Protein AF-A0A813EVL7-F1 (afdb_monomer)

Nearest PDB structures (foldseek):
  8h68-assembly1_A  TM=7.045E-01  e=1.117E-10  Escherichia coli
  8haz-assembly1_A  TM=7.350E-01  e=3.861E-10  Caenorhabditis elegans
  3rzl-assembly2_D  TM=6.982E-01  e=2.008E-07  Homo sapiens
  5zmd-assembly1_C  TM=7.302E-01  e=3.633E-07  Homo sapiens
  5zmd-assembly2_G  TM=4.602E-01  e=1.873E-08  Homo sapiens

pLDDT: mean 82.92, std 20.77, range [25.67, 98.81]

Foldseek 3Di:
DDAQDPVLLVLLLVQLLLLQVLVALRLFDQDDDDQSRQVSQVSSLVVVCVVCVVQQVDDFDWDDDPPGDTGTDCPRRNSVSRNVSNLVSVLSLQVCLVPPVVCNQVSCVSLVKHKDPLQAPPVLQVLVCLCQPVVHLCVVVFDQDDPLRKTKAKFWFKWFADDVPDDPL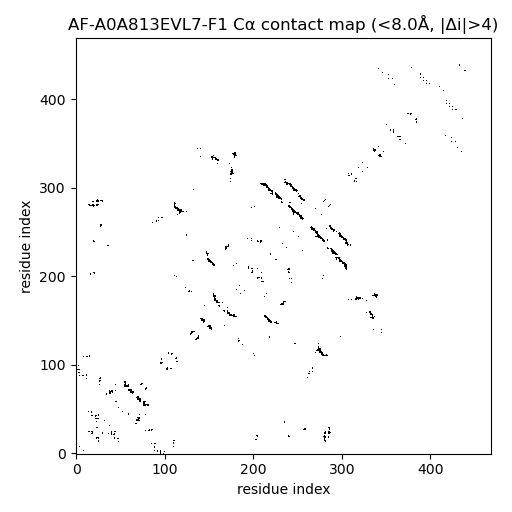QTAGQAEATFDDAPSCVVVVVLVSQLVVCPVRPPNFDSLFSNLRMKMKIKADLVSQGKWDWDARHSLWFHGKKKKAKADAKFWKWKAFPDPSNPHGTDTDIHGHRMMMMHGGNRRRGITMITGRDNHIIMMMMTTRTDCVSDPDNVSNHHAPVPDDPVRVVRIPDHQGHNLGDGVSLVVVLLVLLQVLCVLLVHDRDPCPVVVVVVVVCLVVVPSLVVVLVVLVVSLVVLVVVVVVPDDPDDPVSVVSSVVSVVSNVVSNVSSCVSSVHDDDDDDDDDDDDDDDDDDDDDDPDDDDDDDD

Secondary structure (DSSP, 8-state):
-PPPPHHHHHHHHHHHHHHHHHTS-TTS---S--HHHHHHHHHHHHHHHHH-TTGGGS---EEPPTTS--EE-TTSHHHHHHHHHHHHHHHHHHHHHHH-GGGHHHHHHHTTEEEETT-S-HHHHHHHHHHHSTTSTTGGGSEE-TTT--EEEEESSBEEPPPTT--GGG---B-SPPPPPPHHHHHTTHHHHHHHHHHHHSTT--GGGG---EEEEEEEPTTTT--EEEE---TTTEEEEEEEEEESS-EEEEEE-S-TT---PPEEEEE-TT-EEEE-HHHHHTSEEEEPPPSS-EEEEEEEEE-GGGSS-GGGGT--GGGS-HHHHHTEE--SB-TTS-BHHHHHHHHHHHHHHHHHTT-----THHHHHHHHHHHTTTHHHHHHHHHHHHHHHHHHHHHHHS-S---HHHHHHHHHHHHHHHHHHHHHHHHHT----PPPP------------------------

Structure (mmCIF, N/CA/C/O backbone):
data_AF-A0A813EVL7-F1
#
_entry.id   AF-A0A813EVL7-F1
#
loop_
_atom_site.group_PDB
_atom_site.id
_atom_site.type_symbol
_atom_site.label_atom_id
_atom_site.label_alt_id
_atom_site.label_comp_id
_atom_site.label_asym_id
_atom_site.label_entity_id
_atom_site.label_seq_id
_atom_site.pdbx_PDB_ins_code
_atom_site.Cartn_x
_atom_site.Cartn_y
_atom_site.Cartn_z
_atom_site.occupancy
_atom_site.B_iso_or_equiv
_atom_site.auth_seq_id
_atom_site.auth_comp_id
_atom_site.auth_asym_id
_atom_site.auth_atom_id
_atom_site.pdbx_PDB_model_num
ATOM 1 N N . MET A 1 1 ? -0.291 -22.759 -24.784 1.00 71.00 1 MET A N 1
ATOM 2 C CA . MET A 1 1 ? 0.166 -21.359 -24.635 1.00 71.00 1 MET A CA 1
ATOM 3 C C . MET A 1 1 ? 1.543 -21.362 -23.989 1.00 71.00 1 MET A C 1
ATOM 5 O O . MET A 1 1 ? 1.818 -22.282 -23.228 1.00 71.00 1 MET A O 1
ATOM 9 N N . SER A 1 2 ? 2.418 -20.415 -24.327 1.00 89.69 2 SER A N 1
ATOM 10 C CA . SER A 1 2 ? 3.812 -20.403 -23.861 1.00 89.69 2 SER A CA 1
ATOM 11 C C . SER A 1 2 ? 3.990 -19.546 -22.607 1.00 89.69 2 SER A C 1
ATOM 13 O O . SER A 1 2 ? 3.426 -18.458 -22.512 1.00 89.69 2 SER A O 1
ATOM 15 N N . LEU A 1 3 ? 4.819 -20.017 -21.673 1.00 97.56 3 LEU A N 1
ATOM 16 C CA . LEU A 1 3 ? 5.383 -19.177 -20.614 1.00 97.56 3 LEU A CA 1
ATOM 17 C C . LEU A 1 3 ? 6.176 -18.004 -21.229 1.00 97.56 3 LEU A C 1
ATOM 19 O O . LEU A 1 3 ? 6.658 -18.144 -22.360 1.00 97.56 3 LEU A O 1
ATOM 23 N N . PRO A 1 4 ? 6.359 -16.879 -20.506 1.00 97.81 4 PRO A N 1
ATOM 24 C CA . PRO A 1 4 ? 7.288 -15.839 -20.933 1.00 97.81 4 PRO A CA 1
ATOM 25 C C . PRO A 1 4 ? 8.677 -16.440 -21.159 1.00 97.81 4 PRO A C 1
ATOM 27 O O . PRO A 1 4 ? 9.093 -17.347 -20.428 1.00 97.81 4 PRO A O 1
ATOM 30 N N . SER A 1 5 ? 9.394 -15.945 -22.169 1.00 97.88 5 SER A N 1
ATOM 31 C CA . SER A 1 5 ? 10.742 -16.432 -22.469 1.00 97.88 5 SER A CA 1
ATOM 32 C C . SER A 1 5 ? 11.687 -16.204 -21.282 1.00 97.88 5 SER A C 1
ATOM 34 O O . SER A 1 5 ? 11.464 -15.312 -20.462 1.00 97.88 5 SER A O 1
ATOM 36 N N . ALA A 1 6 ? 12.767 -16.985 -21.179 1.00 97.94 6 ALA A N 1
ATOM 37 C CA . ALA A 1 6 ? 13.762 -16.789 -20.119 1.00 97.94 6 ALA A CA 1
ATOM 38 C C . ALA A 1 6 ? 14.341 -15.358 -20.127 1.00 97.94 6 ALA A C 1
ATOM 40 O O . ALA A 1 6 ? 14.537 -14.764 -19.065 1.00 97.94 6 ALA A O 1
ATOM 41 N N . ASP A 1 7 ? 14.530 -14.786 -21.319 1.00 97.88 7 ASP A N 1
ATOM 42 C CA . ASP A 1 7 ? 14.993 -13.411 -21.506 1.00 97.88 7 ASP A CA 1
ATOM 43 C C . ASP A 1 7 ? 13.961 -12.377 -21.040 1.00 97.88 7 ASP A C 1
ATOM 45 O O . ASP A 1 7 ? 14.332 -11.412 -20.368 1.00 97.88 7 ASP A O 1
ATOM 49 N N . ASP A 1 8 ? 12.670 -12.585 -21.329 1.00 98.06 8 ASP A N 1
ATOM 50 C CA . ASP A 1 8 ? 11.597 -11.720 -20.820 1.00 98.06 8 ASP A CA 1
ATOM 51 C C . ASP A 1 8 ? 11.516 -11.793 -19.297 1.00 98.06 8 ASP A C 1
ATOM 53 O O . ASP A 1 8 ? 11.380 -10.762 -18.637 1.00 98.06 8 ASP A O 1
ATOM 57 N N . ARG A 1 9 ? 11.651 -12.995 -18.722 1.00 98.12 9 ARG A N 1
ATOM 58 C CA . ARG A 1 9 ? 11.629 -13.170 -17.266 1.00 98.12 9 ARG A CA 1
ATOM 59 C C . ARG A 1 9 ? 12.788 -12.460 -16.587 1.00 98.12 9 ARG A C 1
ATOM 61 O O . ARG A 1 9 ? 12.585 -11.737 -15.611 1.00 98.12 9 ARG A O 1
ATOM 68 N N . LYS A 1 10 ? 13.998 -12.615 -17.127 1.00 97.75 10 LYS A N 1
ATOM 69 C CA . LYS A 1 10 ? 15.184 -11.908 -16.637 1.00 97.75 10 LYS A CA 1
ATOM 70 C C . LYS A 1 10 ? 14.998 -10.394 -16.737 1.00 97.75 10 LYS A C 1
ATOM 72 O O . LYS A 1 10 ? 15.258 -9.688 -15.766 1.00 97.75 10 LYS A O 1
ATOM 77 N N . PHE A 1 11 ? 14.512 -9.905 -17.879 1.00 98.25 11 PHE A N 1
ATOM 78 C CA . PHE A 1 11 ? 14.252 -8.483 -18.092 1.00 98.25 11 PHE A CA 1
ATOM 79 C C . PHE A 1 11 ? 13.235 -7.926 -17.085 1.00 98.25 11 PHE A C 1
ATOM 81 O O . PHE A 1 11 ? 13.522 -6.925 -16.433 1.00 98.25 11 PHE A O 1
ATOM 88 N N . VAL A 1 12 ? 12.084 -8.585 -16.902 1.00 98.12 12 VAL A N 1
ATOM 89 C CA . VAL A 1 12 ? 11.037 -8.144 -15.962 1.00 98.12 12 VAL A CA 1
ATOM 90 C C . VAL A 1 12 ? 11.524 -8.190 -14.515 1.00 98.12 12 VAL A C 1
ATOM 92 O O . VAL A 1 12 ? 11.293 -7.236 -13.779 1.00 98.12 12 VAL A O 1
ATOM 95 N N . SER A 1 13 ? 12.244 -9.239 -14.112 1.00 97.06 13 SER A N 1
ATOM 96 C CA . SER A 1 13 ? 12.791 -9.360 -12.755 1.00 97.06 13 SER A CA 1
ATOM 97 C C . SER A 1 13 ? 13.804 -8.249 -12.432 1.00 97.06 13 SER A C 1
ATOM 99 O O . SER A 1 13 ? 13.730 -7.604 -11.383 1.00 97.06 13 SER A O 1
ATOM 101 N N . GLU A 1 14 ? 14.718 -7.951 -13.359 1.00 97.31 14 GLU A N 1
ATOM 102 C CA . GLU A 1 14 ? 15.677 -6.850 -13.207 1.00 97.31 14 GLU A CA 1
ATOM 103 C C . GLU A 1 14 ? 14.989 -5.475 -13.229 1.00 97.31 14 GLU A C 1
ATOM 105 O O . GLU A 1 14 ? 15.335 -4.583 -12.447 1.00 97.31 14 GLU A O 1
ATOM 110 N N . LEU A 1 15 ? 13.976 -5.307 -14.084 1.00 97.50 15 LEU A N 1
ATOM 111 C CA . LEU A 1 15 ? 13.144 -4.107 -14.131 1.00 97.50 15 LEU A CA 1
ATOM 112 C C . LEU A 1 15 ? 12.379 -3.900 -12.821 1.00 97.50 15 LEU A C 1
ATOM 114 O O . LEU A 1 15 ? 12.318 -2.774 -12.327 1.00 97.50 15 LEU A O 1
ATOM 118 N N . ASN A 1 16 ? 11.855 -4.972 -12.228 1.00 97.19 16 ASN A N 1
ATOM 119 C CA . ASN A 1 16 ? 11.197 -4.952 -10.928 1.00 97.19 16 ASN A CA 1
ATOM 120 C C . ASN A 1 16 ? 12.141 -4.495 -9.811 1.00 97.19 16 ASN A C 1
ATOM 122 O O . ASN A 1 16 ? 11.775 -3.626 -9.020 1.00 97.19 16 ASN A O 1
ATOM 126 N N . ALA A 1 17 ? 13.381 -4.990 -9.797 1.00 96.12 17 ALA A N 1
ATOM 127 C CA . ALA A 1 17 ? 14.392 -4.554 -8.836 1.00 96.12 17 ALA A CA 1
ATOM 128 C C . ALA A 1 17 ? 14.734 -3.056 -8.977 1.00 96.12 17 ALA A C 1
ATOM 130 O O . ALA A 1 17 ? 14.833 -2.342 -7.976 1.00 96.12 17 ALA A O 1
ATOM 131 N N . LEU A 1 18 ? 14.872 -2.545 -10.209 1.00 96.62 18 LEU A N 1
ATOM 132 C CA . LEU A 1 18 ? 15.074 -1.109 -10.447 1.00 96.62 18 LEU A CA 1
ATOM 133 C C . LEU A 1 18 ? 13.844 -0.283 -10.046 1.00 96.62 18 LEU A C 1
ATOM 135 O O . LEU A 1 18 ? 13.991 0.768 -9.423 1.00 96.62 18 LEU A O 1
ATOM 139 N N . SER A 1 19 ? 12.641 -0.755 -10.378 1.00 95.88 19 SER A N 1
ATOM 140 C CA . SER A 1 19 ? 11.372 -0.123 -10.003 1.00 95.88 19 SER A CA 1
ATOM 141 C C . SER A 1 19 ? 11.247 0.019 -8.486 1.00 95.88 19 SER A C 1
ATOM 143 O O . SER A 1 19 ? 10.951 1.115 -8.009 1.00 95.88 19 SER A O 1
ATOM 145 N N . ALA A 1 20 ? 11.552 -1.041 -7.728 1.00 94.56 20 ALA A N 1
ATOM 146 C CA . ALA A 1 20 ? 11.553 -1.019 -6.268 1.00 94.56 20 ALA A CA 1
ATOM 147 C C . ALA A 1 20 ? 12.568 0.001 -5.732 1.00 94.56 20 ALA A C 1
ATOM 149 O O . ALA A 1 20 ? 12.188 0.938 -5.031 1.00 94.56 20 ALA A O 1
ATO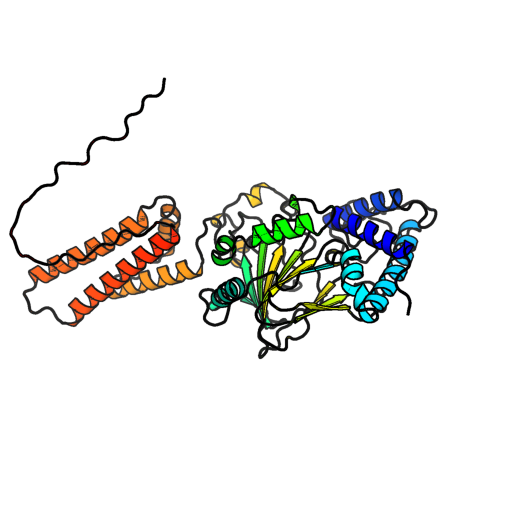M 150 N N . ARG A 1 21 ? 13.831 -0.104 -6.170 1.00 94.00 21 ARG A N 1
ATOM 151 C CA . ARG A 1 21 ? 14.934 0.768 -5.732 1.00 94.00 21 ARG A CA 1
ATOM 152 C C . ARG A 1 21 ? 14.657 2.255 -5.942 1.00 94.00 21 ARG A C 1
ATOM 154 O O . ARG A 1 21 ? 15.060 3.080 -5.125 1.00 94.00 21 ARG A O 1
ATOM 161 N N . PHE A 1 22 ? 14.045 2.611 -7.068 1.00 94.38 22 PHE A N 1
ATOM 162 C CA . PHE A 1 22 ? 13.795 4.008 -7.423 1.00 94.38 22 PHE A CA 1
ATOM 163 C C . PHE A 1 22 ? 12.366 4.459 -7.140 1.00 94.38 22 PHE A C 1
ATOM 165 O O . PHE A 1 22 ? 12.052 5.617 -7.399 1.00 94.38 22 PHE A O 1
ATOM 172 N N . SER A 1 23 ? 11.512 3.588 -6.590 1.00 94.19 23 SER A N 1
ATOM 173 C CA . SER A 1 23 ? 10.098 3.883 -6.345 1.00 94.19 23 SER A CA 1
ATOM 174 C C . SER A 1 23 ? 9.400 4.442 -7.596 1.00 94.19 23 SER A C 1
ATOM 176 O O . SER A 1 23 ? 8.832 5.536 -7.582 1.00 94.19 23 SER A O 1
ATOM 178 N N . SER A 1 24 ? 9.532 3.718 -8.711 1.00 94.56 24 SER A N 1
ATOM 179 C CA . SER A 1 24 ? 9.135 4.154 -10.059 1.00 94.56 24 SER A CA 1
ATOM 180 C C . SER A 1 24 ? 8.274 3.103 -10.757 1.00 94.56 24 SER A C 1
ATOM 182 O O . SER A 1 24 ? 8.503 1.912 -10.574 1.00 94.56 24 SER A O 1
ATOM 184 N N . ALA A 1 25 ? 7.354 3.524 -11.632 1.00 95.25 25 ALA A N 1
ATOM 185 C CA . ALA A 1 25 ? 6.546 2.639 -12.485 1.00 95.25 25 ALA A CA 1
ATOM 186 C C . ALA A 1 25 ? 7.365 1.891 -13.566 1.00 95.25 25 ALA A C 1
ATOM 188 O O . ALA A 1 25 ? 6.817 1.182 -14.409 1.00 95.25 25 ALA A O 1
ATOM 189 N N . GLY A 1 26 ? 8.691 2.045 -13.571 1.00 96.06 26 GLY A N 1
ATOM 190 C CA . GLY A 1 26 ? 9.551 1.478 -14.600 1.00 96.06 26 GLY A CA 1
ATOM 191 C C . GLY A 1 26 ? 9.320 2.176 -15.940 1.00 96.06 26 GLY A C 1
ATOM 192 O O . GLY A 1 26 ? 9.313 3.404 -15.993 1.00 96.06 26 GLY A O 1
ATOM 193 N N . PHE A 1 27 ? 9.124 1.394 -17.003 1.00 96.94 27 PHE A N 1
ATOM 194 C CA . PHE A 1 27 ? 8.739 1.898 -18.330 1.00 96.94 27 PHE A CA 1
ATOM 195 C C . PHE A 1 27 ? 7.213 2.061 -18.514 1.00 96.94 27 PHE A C 1
ATOM 197 O O . PHE A 1 27 ? 6.766 2.395 -19.611 1.00 96.94 27 PHE A O 1
ATOM 204 N N . GLY A 1 28 ? 6.409 1.787 -17.480 1.00 93.56 28 GLY A N 1
ATOM 205 C CA . GLY A 1 28 ? 4.960 2.015 -17.506 1.00 93.56 28 GLY A CA 1
ATOM 206 C C . GLY A 1 28 ? 4.574 3.467 -17.220 1.00 93.56 28 GLY A C 1
ATOM 207 O O . GLY A 1 28 ? 5.413 4.293 -16.842 1.00 93.56 28 GLY A O 1
ATOM 208 N N . ASP A 1 29 ? 3.289 3.768 -17.378 1.00 88.25 29 ASP A N 1
ATOM 209 C CA . ASP A 1 29 ? 2.726 5.067 -17.019 1.00 88.25 29 ASP A CA 1
ATOM 210 C C . ASP A 1 29 ? 2.733 5.263 -15.490 1.00 88.25 29 ASP A C 1
ATOM 212 O O . ASP A 1 29 ? 2.326 4.402 -14.707 1.00 88.25 29 ASP A O 1
ATOM 216 N N . CYS A 1 30 ? 3.207 6.428 -15.055 1.00 72.12 30 CYS A N 1
ATOM 217 C CA . CYS A 1 30 ? 3.272 6.840 -13.650 1.00 72.12 30 CYS A CA 1
ATOM 218 C C . CYS A 1 30 ? 2.210 7.898 -13.281 1.00 72.12 30 CYS A C 1
ATOM 220 O O . CYS A 1 30 ? 2.200 8.411 -12.147 1.00 72.12 30 CYS A O 1
ATOM 222 N N . GLY A 1 31 ? 1.325 8.215 -14.233 1.00 81.44 31 GLY A N 1
ATOM 223 C CA . GLY A 1 31 ? 0.304 9.248 -14.162 1.00 81.44 31 GLY A CA 1
ATOM 224 C C . GLY A 1 31 ? 0.908 10.649 -14.074 1.00 81.44 31 GLY A C 1
ATOM 225 O O . GLY A 1 31 ? 1.978 10.941 -14.607 1.00 81.44 31 GLY A O 1
ATOM 226 N N . ASN A 1 32 ? 0.234 11.535 -13.341 1.00 81.44 32 ASN A N 1
ATOM 227 C CA . ASN A 1 32 ? 0.722 12.894 -13.127 1.00 81.44 32 ASN A CA 1
ATOM 228 C C . ASN A 1 32 ? 2.042 12.898 -12.333 1.00 81.44 32 ASN A C 1
ATOM 230 O O . ASN A 1 32 ? 2.131 12.412 -11.196 1.00 81.44 32 ASN A O 1
ATOM 234 N N . LEU A 1 33 ? 3.069 13.485 -12.948 1.00 81.06 33 LEU A N 1
ATOM 235 C CA . LEU A 1 33 ? 4.425 13.585 -12.426 1.00 81.06 33 LEU A CA 1
ATOM 236 C C . LEU A 1 33 ? 4.593 14.825 -11.539 1.00 81.06 33 LEU A C 1
ATOM 238 O O . LEU A 1 33 ? 4.884 15.918 -12.015 1.00 81.06 33 LEU A O 1
ATOM 242 N N . VAL A 1 34 ? 4.468 14.646 -10.224 1.00 85.75 34 VAL A N 1
ATOM 243 C CA . VAL A 1 34 ? 4.930 15.651 -9.248 1.00 85.75 34 VAL A CA 1
ATOM 244 C C . VAL A 1 34 ? 6.470 15.685 -9.194 1.00 85.75 34 VAL A C 1
ATOM 246 O O . VAL A 1 34 ? 7.103 14.678 -9.530 1.00 85.75 34 VAL A O 1
ATOM 249 N N . PRO A 1 35 ? 7.117 16.771 -8.720 1.00 87.94 35 PRO A N 1
ATOM 250 C CA . PRO A 1 35 ? 8.580 16.914 -8.768 1.00 87.94 35 PRO A CA 1
ATOM 251 C C . PRO A 1 35 ? 9.368 15.735 -8.175 1.00 87.94 35 PRO A C 1
ATOM 253 O O . PRO A 1 35 ? 10.383 15.312 -8.730 1.00 87.94 35 PRO A O 1
ATOM 256 N N . THR A 1 36 ? 8.888 15.146 -7.076 1.00 85.50 36 THR A N 1
ATOM 257 C CA . THR A 1 36 ? 9.512 13.956 -6.475 1.00 85.50 36 THR A CA 1
ATOM 258 C C . THR A 1 36 ? 9.449 12.737 -7.401 1.00 85.50 36 THR A C 1
ATOM 260 O O . THR A 1 36 ? 10.441 12.016 -7.519 1.00 85.50 36 THR A O 1
ATOM 263 N N . LYS A 1 37 ? 8.329 12.524 -8.105 1.00 88.00 37 LYS A N 1
ATOM 264 C CA . LYS A 1 37 ? 8.189 11.441 -9.090 1.00 88.00 37 LYS A CA 1
ATOM 265 C C . LYS A 1 37 ? 9.093 11.662 -10.303 1.00 88.00 37 LYS A C 1
ATOM 267 O O . LYS A 1 37 ? 9.730 10.711 -10.738 1.00 88.00 37 LYS A O 1
ATOM 272 N N . VAL A 1 38 ? 9.215 12.902 -10.789 1.00 91.00 38 VAL A N 1
ATOM 273 C CA . VAL A 1 38 ? 10.129 13.248 -11.896 1.00 91.00 38 VAL A CA 1
ATOM 274 C C . VAL A 1 38 ? 11.562 12.831 -11.569 1.00 91.00 38 VAL A C 1
ATOM 276 O O . VAL A 1 38 ? 12.199 12.128 -12.352 1.00 91.00 38 VAL A O 1
ATOM 279 N N . ARG A 1 39 ? 12.058 13.192 -10.376 1.00 91.88 39 ARG A N 1
ATOM 280 C CA . ARG A 1 39 ? 13.414 12.819 -9.935 1.00 91.88 39 ARG A CA 1
ATOM 281 C C . ARG A 1 39 ? 13.608 11.303 -9.868 1.00 91.88 39 ARG A C 1
ATOM 283 O O . ARG A 1 39 ? 14.634 10.797 -10.320 1.00 91.88 39 ARG A O 1
ATOM 290 N N . ARG A 1 40 ? 12.623 10.577 -9.331 1.00 92.44 40 ARG A N 1
ATOM 291 C CA . ARG A 1 40 ? 12.630 9.106 -9.247 1.00 92.44 40 ARG A CA 1
ATOM 292 C C . ARG A 1 40 ? 12.640 8.451 -10.629 1.00 92.44 40 ARG A C 1
ATOM 294 O O . ARG A 1 40 ? 13.447 7.555 -10.869 1.00 92.44 40 ARG A O 1
ATOM 301 N N . GLN A 1 41 ? 11.806 8.930 -11.550 1.00 94.88 41 GLN A N 1
ATOM 302 C CA . GLN A 1 41 ? 11.741 8.427 -12.921 1.00 94.88 41 GLN A CA 1
ATOM 303 C C . GLN A 1 41 ? 13.045 8.687 -13.683 1.00 94.88 41 GLN A C 1
ATOM 305 O O . GLN A 1 41 ? 13.536 7.794 -14.369 1.00 94.88 41 GLN A O 1
ATOM 310 N N . LEU A 1 42 ? 13.653 9.865 -13.518 1.00 95.50 42 LEU A N 1
ATOM 311 C CA . LEU A 1 42 ? 14.949 10.166 -14.124 1.00 95.50 42 LEU A CA 1
ATOM 312 C C . LEU A 1 42 ? 16.062 9.266 -13.564 1.00 95.50 42 LEU A C 1
ATOM 314 O O . LEU A 1 42 ? 16.847 8.708 -14.331 1.00 95.50 42 LEU A O 1
ATOM 318 N N . ALA A 1 43 ? 16.111 9.068 -12.242 1.00 96.00 43 ALA A N 1
ATOM 319 C CA . ALA A 1 43 ? 17.077 8.167 -11.608 1.00 96.00 43 ALA A CA 1
ATOM 320 C C . ALA A 1 43 ? 16.910 6.709 -12.078 1.00 96.00 43 ALA A C 1
ATOM 322 O O . ALA A 1 43 ? 17.902 6.013 -12.338 1.00 96.00 43 ALA A O 1
ATOM 323 N N . PHE A 1 44 ? 15.656 6.272 -12.242 1.00 96.94 44 PHE A N 1
ATOM 324 C CA . PHE A 1 44 ? 15.313 5.000 -12.867 1.00 96.94 44 PHE A CA 1
ATOM 325 C C . PHE A 1 44 ? 15.840 4.930 -14.307 1.00 96.94 44 PHE A C 1
ATOM 327 O O . PHE A 1 44 ? 16.603 4.018 -14.616 1.00 96.94 44 PHE A O 1
ATOM 334 N N . ALA A 1 45 ? 15.511 5.901 -15.163 1.00 97.00 45 ALA A N 1
ATOM 335 C CA . ALA A 1 45 ? 15.877 5.900 -16.580 1.00 97.00 45 ALA A CA 1
ATOM 336 C C . ALA A 1 45 ? 17.397 5.898 -16.798 1.00 97.00 45 ALA A C 1
ATOM 338 O O . ALA A 1 45 ? 17.907 5.139 -17.620 1.00 97.00 45 ALA A O 1
ATOM 339 N N . LEU A 1 46 ? 18.144 6.678 -16.009 1.00 96.75 46 LEU A N 1
ATOM 340 C CA . LEU A 1 46 ? 19.611 6.685 -16.033 1.00 96.75 46 LEU A CA 1
ATOM 341 C C . LEU A 1 46 ? 20.205 5.323 -15.647 1.00 96.75 46 LEU A C 1
ATOM 343 O O . LEU A 1 46 ? 21.218 4.887 -16.197 1.00 96.75 46 LEU A O 1
ATOM 347 N N . SER A 1 47 ? 19.588 4.630 -14.690 1.00 97.19 47 SER A N 1
ATOM 348 C CA . SER A 1 47 ? 20.028 3.296 -14.272 1.00 97.19 47 SER A CA 1
ATOM 349 C C . SER A 1 47 ? 19.630 2.219 -15.280 1.00 97.19 47 SER A C 1
ATOM 351 O O . SER A 1 47 ? 20.448 1.353 -15.585 1.00 97.19 47 SER A O 1
ATOM 353 N N . ALA A 1 48 ? 18.434 2.318 -15.859 1.00 97.38 48 ALA A N 1
ATOM 354 C CA . ALA A 1 48 ? 17.967 1.448 -16.930 1.00 97.38 48 ALA A CA 1
ATOM 355 C C . ALA A 1 48 ? 18.843 1.582 -18.187 1.00 97.38 48 ALA A C 1
ATOM 357 O O . ALA A 1 48 ? 19.241 0.563 -18.737 1.00 97.38 48 ALA A O 1
ATOM 358 N N . ARG A 1 49 ? 19.245 2.801 -18.589 1.00 96.94 49 ARG A N 1
ATOM 359 C CA . ARG A 1 49 ? 20.149 3.026 -19.739 1.00 96.94 49 ARG A CA 1
ATOM 360 C C . ARG A 1 49 ? 21.498 2.342 -19.562 1.00 96.94 49 ARG A C 1
ATOM 362 O O . ARG A 1 49 ? 22.031 1.784 -20.511 1.00 96.94 49 ARG A O 1
ATOM 369 N N . ARG A 1 50 ? 22.057 2.368 -18.349 1.00 96.56 50 ARG A N 1
ATOM 370 C CA . ARG A 1 50 ? 23.312 1.658 -18.049 1.00 96.56 50 ARG A CA 1
ATOM 371 C C . ARG A 1 50 ? 23.147 0.142 -18.095 1.00 96.56 50 ARG A C 1
ATOM 373 O O . ARG A 1 50 ? 24.103 -0.553 -18.416 1.00 96.56 50 ARG A O 1
ATOM 380 N N . ARG A 1 51 ? 21.964 -0.365 -17.735 1.00 96.56 51 ARG A N 1
ATOM 381 C CA . ARG A 1 51 ? 21.681 -1.803 -17.702 1.00 96.56 51 ARG A CA 1
ATOM 382 C C . ARG A 1 51 ? 21.369 -2.373 -19.084 1.00 96.56 51 ARG A C 1
ATOM 384 O O . ARG A 1 51 ? 21.821 -3.474 -19.372 1.00 96.56 51 ARG A O 1
ATOM 391 N N . TRP A 1 52 ? 20.635 -1.619 -19.896 1.00 97.38 52 TRP A N 1
ATOM 392 C CA . TRP A 1 52 ? 20.188 -2.009 -21.231 1.00 97.38 52 TRP A CA 1
ATOM 393 C C . TRP A 1 52 ? 20.529 -0.925 -22.265 1.00 97.38 52 TRP A C 1
ATOM 395 O O . TRP A 1 52 ? 19.627 -0.249 -22.776 1.00 97.38 52 TRP A O 1
ATOM 405 N N . PRO A 1 53 ? 21.826 -0.701 -22.552 1.00 95.94 53 PRO A N 1
ATOM 406 C CA . PRO A 1 53 ? 22.253 0.304 -23.525 1.00 95.94 53 PRO A CA 1
ATOM 407 C C . PRO A 1 53 ? 21.764 0.001 -24.949 1.00 95.94 53 PRO A C 1
ATOM 409 O O . PRO A 1 53 ? 21.754 0.892 -25.792 1.00 95.94 53 PRO A O 1
ATOM 412 N N . GLU A 1 54 ? 21.347 -1.238 -25.222 1.00 95.19 54 GLU A N 1
ATOM 413 C CA . GLU A 1 54 ? 20.819 -1.671 -26.512 1.00 95.19 54 GLU A CA 1
ATOM 414 C C . GLU A 1 54 ? 19.391 -1.181 -26.802 1.00 95.19 54 GLU A C 1
ATOM 416 O O . GLU A 1 54 ? 18.959 -1.216 -27.955 1.00 95.19 54 GLU A O 1
ATOM 421 N N . LEU A 1 55 ? 18.640 -0.716 -25.793 1.00 94.88 55 LEU A N 1
ATOM 422 C CA . LEU A 1 55 ? 17.271 -0.237 -25.998 1.00 94.88 55 LEU A CA 1
ATOM 423 C C . LEU A 1 55 ? 17.271 1.054 -26.829 1.00 94.88 55 LEU A C 1
ATOM 425 O O . LEU A 1 55 ? 17.705 2.111 -26.379 1.00 94.88 55 LEU A O 1
ATOM 429 N N . GLY A 1 56 ? 16.763 0.964 -28.058 1.00 82.75 56 GLY A N 1
ATOM 430 C CA . GLY A 1 56 ? 16.512 2.110 -28.934 1.00 82.75 56 GLY A CA 1
ATOM 431 C C . GLY A 1 56 ? 17.750 2.710 -29.606 1.00 82.75 56 GLY A C 1
ATOM 432 O O . GLY A 1 56 ? 17.606 3.706 -30.310 1.00 82.75 56 GLY A O 1
ATOM 433 N N . GLY A 1 57 ? 18.948 2.140 -29.400 1.00 78.31 57 GLY A N 1
ATOM 434 C CA . GLY A 1 57 ? 20.193 2.517 -30.092 1.00 78.31 57 GLY A CA 1
ATOM 435 C C . GLY A 1 57 ? 20.614 3.990 -29.968 1.00 78.31 57 GLY A C 1
ATOM 436 O O . GLY A 1 57 ? 21.465 4.445 -30.727 1.00 78.31 57 GLY A O 1
ATOM 437 N N . GLY A 1 58 ? 20.010 4.749 -29.049 1.00 78.75 58 GLY A N 1
ATOM 438 C CA . GLY A 1 58 ? 20.135 6.201 -28.961 1.00 78.75 58 GLY A CA 1
ATOM 439 C C . GLY A 1 58 ? 20.261 6.703 -27.527 1.00 78.75 58 GLY A C 1
ATOM 440 O O . GLY A 1 58 ? 20.149 5.954 -26.556 1.00 78.75 58 GLY A O 1
ATOM 441 N N . GLU A 1 59 ? 20.513 8.001 -27.382 1.00 89.06 59 GLU A N 1
ATOM 442 C CA . GLU A 1 59 ? 20.679 8.614 -26.068 1.00 89.06 59 GLU A CA 1
ATOM 443 C C . GLU A 1 59 ? 19.343 8.764 -25.327 1.00 89.06 59 GLU A C 1
ATOM 445 O O . GLU A 1 59 ? 18.337 9.168 -25.914 1.00 89.06 59 GLU A O 1
ATOM 450 N N . LEU A 1 60 ? 19.343 8.495 -24.013 1.00 95.38 60 LEU A N 1
ATOM 451 C CA . LEU A 1 60 ? 18.285 8.970 -23.117 1.00 95.38 60 LEU A CA 1
ATOM 452 C C . LEU A 1 60 ? 18.266 10.495 -23.193 1.00 95.38 60 LEU A C 1
ATOM 454 O O . LEU A 1 60 ? 19.230 11.136 -22.770 1.00 95.38 60 LEU A O 1
ATOM 458 N N . ARG A 1 61 ? 17.169 11.051 -23.703 1.00 96.31 61 ARG A N 1
ATOM 459 C CA . ARG A 1 61 ? 16.953 12.495 -23.734 1.00 96.31 61 ARG A CA 1
ATOM 460 C C . ARG A 1 61 ? 16.137 12.922 -22.526 1.00 96.31 61 ARG A C 1
ATOM 462 O O . ARG A 1 61 ? 15.332 12.161 -21.981 1.00 96.31 61 ARG A O 1
ATOM 469 N N . THR A 1 62 ? 16.354 14.159 -22.117 1.00 96.25 62 THR A N 1
ATOM 470 C CA . THR A 1 62 ? 15.561 14.820 -21.091 1.00 96.25 62 THR A CA 1
ATOM 471 C C . THR A 1 62 ? 15.015 16.125 -21.642 1.00 96.25 62 THR A C 1
ATOM 473 O O . THR A 1 62 ? 15.622 16.752 -22.509 1.00 96.25 62 THR A O 1
ATOM 476 N N . ILE A 1 63 ? 13.862 16.532 -21.129 1.00 95.38 63 ILE A N 1
ATOM 477 C CA . ILE A 1 63 ? 13.243 17.822 -21.423 1.00 95.38 63 ILE A CA 1
ATOM 478 C C . ILE A 1 63 ? 13.176 18.645 -20.140 1.00 95.38 63 ILE A C 1
ATOM 480 O O . ILE A 1 63 ? 12.882 18.122 -19.060 1.00 95.38 63 ILE A O 1
ATOM 484 N N . GLN A 1 64 ? 13.466 19.939 -20.256 1.00 93.31 64 GLN A N 1
ATOM 485 C CA . GLN A 1 64 ? 13.249 20.896 -19.176 1.00 93.31 64 GLN A CA 1
ATOM 486 C C . GLN A 1 64 ? 11.753 21.207 -19.122 1.00 93.31 64 GLN A C 1
ATOM 488 O O . GLN A 1 64 ? 11.171 21.597 -20.131 1.00 93.31 64 GLN A O 1
ATOM 493 N N . ALA A 1 65 ? 11.118 21.005 -17.971 1.00 81.62 65 ALA A N 1
ATOM 494 C CA . ALA A 1 65 ? 9.747 21.451 -17.749 1.00 81.62 65 ALA A CA 1
ATOM 495 C C . ALA A 1 65 ? 9.785 22.769 -16.966 1.00 81.62 65 ALA A C 1
ATOM 497 O O . ALA A 1 65 ? 10.580 22.900 -16.033 1.00 81.62 65 ALA A O 1
ATOM 498 N N . GLU A 1 66 ? 8.961 23.744 -17.355 1.00 79.88 66 GLU A N 1
ATOM 499 C CA . GLU A 1 66 ? 8.971 25.101 -16.791 1.00 79.88 66 GLU A CA 1
ATOM 500 C C . GLU A 1 66 ? 8.976 25.084 -15.254 1.00 79.88 66 GLU A C 1
ATOM 502 O O . GLU A 1 66 ? 8.115 24.478 -14.617 1.00 79.88 66 GLU A O 1
ATOM 507 N N . GLY A 1 67 ? 9.997 25.705 -14.654 1.00 79.75 67 GLY A N 1
ATOM 508 C CA . GLY A 1 67 ? 10.141 25.797 -13.197 1.00 79.75 67 GLY A CA 1
ATOM 509 C C . GLY A 1 67 ? 10.407 24.472 -12.468 1.00 79.75 67 GLY A C 1
ATOM 510 O O . GLY A 1 67 ? 10.261 24.415 -11.248 1.00 79.75 67 GLY A O 1
ATOM 511 N N . SER A 1 68 ? 10.785 23.399 -13.171 1.00 75.44 68 SER A N 1
ATOM 512 C CA . SER A 1 68 ? 10.943 22.064 -12.581 1.00 75.44 68 SER A CA 1
ATOM 513 C C . SER A 1 68 ? 12.235 21.358 -13.007 1.00 75.44 68 SER A C 1
ATOM 515 O O . SER A 1 68 ? 12.954 21.799 -13.899 1.00 75.44 68 SER A O 1
ATOM 517 N N . ALA A 1 69 ? 12.557 20.257 -12.323 1.00 85.44 69 ALA A N 1
ATOM 518 C CA . ALA A 1 69 ? 13.700 19.419 -12.668 1.00 85.44 69 ALA A CA 1
ATOM 519 C C . ALA A 1 69 ? 13.527 18.793 -14.063 1.00 85.44 69 ALA A C 1
ATOM 521 O O . ALA A 1 69 ? 12.408 18.472 -14.466 1.00 85.44 69 ALA A O 1
ATOM 522 N N . ALA A 1 70 ? 14.642 18.553 -14.760 1.00 93.25 70 ALA A N 1
ATOM 523 C CA . ALA A 1 70 ? 14.643 17.813 -16.017 1.00 93.25 70 ALA A CA 1
ATOM 524 C C . ALA A 1 70 ? 13.874 16.489 -15.867 1.00 93.25 70 ALA A C 1
ATOM 526 O O . ALA A 1 70 ? 14.095 15.734 -14.914 1.00 93.25 70 ALA A O 1
ATOM 527 N N . ARG A 1 71 ? 12.979 16.204 -16.815 1.00 94.38 71 ARG A N 1
ATOM 528 C CA . ARG A 1 71 ? 12.219 14.948 -16.878 1.00 94.38 71 ARG A CA 1
ATOM 529 C C . ARG A 1 71 ? 12.629 14.138 -18.096 1.00 94.38 71 ARG A C 1
ATOM 531 O O . ARG A 1 71 ? 13.187 14.682 -19.045 1.00 94.38 71 ARG A O 1
ATOM 538 N N . VAL A 1 72 ? 12.360 12.839 -18.060 1.00 95.19 72 VAL A N 1
ATOM 539 C CA . VAL A 1 72 ? 12.607 11.953 -19.201 1.00 95.19 72 VAL A CA 1
ATOM 540 C C . VAL A 1 72 ? 11.744 12.399 -20.379 1.00 95.19 72 VAL A C 1
ATOM 542 O O . VAL A 1 72 ? 10.554 12.661 -20.210 1.00 95.19 72 VAL A O 1
ATOM 545 N N . ASP A 1 73 ? 12.354 12.503 -21.556 1.00 95.00 73 ASP A N 1
ATOM 546 C CA . ASP A 1 73 ? 11.624 12.649 -22.811 1.00 95.00 73 ASP A CA 1
ATOM 547 C C . ASP A 1 73 ? 10.958 11.306 -23.143 1.00 95.00 73 ASP A C 1
ATOM 549 O O . ASP A 1 73 ? 11.643 10.334 -23.478 1.00 95.00 73 ASP A O 1
ATOM 553 N N . ALA A 1 74 ? 9.634 11.234 -22.997 1.00 94.19 74 ALA A N 1
ATOM 554 C CA . ALA A 1 74 ? 8.877 10.005 -23.224 1.00 94.19 74 ALA A CA 1
ATOM 555 C C . ALA A 1 74 ? 8.930 9.540 -24.691 1.00 94.19 74 ALA A C 1
ATOM 557 O O . ALA A 1 74 ? 8.750 8.351 -24.951 1.00 94.19 74 ALA A O 1
ATOM 558 N N . ASP A 1 75 ? 9.247 10.445 -25.620 1.00 94.56 75 ASP A N 1
ATOM 559 C CA . ASP A 1 75 ? 9.332 10.160 -27.051 1.00 94.56 75 ASP A CA 1
ATOM 560 C C . ASP A 1 75 ? 10.761 9.808 -27.495 1.00 94.56 75 ASP A C 1
ATOM 562 O O . ASP A 1 75 ? 11.009 9.511 -28.669 1.00 94.56 75 ASP A O 1
ATOM 566 N N . CYS A 1 76 ? 11.741 9.816 -26.580 1.00 95.44 76 CYS A N 1
ATOM 567 C CA . CYS A 1 76 ? 13.101 9.453 -26.955 1.00 95.44 76 CYS A CA 1
ATOM 568 C C . CYS A 1 76 ? 13.207 7.951 -27.298 1.00 95.44 76 CYS A C 1
ATOM 570 O O . CYS A 1 76 ? 12.566 7.120 -26.643 1.00 95.44 76 CYS A O 1
ATOM 572 N N . PRO A 1 77 ? 14.056 7.562 -28.276 1.00 95.75 77 PRO A N 1
ATOM 573 C CA . PRO A 1 77 ? 14.140 6.177 -28.750 1.00 95.75 77 PRO A CA 1
ATOM 574 C C . PRO A 1 77 ? 14.376 5.143 -27.644 1.00 95.75 77 PRO A C 1
ATOM 576 O O . PRO A 1 77 ? 13.767 4.075 -27.660 1.00 95.75 77 PRO A O 1
ATOM 579 N N . PHE A 1 78 ? 15.221 5.474 -26.660 1.00 96.25 78 PHE A N 1
ATOM 580 C CA . PHE A 1 78 ? 15.490 4.610 -25.511 1.00 96.25 78 PHE A CA 1
ATOM 581 C C . PHE A 1 78 ? 14.217 4.298 -24.710 1.00 96.25 78 PHE A C 1
ATOM 583 O O . PHE A 1 78 ? 13.965 3.140 -24.370 1.00 96.25 78 PHE A O 1
ATOM 590 N N . TRP A 1 79 ? 13.407 5.319 -24.415 1.00 96.25 79 TRP A N 1
ATOM 591 C CA . TRP A 1 79 ? 12.201 5.154 -23.606 1.00 96.25 79 TRP A CA 1
ATOM 592 C C . TRP A 1 79 ? 11.121 4.378 -24.359 1.00 96.25 79 TRP A C 1
ATOM 594 O O . TRP A 1 79 ? 10.586 3.407 -23.825 1.00 96.25 79 TRP A O 1
ATOM 604 N N . VAL A 1 80 ? 10.866 4.748 -25.618 1.00 95.62 80 VAL A N 1
ATOM 605 C CA . VAL A 1 80 ? 9.873 4.092 -26.484 1.00 95.62 80 VAL A CA 1
ATOM 606 C C . VAL A 1 80 ? 10.191 2.605 -26.665 1.00 95.62 80 VAL A C 1
ATOM 608 O O . VAL A 1 80 ? 9.310 1.755 -26.522 1.00 95.62 80 VAL A O 1
ATOM 611 N N . GLU A 1 81 ? 11.452 2.259 -26.930 1.00 96.75 81 GLU A N 1
ATOM 612 C CA . GLU A 1 81 ? 11.855 0.863 -27.117 1.00 96.75 81 GLU A CA 1
ATOM 613 C C . GLU A 1 81 ? 11.805 0.065 -25.805 1.00 96.75 81 GLU A C 1
ATOM 615 O O . GLU A 1 81 ? 11.324 -1.072 -25.788 1.00 96.75 81 GLU A O 1
ATOM 620 N N . GLY A 1 82 ? 12.221 0.668 -24.685 1.00 96.81 82 GLY A N 1
ATOM 621 C CA . GLY A 1 82 ? 12.086 0.060 -23.360 1.00 96.81 82 GLY A CA 1
ATOM 622 C C . GLY A 1 82 ? 10.631 -0.219 -22.984 1.00 96.81 82 GLY A C 1
ATOM 623 O O . GLY A 1 82 ? 10.311 -1.316 -22.520 1.00 96.81 82 GLY A O 1
ATOM 624 N N . GLN A 1 83 ? 9.735 0.728 -23.265 1.00 96.81 83 GLN A N 1
ATOM 625 C CA . GLN A 1 83 ? 8.298 0.578 -23.064 1.00 96.81 83 GLN A CA 1
ATOM 626 C C . GLN A 1 83 ? 7.710 -0.526 -23.949 1.00 96.81 83 GLN A C 1
ATOM 628 O O . GLN A 1 83 ? 7.002 -1.402 -23.451 1.00 96.81 83 GLN A O 1
ATOM 633 N N . ARG A 1 84 ? 8.058 -0.557 -25.240 1.00 96.62 84 ARG A N 1
ATOM 634 C CA . ARG A 1 84 ? 7.609 -1.602 -26.171 1.00 96.62 84 ARG A CA 1
ATOM 635 C C . ARG A 1 84 ? 8.032 -2.998 -25.712 1.00 96.62 84 ARG A C 1
ATOM 637 O O . ARG A 1 84 ? 7.202 -3.911 -25.684 1.00 96.62 84 ARG A O 1
ATOM 644 N N . ARG A 1 85 ? 9.306 -3.173 -25.335 1.00 97.44 85 ARG A N 1
ATOM 645 C CA . ARG A 1 85 ? 9.823 -4.441 -24.793 1.00 97.44 85 ARG A CA 1
ATOM 646 C C . ARG A 1 85 ? 9.082 -4.827 -23.516 1.00 97.44 85 ARG A C 1
ATOM 648 O O . ARG A 1 85 ? 8.641 -5.969 -23.390 1.00 97.44 85 ARG A O 1
ATOM 655 N N . TYR A 1 86 ? 8.897 -3.874 -22.603 1.00 97.88 86 TYR A N 1
ATOM 656 C CA . TYR A 1 86 ? 8.206 -4.113 -21.343 1.00 97.88 86 TYR A CA 1
ATOM 657 C C . TYR A 1 86 ? 6.747 -4.528 -21.532 1.00 97.88 86 TYR A C 1
ATOM 659 O O . TYR A 1 86 ? 6.339 -5.539 -20.968 1.00 97.88 86 TYR A O 1
ATOM 667 N N . PHE A 1 87 ? 5.970 -3.824 -22.353 1.00 97.56 87 PHE A N 1
ATOM 668 C CA . PHE A 1 87 ? 4.559 -4.157 -22.571 1.00 97.56 87 PHE A CA 1
ATOM 669 C C . PHE A 1 87 ? 4.375 -5.506 -23.252 1.00 97.56 87 PHE A C 1
ATOM 671 O O . PHE A 1 87 ? 3.473 -6.255 -22.876 1.00 97.56 87 PHE A O 1
ATOM 678 N N . LYS A 1 88 ? 5.258 -5.859 -24.195 1.00 97.12 88 LYS A N 1
ATOM 679 C CA . LYS A 1 88 ? 5.267 -7.196 -24.797 1.00 97.12 88 LYS A CA 1
ATOM 680 C C . LYS A 1 88 ? 5.483 -8.278 -23.733 1.00 97.12 88 LYS A C 1
ATOM 682 O O . LYS A 1 88 ? 4.702 -9.228 -23.670 1.00 97.12 88 LYS A O 1
ATOM 687 N N . ALA A 1 89 ? 6.501 -8.121 -22.884 1.00 97.69 89 ALA A N 1
ATOM 688 C CA . ALA A 1 89 ? 6.776 -9.063 -21.803 1.00 97.69 89 ALA A CA 1
ATOM 689 C C . ALA A 1 89 ? 5.610 -9.120 -20.801 1.00 97.69 89 ALA A C 1
ATOM 691 O O . ALA A 1 89 ? 5.126 -10.202 -20.477 1.00 97.69 89 ALA A O 1
ATOM 692 N N . LEU A 1 90 ? 5.090 -7.967 -20.369 1.00 97.88 90 LEU A N 1
ATOM 693 C CA . LEU A 1 90 ? 3.993 -7.879 -19.405 1.00 97.88 90 LEU A CA 1
ATOM 694 C C . LEU A 1 90 ? 2.707 -8.540 -19.921 1.00 97.88 90 LEU A C 1
ATOM 696 O O . LEU A 1 90 ? 2.044 -9.246 -19.165 1.00 97.88 90 LEU A O 1
ATOM 700 N N . ALA A 1 91 ? 2.374 -8.376 -21.205 1.00 96.94 91 ALA A N 1
ATOM 701 C CA . ALA A 1 91 ? 1.246 -9.072 -21.819 1.00 96.94 91 ALA A CA 1
ATOM 702 C C . ALA A 1 91 ? 1.423 -10.600 -21.754 1.00 96.94 91 ALA A C 1
ATOM 704 O O . ALA A 1 91 ? 0.496 -11.302 -21.351 1.00 96.94 91 ALA A O 1
ATOM 705 N N . SER A 1 92 ? 2.627 -11.106 -22.053 1.00 97.19 92 SER A N 1
ATOM 706 C CA . SER A 1 92 ? 2.943 -12.535 -21.922 1.00 97.19 92 SER A CA 1
ATOM 707 C C . SER A 1 92 ? 2.841 -13.029 -20.477 1.00 97.19 92 SER A C 1
ATOM 709 O O . SER A 1 92 ? 2.369 -14.142 -20.254 1.00 97.19 92 SER A O 1
ATOM 711 N N . TYR A 1 93 ? 3.256 -12.221 -19.497 1.00 97.94 93 TYR A N 1
ATOM 712 C CA . TYR A 1 93 ? 3.073 -12.520 -18.074 1.00 97.94 93 TYR A CA 1
ATOM 713 C C . TYR A 1 93 ? 1.596 -12.632 -17.716 1.00 97.94 93 TYR A C 1
ATOM 715 O O . TYR A 1 93 ? 1.194 -13.580 -17.047 1.00 97.94 93 TYR A O 1
ATOM 723 N N . PHE A 1 94 ? 0.783 -11.679 -18.174 1.00 97.50 94 PHE A N 1
ATOM 724 C CA . PHE A 1 94 ? -0.641 -11.652 -17.869 1.00 97.50 94 PHE A CA 1
ATOM 725 C C . PHE A 1 94 ? -1.371 -12.866 -18.433 1.00 97.50 94 PHE A C 1
ATOM 727 O O . PHE A 1 94 ? -2.228 -13.433 -17.758 1.00 97.50 94 PHE A O 1
ATOM 734 N N . ASP A 1 95 ? -1.014 -13.278 -19.645 1.00 96.69 95 ASP A N 1
ATOM 735 C CA . ASP A 1 95 ? -1.589 -14.464 -20.268 1.00 96.69 95 ASP A CA 1
ATOM 736 C C . ASP A 1 95 ? -1.119 -15.736 -19.537 1.00 96.69 95 ASP A C 1
ATOM 738 O O . ASP A 1 95 ? -1.940 -16.552 -19.127 1.00 96.69 95 ASP A O 1
ATOM 742 N N . ALA A 1 96 ? 0.174 -15.867 -19.229 1.00 97.38 96 ALA A N 1
ATOM 743 C CA . ALA A 1 96 ? 0.695 -17.039 -18.523 1.00 97.38 96 ALA A CA 1
ATOM 744 C C . ALA A 1 96 ? 0.183 -17.185 -17.075 1.00 97.38 96 ALA A C 1
ATOM 746 O O . ALA A 1 96 ? -0.094 -18.300 -16.642 1.00 97.38 96 ALA A O 1
ATOM 747 N N . ILE A 1 97 ? 0.018 -16.086 -16.329 1.00 97.62 97 ILE A N 1
ATOM 748 C CA . ILE A 1 97 ? -0.506 -16.102 -14.949 1.00 97.62 97 ILE A CA 1
ATOM 749 C C . ILE A 1 97 ? -1.944 -16.634 -14.892 1.00 97.62 97 ILE A C 1
ATOM 751 O O . ILE A 1 97 ? -2.312 -17.270 -13.903 1.00 97.62 97 ILE A O 1
ATOM 755 N N . ARG A 1 98 ? -2.760 -16.373 -15.922 1.00 96.12 98 ARG A N 1
ATOM 756 C CA . ARG A 1 98 ? -4.140 -16.880 -15.996 1.00 96.12 98 ARG A CA 1
ATOM 757 C C . ARG A 1 98 ? -4.190 -18.351 -16.394 1.00 96.12 98 ARG A C 1
ATOM 759 O O . ARG A 1 98 ? -4.972 -19.102 -15.826 1.00 96.12 98 ARG A O 1
ATOM 766 N N . GLU A 1 99 ? -3.344 -18.743 -17.341 1.00 96.44 99 GLU A N 1
ATOM 767 C CA . GLU A 1 99 ? -3.464 -20.032 -18.029 1.00 96.44 99 GLU A CA 1
ATOM 768 C C . GLU A 1 99 ? -2.566 -21.134 -17.444 1.00 96.44 99 GLU A C 1
ATOM 770 O O . GLU A 1 99 ? -2.784 -22.312 -17.716 1.00 96.44 99 GLU A O 1
ATOM 775 N N . VAL A 1 100 ? -1.550 -20.788 -16.640 1.00 97.06 100 VAL A N 1
ATOM 776 C CA . VAL A 1 100 ? -0.574 -21.750 -16.095 1.00 97.06 100 VAL A CA 1
ATOM 777 C C . VAL A 1 100 ? -0.500 -21.657 -14.562 1.00 97.06 100 VAL A C 1
ATOM 779 O O . VAL A 1 100 ? 0.444 -21.071 -14.021 1.00 97.06 100 VAL A O 1
ATOM 782 N N . PRO A 1 101 ? -1.454 -22.265 -13.823 1.00 95.69 101 PRO A N 1
ATOM 783 C CA . PRO A 1 101 ? -1.520 -22.179 -12.360 1.00 95.69 101 PRO A CA 1
ATOM 784 C C . PRO A 1 101 ? -0.219 -22.568 -11.645 1.00 95.69 101 PRO A C 1
ATOM 786 O O . PRO A 1 101 ? 0.190 -21.889 -10.709 1.00 95.69 101 PRO A O 1
ATOM 789 N N . ALA A 1 102 ? 0.484 -23.597 -12.129 1.00 96.94 102 ALA A N 1
ATOM 790 C CA . ALA A 1 102 ? 1.733 -24.072 -11.528 1.00 96.94 102 ALA A CA 1
ATOM 791 C C . ALA A 1 102 ? 2.884 -23.045 -11.581 1.00 96.94 102 ALA A C 1
ATOM 793 O O . ALA A 1 102 ? 3.780 -23.078 -10.743 1.00 96.94 102 ALA A O 1
ATOM 794 N N . ALA A 1 103 ? 2.872 -22.121 -12.548 1.00 97.31 103 ALA A N 1
ATOM 795 C CA . ALA A 1 103 ? 3.894 -21.077 -12.680 1.00 97.31 103 ALA A CA 1
ATOM 796 C C . ALA A 1 103 ? 3.494 -19.760 -11.996 1.00 97.31 103 ALA A C 1
ATOM 798 O O . ALA A 1 103 ? 4.312 -18.846 -11.869 1.00 97.31 103 ALA A O 1
ATOM 799 N N . ARG A 1 104 ? 2.235 -19.654 -11.562 1.00 97.44 104 ARG A N 1
ATOM 800 C CA . ARG A 1 104 ? 1.591 -18.411 -11.147 1.00 97.44 104 ARG A CA 1
ATOM 801 C C . ARG A 1 104 ? 2.366 -17.657 -10.071 1.00 97.44 104 ARG A C 1
ATOM 803 O O . ARG A 1 104 ? 2.666 -16.482 -10.262 1.00 97.44 104 ARG A O 1
ATOM 810 N N . SER A 1 105 ? 2.710 -18.323 -8.970 1.00 97.75 105 SER A N 1
ATOM 811 C CA . SER A 1 105 ? 3.392 -17.683 -7.838 1.00 97.75 105 SER A CA 1
ATOM 812 C C . SER A 1 105 ? 4.772 -17.155 -8.228 1.00 97.75 105 SER A C 1
ATOM 814 O O . SER A 1 105 ? 5.139 -16.048 -7.850 1.00 97.75 105 SER A O 1
ATOM 816 N N . SER A 1 106 ? 5.515 -17.900 -9.055 1.00 97.75 106 SER A N 1
ATOM 817 C CA . SER A 1 106 ? 6.830 -17.463 -9.538 1.00 97.75 106 SER A CA 1
ATOM 818 C C . SER A 1 106 ? 6.726 -16.267 -10.490 1.00 97.75 106 SER A C 1
ATOM 820 O O . SER A 1 106 ? 7.513 -15.331 -10.379 1.00 97.75 106 SER A O 1
ATOM 822 N N . LEU A 1 107 ? 5.737 -16.258 -11.389 1.00 98.25 107 LEU A N 1
ATOM 823 C CA . LEU A 1 107 ? 5.514 -15.138 -12.308 1.00 98.25 107 LEU A CA 1
ATOM 824 C C . LEU A 1 107 ? 5.025 -13.875 -11.583 1.00 98.25 107 LEU A C 1
ATOM 826 O O . LEU A 1 107 ? 5.418 -12.768 -11.941 1.00 98.25 107 LEU A O 1
ATOM 830 N N . LEU A 1 108 ? 4.196 -14.023 -10.547 1.00 98.25 108 LEU A N 1
ATOM 831 C CA . LEU A 1 108 ? 3.796 -12.911 -9.683 1.00 98.25 108 LEU A CA 1
ATOM 832 C C . LEU A 1 108 ? 4.993 -12.336 -8.908 1.00 98.25 108 LEU A C 1
ATOM 834 O O . LEU A 1 108 ? 5.143 -11.115 -8.840 1.00 98.25 108 LEU A O 1
ATOM 838 N N . ALA A 1 109 ? 5.884 -13.196 -8.408 1.00 97.62 109 ALA A N 1
ATOM 839 C CA . ALA A 1 109 ? 7.089 -12.767 -7.701 1.00 97.62 109 ALA A CA 1
ATOM 840 C C . ALA A 1 109 ? 8.035 -11.948 -8.594 1.00 97.62 109 ALA A C 1
ATOM 842 O O . ALA A 1 109 ? 8.597 -10.954 -8.132 1.00 97.62 109 ALA A O 1
ATOM 843 N N . ASP A 1 110 ? 8.156 -12.288 -9.882 1.00 97.81 110 ASP A N 1
ATOM 844 C CA . ASP A 1 110 ? 8.930 -11.485 -10.842 1.00 97.81 110 ASP A CA 1
ATOM 845 C C . ASP A 1 110 ? 8.368 -10.057 -10.992 1.00 97.81 110 ASP A C 1
ATOM 847 O O . ASP A 1 110 ? 9.12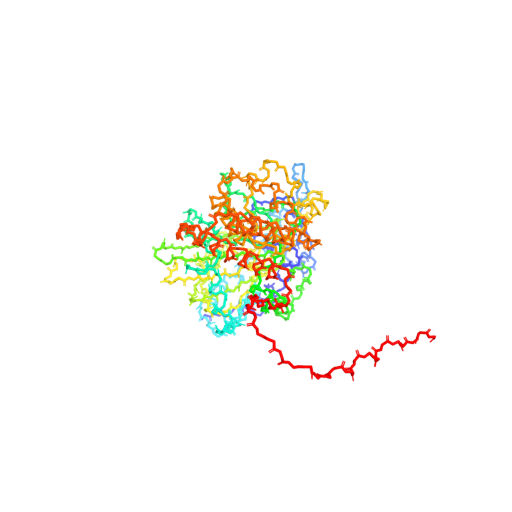4 -9.120 -11.246 1.00 97.81 110 ASP A O 1
ATOM 851 N N . LEU A 1 111 ? 7.055 -9.876 -10.803 1.00 97.94 111 LEU A N 1
ATOM 852 C CA . LEU A 1 111 ? 6.385 -8.571 -10.803 1.00 97.94 111 LEU A CA 1
ATOM 853 C C . LEU A 1 111 ? 6.428 -7.872 -9.435 1.00 97.94 111 LEU A C 1
ATOM 855 O O . LEU A 1 111 ? 5.885 -6.776 -9.307 1.00 97.94 111 LEU A O 1
ATOM 859 N N . GLY A 1 112 ? 7.022 -8.481 -8.407 1.00 97.56 112 GLY A N 1
ATOM 860 C CA . GLY A 1 112 ? 7.066 -7.929 -7.052 1.00 97.56 112 GLY A CA 1
ATOM 861 C C . GLY A 1 112 ? 5.817 -8.202 -6.209 1.00 97.56 112 GLY A C 1
ATOM 862 O O . GLY A 1 112 ? 5.613 -7.504 -5.213 1.00 97.56 112 GLY A O 1
ATOM 863 N N . PHE A 1 113 ? 4.999 -9.192 -6.589 1.00 98.38 113 PHE A N 1
ATOM 864 C CA . PHE A 1 113 ? 3.884 -9.702 -5.788 1.00 98.38 113 PHE A CA 1
ATOM 865 C C . PHE A 1 113 ? 4.252 -11.038 -5.134 1.00 98.38 113 PHE A C 1
ATOM 867 O O . PHE A 1 113 ? 4.564 -12.005 -5.826 1.00 98.38 113 PHE A O 1
ATOM 874 N N . VAL A 1 114 ? 4.163 -11.123 -3.808 1.00 98.44 114 VAL A N 1
ATOM 875 C CA . VAL A 1 114 ? 4.390 -12.367 -3.050 1.00 98.44 114 VAL A CA 1
ATOM 876 C C . VAL A 1 114 ? 3.178 -12.634 -2.167 1.00 98.44 114 VAL A C 1
ATOM 878 O O . VAL A 1 114 ? 2.646 -11.691 -1.594 1.00 98.44 114 VAL A O 1
ATOM 881 N N . LEU A 1 115 ? 2.754 -13.895 -2.056 1.00 98.56 115 LEU A N 1
ATOM 882 C CA . LEU A 1 115 ? 1.664 -14.348 -1.188 1.00 98.56 115 LEU A CA 1
ATOM 883 C C . LEU A 1 115 ? 2.159 -15.505 -0.321 1.00 98.56 115 LEU A C 1
ATOM 885 O O . LEU A 1 115 ? 2.804 -16.425 -0.825 1.00 98.56 115 LEU A O 1
ATOM 889 N N . VAL A 1 116 ? 1.835 -15.444 0.964 1.00 98.56 116 VAL A N 1
ATOM 890 C CA . VAL A 1 116 ? 2.090 -16.468 1.973 1.00 98.56 116 VAL A CA 1
ATOM 891 C C . VAL A 1 116 ? 0.748 -16.828 2.591 1.00 98.56 116 VAL A C 1
ATOM 893 O O . VAL A 1 116 ? 0.105 -15.984 3.214 1.00 98.56 116 VAL A O 1
ATOM 896 N N . GLU A 1 117 ? 0.305 -18.058 2.374 1.00 98.44 117 GLU A N 1
ATOM 897 C CA . GLU A 1 117 ? -0.932 -18.590 2.951 1.00 98.44 117 GLU A CA 1
ATOM 898 C C . GLU A 1 117 ? -0.706 -19.023 4.407 1.00 98.44 117 GLU A C 1
ATOM 900 O O . GLU A 1 117 ? 0.436 -19.259 4.803 1.00 98.44 117 GLU A O 1
ATOM 905 N N . ASP A 1 118 ? -1.784 -19.065 5.200 1.00 98.25 118 ASP A N 1
ATOM 906 C CA . ASP A 1 118 ? -1.773 -19.451 6.624 1.00 98.25 118 ASP A CA 1
ATOM 907 C C . ASP A 1 118 ? -0.651 -18.783 7.448 1.00 98.25 118 ASP A C 1
ATOM 909 O O . ASP A 1 118 ? -0.000 -19.386 8.300 1.00 98.25 118 ASP A O 1
ATOM 913 N N . TYR A 1 119 ? -0.406 -17.499 7.176 1.00 98.62 119 TYR A N 1
ATOM 914 C CA . TYR A 1 119 ? 0.618 -16.709 7.854 1.00 98.62 119 TYR A CA 1
ATOM 915 C C . TYR A 1 119 ? 0.198 -16.289 9.273 1.00 98.62 119 TYR A C 1
ATOM 917 O O . TYR A 1 119 ? 1.038 -16.106 10.160 1.00 98.62 119 TYR A O 1
ATOM 925 N N . ILE A 1 120 ? -1.104 -16.092 9.477 1.00 98.69 120 ILE A N 1
ATOM 926 C CA . ILE A 1 120 ? -1.724 -15.801 10.772 1.00 98.69 120 ILE A CA 1
ATOM 927 C C . ILE A 1 120 ? -2.305 -17.105 11.324 1.00 98.69 120 ILE A C 1
ATOM 929 O O . ILE A 1 120 ? -2.910 -17.867 10.574 1.00 98.69 120 ILE A O 1
ATOM 933 N N . SER A 1 121 ? -2.103 -17.385 12.613 1.00 98.56 121 SER A N 1
ATOM 934 C CA . SER A 1 121 ? -2.751 -18.529 13.265 1.00 98.56 121 SER A CA 1
ATOM 935 C C . SER A 1 121 ? -4.244 -18.253 13.464 1.00 98.56 121 SER A C 1
ATOM 937 O O . SER A 1 121 ? -4.690 -17.111 13.383 1.00 98.56 121 SER A O 1
ATOM 939 N N . GLU A 1 122 ? -5.037 -19.286 13.734 1.00 98.50 122 GLU A N 1
ATOM 940 C CA . GLU A 1 122 ? -6.472 -19.092 13.993 1.00 98.50 122 GLU A CA 1
ATOM 941 C C . GLU A 1 122 ? -6.713 -18.260 15.263 1.00 98.50 122 GLU A C 1
ATOM 943 O O . GLU A 1 122 ? -7.546 -17.357 15.250 1.00 98.50 122 GLU A O 1
ATOM 948 N N . ASP A 1 123 ? -5.914 -18.483 16.312 1.00 98.44 123 ASP A N 1
ATOM 949 C CA . ASP A 1 123 ? -5.984 -17.711 17.559 1.00 98.44 123 ASP A CA 1
ATOM 950 C C . ASP A 1 123 ? -5.608 -16.233 17.348 1.00 98.44 123 ASP A C 1
ATOM 952 O O . ASP A 1 123 ? -6.312 -15.339 17.823 1.00 98.44 123 ASP A O 1
ATOM 956 N N . ASP A 1 124 ? -4.529 -15.962 16.597 1.00 98.62 124 ASP A N 1
ATOM 957 C CA . ASP A 1 124 ? -4.121 -14.590 16.269 1.00 98.62 124 ASP A CA 1
ATOM 958 C C . ASP A 1 124 ? -5.209 -13.893 15.431 1.00 98.62 124 ASP A C 1
ATOM 960 O O . ASP A 1 124 ? -5.504 -12.718 15.657 1.00 98.62 124 ASP A O 1
ATOM 964 N N . GLU A 1 125 ? -5.808 -14.604 14.463 1.00 98.69 125 GLU A N 1
ATOM 965 C CA . GLU A 1 125 ? -6.898 -14.092 13.624 1.00 98.69 125 GLU A CA 1
ATOM 966 C C . GLU A 1 125 ? -8.114 -13.708 14.467 1.00 98.69 125 GLU A C 1
ATOM 968 O O . GLU A 1 125 ? -8.645 -12.614 14.274 1.00 98.69 125 GLU A O 1
ATOM 973 N N . GLN A 1 126 ? -8.526 -14.560 15.409 1.00 98.62 126 GLN A N 1
ATOM 974 C CA . GLN A 1 126 ? -9.677 -14.285 16.265 1.00 98.62 126 GLN A CA 1
ATOM 975 C C . GLN A 1 126 ? -9.459 -13.029 17.114 1.00 98.62 126 GLN A C 1
ATOM 977 O O . GLN A 1 126 ? -10.326 -12.160 17.146 1.00 98.62 126 GLN A O 1
ATOM 982 N N . GLU A 1 127 ? -8.283 -12.872 17.728 1.00 98.25 127 GLU A N 1
ATOM 983 C CA . GLU A 1 127 ? -7.982 -11.690 18.544 1.00 98.25 127 GLU A CA 1
ATOM 984 C C . GLU A 1 127 ? -7.968 -10.395 17.707 1.00 98.25 127 GLU A C 1
ATOM 986 O O . GLU A 1 127 ? -8.452 -9.347 18.144 1.00 98.25 127 GLU A O 1
ATOM 991 N N . LEU A 1 128 ? -7.438 -10.459 16.480 1.00 98.44 128 LEU A N 1
ATOM 992 C CA . LEU A 1 128 ? -7.476 -9.334 15.544 1.00 98.44 128 LEU A CA 1
ATOM 993 C C . LEU A 1 128 ? -8.924 -9.016 15.136 1.00 98.44 128 LEU A C 1
ATOM 995 O O . LEU A 1 128 ? -9.306 -7.847 15.114 1.00 98.44 128 LEU A O 1
ATOM 999 N N . ILE A 1 129 ? -9.742 -10.029 14.837 1.00 98.44 129 ILE A N 1
ATOM 1000 C CA . ILE A 1 129 ? -11.163 -9.850 14.515 1.00 98.44 129 ILE A CA 1
ATOM 1001 C C . ILE A 1 129 ? -11.876 -9.173 15.686 1.00 98.44 129 ILE A C 1
ATOM 1003 O O . ILE A 1 129 ? -12.417 -8.087 15.489 1.00 98.44 129 ILE A O 1
ATOM 1007 N N . ASP A 1 130 ? -11.802 -9.721 16.897 1.00 98.31 130 ASP A N 1
ATOM 1008 C CA . ASP A 1 130 ? -12.505 -9.206 18.082 1.00 98.31 130 ASP A CA 1
ATOM 1009 C C . ASP A 1 130 ? -12.225 -7.721 18.351 1.00 98.31 130 ASP A C 1
ATOM 1011 O O . ASP A 1 130 ? -13.082 -6.989 18.848 1.00 98.31 130 ASP A O 1
ATOM 1015 N N . TYR A 1 131 ? -11.039 -7.243 17.973 1.00 97.88 131 TYR A N 1
ATOM 1016 C CA . TYR A 1 131 ? -10.656 -5.852 18.152 1.00 97.88 131 TYR A CA 1
ATOM 1017 C C . TYR A 1 131 ? -11.369 -4.884 17.176 1.00 97.88 131 TYR A C 1
ATOM 1019 O O . TYR A 1 131 ? -11.846 -3.826 17.600 1.00 97.88 131 TYR A O 1
ATOM 1027 N N . TRP A 1 132 ? -11.476 -5.212 15.878 1.00 98.19 132 TRP A N 1
ATOM 1028 C CA . TRP A 1 132 ? -12.044 -4.311 14.845 1.00 98.19 132 TRP A CA 1
ATOM 1029 C C . TRP A 1 132 ? -13.430 -4.697 14.310 1.00 98.19 132 TRP A C 1
ATOM 1031 O O . TRP A 1 132 ? -14.050 -3.890 13.607 1.00 98.19 132 TRP A O 1
ATOM 1041 N N . TRP A 1 133 ? -13.911 -5.908 14.577 1.00 98.06 133 TRP A N 1
ATOM 1042 C CA . TRP A 1 133 ? -15.197 -6.414 14.088 1.00 98.06 133 TRP A CA 1
ATOM 1043 C C . TRP A 1 133 ? -16.383 -5.636 14.676 1.00 98.06 133 TRP A C 1
ATOM 1045 O O . TRP A 1 133 ? -16.227 -4.988 15.713 1.00 98.06 133 TRP A O 1
ATOM 1055 N N . PRO A 1 134 ? -17.583 -5.661 14.063 1.00 98.06 134 PRO A N 1
ATOM 1056 C CA . PRO A 1 134 ? -18.796 -5.204 14.734 1.00 98.06 134 PRO A CA 1
ATOM 1057 C C . PRO A 1 134 ? -18.935 -5.785 16.151 1.00 98.06 134 PRO A C 1
ATOM 1059 O O . PRO A 1 134 ? -18.943 -6.998 16.333 1.00 98.06 134 PRO A O 1
ATOM 1062 N N . GLY A 1 135 ? -19.038 -4.903 17.150 1.00 96.44 135 GLY A N 1
ATOM 1063 C CA . GLY A 1 135 ? -19.043 -5.261 18.577 1.00 96.44 135 GLY A CA 1
ATOM 1064 C C . GLY A 1 135 ? -17.686 -5.112 19.277 1.00 96.44 135 GLY A C 1
ATOM 1065 O O . GLY A 1 135 ? -17.650 -5.039 20.501 1.00 96.44 135 GLY A O 1
ATOM 1066 N N . GLY A 1 136 ? -16.596 -4.992 18.517 1.00 96.81 136 GLY A N 1
ATOM 1067 C CA . GLY A 1 136 ? -15.259 -4.729 19.038 1.00 96.81 136 GLY A CA 1
ATOM 1068 C C . GLY A 1 136 ? -15.086 -3.304 19.586 1.00 96.81 136 GLY A C 1
ATOM 1069 O O . GLY A 1 136 ? -15.822 -2.386 19.196 1.00 96.81 136 GLY A O 1
ATOM 1070 N N . PRO A 1 137 ? -14.078 -3.081 20.451 1.00 95.44 137 PRO A N 1
ATOM 1071 C CA . PRO A 1 137 ? -13.907 -1.845 21.220 1.00 95.44 137 PRO A CA 1
ATOM 1072 C C . PRO A 1 137 ? -13.685 -0.596 20.360 1.00 95.44 137 PRO A C 1
ATOM 1074 O O . PRO A 1 137 ? -14.055 0.507 20.757 1.00 95.44 137 PRO A O 1
ATOM 1077 N N . VAL A 1 138 ? -13.096 -0.740 19.167 1.00 96.06 138 VAL A N 1
ATOM 1078 C CA . VAL A 1 138 ? -12.795 0.408 18.293 1.00 96.06 138 VAL A CA 1
ATOM 1079 C C . VAL A 1 138 ? -13.696 0.512 17.070 1.00 96.06 138 VAL A C 1
ATOM 1081 O O . VAL A 1 138 ? -13.568 1.479 16.319 1.00 96.06 138 VAL A O 1
ATOM 1084 N N . HIS A 1 139 ? -14.612 -0.436 16.841 1.00 96.44 139 HIS A N 1
ATOM 1085 C CA . HIS A 1 139 ? -15.386 -0.487 15.596 1.00 96.44 139 HIS A CA 1
ATOM 1086 C C . HIS A 1 139 ? -16.178 0.805 15.345 1.00 96.44 139 HIS A C 1
ATOM 1088 O O . HIS A 1 139 ? -16.159 1.361 14.244 1.00 96.44 139 HIS A O 1
ATOM 1094 N N . SER A 1 140 ? -16.830 1.330 16.384 1.00 95.25 140 SER A N 1
ATOM 1095 C CA . SER A 1 140 ? -17.619 2.566 16.319 1.00 95.25 140 SER A CA 1
ATOM 1096 C C . SER A 1 140 ? -16.783 3.808 15.981 1.00 95.25 140 SER A C 1
ATOM 1098 O O . SER A 1 140 ? -17.324 4.767 15.434 1.00 95.25 140 SER A O 1
ATOM 1100 N N . LEU A 1 141 ? -15.472 3.775 16.240 1.00 94.38 141 LEU A N 1
ATOM 1101 C CA . LEU A 1 141 ? -14.541 4.873 15.965 1.00 94.38 141 LEU A CA 1
ATOM 1102 C C . LEU A 1 141 ? -14.009 4.883 14.529 1.00 94.38 141 LEU A C 1
ATOM 1104 O O . LEU A 1 141 ? -13.364 5.847 14.116 1.00 94.38 141 LEU A O 1
ATOM 1108 N N . GLY A 1 142 ? -14.243 3.816 13.763 1.00 95.00 142 GLY A N 1
ATOM 1109 C CA . GLY A 1 142 ? -13.863 3.776 12.356 1.00 95.00 142 GLY A CA 1
ATOM 1110 C C . GLY A 1 142 ? -14.624 4.813 11.531 1.00 95.00 142 GLY A C 1
ATOM 1111 O O . GLY A 1 142 ? -15.725 5.237 11.881 1.00 95.00 142 GLY A O 1
ATOM 1112 N N . VAL A 1 143 ? -14.076 5.180 10.380 1.00 93.81 143 VAL A N 1
ATOM 1113 C CA . VAL A 1 143 ? -14.728 6.101 9.445 1.00 93.81 143 VAL A CA 1
ATOM 1114 C C . VAL A 1 143 ? -15.280 5.308 8.269 1.00 93.81 143 VAL A C 1
ATOM 1116 O O . VAL A 1 143 ? -14.541 4.596 7.593 1.00 93.81 143 VAL A O 1
ATOM 1119 N N . THR A 1 144 ? -16.571 5.457 7.978 1.00 94.31 144 THR A N 1
ATOM 1120 C CA . THR A 1 144 ? -17.160 4.885 6.761 1.00 94.31 144 THR A CA 1
ATOM 1121 C C . THR A 1 144 ? -16.774 5.733 5.551 1.00 94.31 144 THR A C 1
ATOM 1123 O O . THR A 1 144 ? -16.939 6.955 5.525 1.00 94.31 144 THR A O 1
ATOM 1126 N N . GLU A 1 145 ? -16.213 5.103 4.528 1.00 91.56 145 GLU A N 1
ATOM 1127 C CA . GLU A 1 145 ? -15.962 5.731 3.238 1.00 91.56 145 GLU A CA 1
ATOM 1128 C C . GLU A 1 145 ? -17.211 5.672 2.360 1.00 91.56 145 GLU A C 1
ATOM 1130 O O . GLU A 1 145 ? -17.852 4.635 2.223 1.00 91.56 145 GLU A O 1
ATOM 1135 N N . ARG A 1 146 ? -17.565 6.813 1.763 1.00 90.44 146 ARG A N 1
ATOM 1136 C CA . ARG A 1 146 ? -18.846 6.990 1.076 1.00 90.44 146 ARG A CA 1
ATOM 1137 C C . ARG A 1 146 ? -18.981 6.117 -0.173 1.00 90.44 146 ARG A C 1
ATOM 1139 O O . ARG A 1 146 ? -20.043 5.547 -0.392 1.00 90.44 146 ARG A O 1
ATOM 1146 N N . TYR A 1 147 ? -17.932 6.044 -0.991 1.00 89.75 147 TYR A N 1
ATOM 1147 C CA . TYR A 1 147 ? -17.985 5.379 -2.297 1.00 89.75 147 TYR A CA 1
ATOM 1148 C C . TYR A 1 147 ? -17.744 3.877 -2.196 1.00 89.75 147 TYR A C 1
ATOM 1150 O O . TYR A 1 147 ? -18.540 3.082 -2.681 1.00 89.75 147 TYR A O 1
ATOM 1158 N N . SER A 1 148 ? -16.672 3.497 -1.507 1.00 93.38 148 SER A N 1
ATOM 1159 C CA . SER A 1 148 ? -16.283 2.100 -1.312 1.00 93.38 148 SER A CA 1
ATOM 1160 C C . SER A 1 148 ? -17.146 1.374 -0.276 1.00 93.38 148 SER A C 1
ATOM 1162 O O . SER A 1 148 ? -17.053 0.154 -0.150 1.00 93.38 148 SER A O 1
ATOM 1164 N N . LYS A 1 149 ? -17.942 2.131 0.501 1.00 95.94 149 LYS A N 1
ATOM 1165 C CA . LYS A 1 149 ? -18.797 1.670 1.604 1.00 95.94 149 LYS A CA 1
ATOM 1166 C C . LYS A 1 149 ? -18.058 0.843 2.656 1.00 95.94 149 LYS A C 1
ATOM 1168 O O . LYS A 1 149 ? -18.686 0.092 3.393 1.00 95.94 149 LYS A O 1
ATOM 1173 N N . ARG A 1 150 ? -16.728 0.933 2.715 1.00 95.88 150 ARG A N 1
ATOM 1174 C CA . ARG A 1 150 ? -15.920 0.237 3.719 1.00 95.88 150 ARG A CA 1
ATOM 1175 C C . ARG A 1 150 ? -15.769 1.115 4.951 1.00 95.88 150 ARG A C 1
ATOM 1177 O O . ARG A 1 150 ? -15.739 2.343 4.844 1.00 95.88 150 ARG A O 1
ATOM 1184 N N . ARG A 1 151 ? -15.632 0.498 6.117 1.00 97.06 151 ARG A N 1
ATOM 1185 C CA . ARG A 1 151 ? -15.214 1.197 7.333 1.00 97.06 151 ARG A CA 1
ATOM 1186 C C . ARG A 1 151 ? -13.708 1.058 7.467 1.00 97.06 151 ARG A C 1
ATOM 1188 O O . ARG A 1 151 ? -13.193 -0.047 7.331 1.00 97.06 151 ARG A O 1
ATOM 1195 N N . PHE A 1 152 ? -13.002 2.152 7.727 1.00 96.06 152 PHE A N 1
ATOM 1196 C CA . PHE A 1 152 ? -11.557 2.100 7.910 1.00 96.06 152 PHE A CA 1
ATOM 1197 C C . PHE A 1 152 ? -11.097 2.690 9.239 1.00 96.06 152 PHE A C 1
ATOM 1199 O O . PHE A 1 152 ? -11.753 3.553 9.826 1.00 96.06 152 PHE A O 1
ATOM 1206 N N . PHE A 1 153 ? -9.925 2.233 9.669 1.00 96.69 153 PHE A N 1
ATOM 1207 C CA . PHE A 1 153 ? -9.247 2.621 10.897 1.00 96.69 153 PHE A CA 1
ATOM 1208 C C . PHE A 1 153 ? -7.790 2.946 10.559 1.00 96.69 153 PHE A C 1
ATOM 1210 O O . PHE A 1 153 ? -7.154 2.223 9.790 1.00 96.69 153 PHE A O 1
ATOM 1217 N N . ASN A 1 154 ? -7.264 4.037 11.109 1.00 95.94 154 ASN A N 1
ATOM 1218 C CA . ASN A 1 154 ? -5.919 4.521 10.806 1.00 95.94 154 ASN A CA 1
ATOM 1219 C C . ASN A 1 154 ? -5.026 4.470 12.053 1.00 95.94 154 ASN A C 1
ATOM 1221 O O . ASN A 1 154 ? -5.461 4.828 13.149 1.00 95.94 154 ASN A O 1
ATOM 1225 N N . TYR A 1 155 ? -3.774 4.058 11.862 1.00 97.31 155 TYR A N 1
ATOM 1226 C CA . TYR A 1 155 ? -2.718 4.001 12.873 1.00 97.31 155 TYR A CA 1
ATOM 1227 C C . TYR A 1 155 ? -1.400 4.488 12.259 1.00 97.31 155 TYR A C 1
ATOM 1229 O O . TYR A 1 155 ? -1.154 4.270 11.069 1.00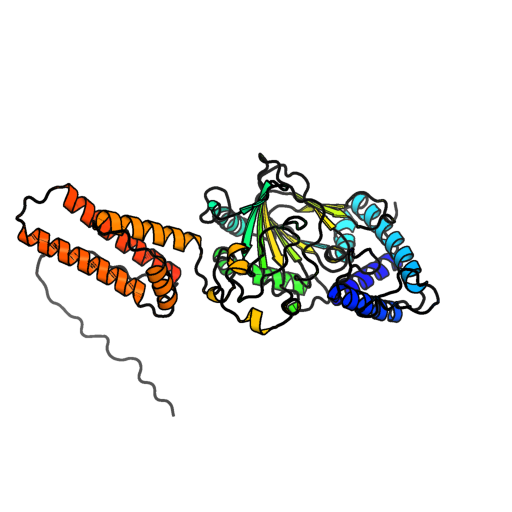 97.31 155 TYR A O 1
ATOM 1237 N N . GLY A 1 156 ? -0.543 5.131 13.056 1.00 95.88 156 GLY A N 1
ATOM 1238 C CA . GLY A 1 156 ? 0.692 5.751 12.567 1.00 95.88 156 GLY A CA 1
ATOM 1239 C C . GLY A 1 156 ? 0.519 7.243 12.247 1.00 95.88 156 GLY A C 1
ATOM 1240 O O . GLY A 1 156 ? 0.298 8.029 13.168 1.00 95.88 156 GLY A O 1
ATOM 1241 N N . PRO A 1 157 ? 0.646 7.683 10.981 1.00 95.25 157 PRO A N 1
ATOM 1242 C CA . PRO A 1 157 ? 0.576 9.098 10.617 1.00 95.25 157 PRO A CA 1
ATOM 1243 C C . PRO A 1 157 ? -0.845 9.665 10.705 1.00 95.25 157 PRO A C 1
ATOM 1245 O O . PRO A 1 157 ? -1.830 8.960 10.480 1.00 95.25 157 PRO A O 1
ATOM 1248 N N . ILE A 1 158 ? -0.942 10.976 10.930 1.00 93.38 158 ILE A N 1
ATOM 1249 C CA . ILE A 1 158 ? -2.187 11.727 10.752 1.00 93.38 158 ILE A CA 1
ATOM 1250 C C . ILE A 1 158 ? -2.451 11.876 9.250 1.00 93.38 158 ILE A C 1
ATOM 1252 O O . ILE A 1 158 ? -1.553 12.233 8.482 1.00 93.38 158 ILE A O 1
ATOM 1256 N N . LEU A 1 159 ? -3.686 11.613 8.828 1.00 92.75 159 LEU A N 1
ATOM 1257 C CA . LEU A 1 159 ? -4.108 11.791 7.438 1.00 92.75 159 LEU A CA 1
ATOM 1258 C C . LEU A 1 159 ? -5.020 13.016 7.325 1.00 92.75 159 LEU A C 1
ATOM 1260 O O . LEU A 1 159 ? -5.786 13.269 8.251 1.00 92.75 159 LEU A O 1
ATOM 1264 N N . PRO A 1 160 ? -4.988 13.769 6.217 1.00 91.75 160 PRO A N 1
ATOM 1265 C CA . PRO A 1 160 ? -6.016 14.764 5.950 1.00 91.75 160 PRO A CA 1
ATOM 1266 C C . PRO A 1 160 ? -7.360 14.085 5.643 1.00 91.75 160 PRO A C 1
ATOM 1268 O O . PRO A 1 160 ? -7.404 12.937 5.195 1.00 91.75 160 PRO A O 1
ATOM 1271 N N . ARG A 1 161 ? -8.474 14.786 5.851 1.00 89.25 161 ARG A N 1
ATOM 1272 C CA . ARG A 1 161 ? -9.791 14.366 5.377 1.00 89.25 161 ARG A CA 1
ATOM 1273 C C . ARG A 1 161 ? -9.837 14.489 3.861 1.00 89.25 161 ARG A C 1
ATOM 1275 O O . ARG A 1 161 ? -9.083 15.231 3.234 1.00 89.25 161 ARG A O 1
ATOM 1282 N N . GLU A 1 162 ? -10.745 13.722 3.278 1.00 81.94 162 GLU A N 1
ATOM 1283 C CA . GLU A 1 162 ? -11.015 13.769 1.849 1.00 81.94 162 GLU A CA 1
ATOM 1284 C C . GLU A 1 162 ? -11.553 15.155 1.470 1.00 81.94 162 GLU A C 1
ATOM 1286 O O . GLU A 1 162 ? -12.587 15.593 1.975 1.00 81.94 162 GLU A O 1
ATOM 1291 N N . THR A 1 163 ? -10.844 15.841 0.580 1.00 77.75 163 THR A N 1
ATOM 1292 C CA . THR A 1 163 ? -11.308 17.065 -0.079 1.00 77.75 163 THR A CA 1
ATOM 1293 C C . THR A 1 163 ? -11.783 16.746 -1.495 1.00 77.75 163 THR A C 1
ATOM 1295 O O . THR A 1 163 ? -11.454 15.695 -2.057 1.00 77.75 163 THR A O 1
ATOM 1298 N N . GLN A 1 164 ? -12.571 17.645 -2.092 1.00 71.88 164 GLN A N 1
ATOM 1299 C CA . GLN A 1 164 ? -13.076 17.478 -3.456 1.00 71.88 164 GLN A CA 1
ATOM 1300 C C . GLN A 1 164 ? -11.909 17.252 -4.438 1.00 71.88 164 GLN A C 1
ATOM 1302 O O . GLN A 1 164 ? -11.057 18.119 -4.606 1.00 71.88 164 GLN A O 1
ATOM 1307 N N . GLY A 1 165 ? -11.870 16.077 -5.076 1.00 63.88 165 GLY A N 1
ATOM 1308 C CA . GLY A 1 165 ? -10.803 15.681 -6.008 1.00 63.88 165 GLY A CA 1
ATOM 1309 C C . GLY A 1 165 ? -9.711 14.776 -5.419 1.00 63.88 165 GLY A C 1
ATOM 1310 O O . GLY A 1 165 ? -8.810 14.375 -6.152 1.00 63.88 165 GLY A O 1
ATOM 1311 N N . THR A 1 166 ? -9.792 14.410 -4.138 1.00 60.44 166 THR A N 1
ATOM 1312 C CA . THR A 1 166 ? -8.935 13.382 -3.517 1.00 60.44 166 THR A CA 1
ATOM 1313 C C . THR A 1 166 ? -9.754 12.128 -3.206 1.00 60.44 166 THR A C 1
ATOM 1315 O O . THR A 1 166 ? -10.943 12.235 -2.938 1.00 60.44 166 THR A O 1
ATOM 1318 N N . SER A 1 167 ? -9.145 10.937 -3.261 1.00 58.31 167 SER A N 1
ATOM 1319 C CA . SER A 1 167 ? -9.748 9.687 -2.754 1.00 58.31 167 SER A CA 1
ATOM 1320 C C . SER A 1 167 ? -9.011 9.227 -1.490 1.00 58.31 167 SER A C 1
ATOM 1322 O O . SER A 1 167 ? -7.820 9.526 -1.336 1.00 58.31 167 SER A O 1
ATOM 1324 N N . LYS A 1 168 ? -9.658 8.488 -0.575 1.00 58.28 168 LYS A N 1
ATOM 1325 C CA . LYS A 1 168 ? -9.047 8.155 0.731 1.00 58.28 168 LYS A CA 1
ATOM 1326 C C . LYS A 1 168 ? -7.795 7.276 0.632 1.00 58.28 168 LYS A C 1
ATOM 1328 O O . LYS A 1 168 ? -6.863 7.430 1.418 1.00 58.28 168 LYS A O 1
ATOM 1333 N N . SER A 1 169 ? -7.717 6.404 -0.373 1.00 56.62 169 SER A N 1
ATOM 1334 C CA . SER A 1 169 ? -6.513 5.595 -0.630 1.00 56.62 169 SER A 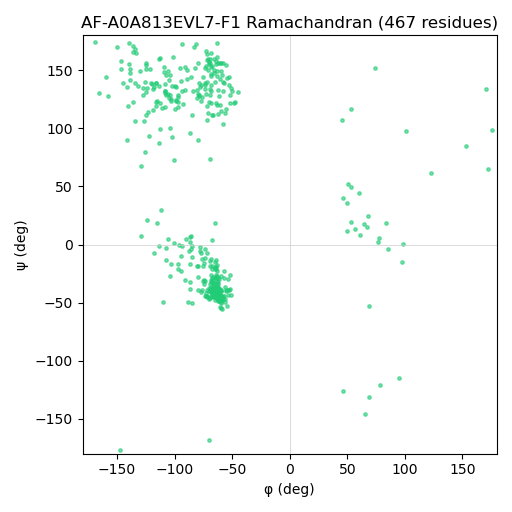CA 1
ATOM 1335 C C . SER A 1 169 ? -5.330 6.407 -1.189 1.00 56.62 169 SER A C 1
ATOM 1337 O O . SER A 1 169 ? -4.213 5.905 -1.291 1.00 56.62 169 SER A O 1
ATOM 1339 N N . THR A 1 170 ? -5.563 7.679 -1.523 1.00 60.78 170 THR A N 1
ATOM 1340 C CA . THR A 1 170 ? -4.576 8.628 -2.058 1.00 60.78 170 THR A CA 1
ATOM 1341 C C . THR A 1 170 ? -4.309 9.794 -1.109 1.00 60.78 170 THR A C 1
ATOM 1343 O O . THR A 1 170 ? -3.815 10.833 -1.539 1.00 60.78 170 THR A O 1
ATOM 1346 N N . LEU A 1 171 ? -4.655 9.665 0.173 1.00 75.69 171 LEU A N 1
ATOM 1347 C CA . LEU A 1 171 ? -4.395 10.736 1.127 1.00 75.69 171 LEU A CA 1
ATOM 1348 C C . LEU A 1 171 ? -2.889 10.885 1.347 1.00 75.69 171 LEU A C 1
ATOM 1350 O O . LEU A 1 171 ? -2.145 9.908 1.482 1.00 75.69 171 LEU A O 1
ATOM 1354 N N . SER A 1 172 ? -2.450 12.138 1.384 1.00 86.06 172 SER A N 1
ATOM 1355 C CA . SER A 1 172 ? -1.123 12.490 1.864 1.00 86.06 172 SER A CA 1
ATOM 1356 C C . SER A 1 172 ? -1.042 12.280 3.384 1.00 86.06 172 SER A C 1
ATOM 1358 O O . SER A 1 172 ? -1.895 11.648 4.003 1.00 86.06 172 SER A O 1
ATOM 1360 N N . VAL A 1 173 ? 0.022 12.778 3.998 1.00 91.62 173 VAL A N 1
ATOM 1361 C CA . VAL A 1 173 ? 0.240 12.717 5.444 1.00 91.62 173 VAL A CA 1
ATOM 1362 C C . VAL A 1 173 ? 0.355 14.140 5.966 1.00 91.62 173 VAL A C 1
ATOM 1364 O O . VAL A 1 173 ? 0.985 14.975 5.315 1.00 91.62 173 VAL A O 1
ATOM 1367 N N . ILE A 1 174 ? -0.247 14.411 7.122 1.00 92.38 174 ILE A N 1
ATOM 1368 C CA . ILE A 1 174 ? 0.029 15.621 7.895 1.00 92.38 174 ILE A CA 1
ATOM 1369 C C . ILE A 1 174 ? 1.262 15.293 8.748 1.00 92.38 174 ILE A C 1
ATOM 1371 O O . ILE A 1 174 ? 1.162 14.422 9.617 1.00 92.38 174 ILE A O 1
ATOM 1375 N N . PRO A 1 175 ? 2.437 15.903 8.492 1.00 92.75 175 PRO A N 1
ATOM 1376 C CA . PRO A 1 175 ? 3.652 15.561 9.225 1.00 92.75 175 PRO A CA 1
ATOM 1377 C C . PRO A 1 175 ? 3.468 15.851 10.711 1.00 92.75 175 PRO A C 1
ATOM 1379 O O . PRO A 1 175 ? 3.037 16.945 11.056 1.00 92.75 175 PRO A O 1
ATOM 1382 N N . ALA A 1 176 ? 3.734 14.879 11.572 1.00 93.19 176 ALA A N 1
ATOM 1383 C CA . ALA A 1 176 ? 3.727 14.992 13.029 1.00 93.19 176 ALA A CA 1
ATOM 1384 C C . ALA A 1 176 ? 4.357 13.724 13.613 1.00 93.19 176 ALA A C 1
ATOM 1386 O O . ALA A 1 176 ? 4.611 12.762 12.878 1.00 93.19 176 ALA A O 1
ATOM 1387 N N . GLN A 1 177 ? 4.554 13.688 14.931 1.00 95.00 177 GLN A N 1
ATOM 1388 C CA . GLN A 1 177 ? 4.877 12.440 15.619 1.00 95.00 177 GLN A CA 1
ATOM 1389 C C . GLN A 1 177 ? 3.874 11.345 15.241 1.00 95.00 177 GLN A C 1
ATOM 1391 O O . GLN A 1 177 ? 2.663 11.569 15.208 1.00 95.00 177 GLN A O 1
ATOM 1396 N N . LEU A 1 178 ? 4.377 10.153 14.938 1.00 95.00 178 LEU A N 1
ATOM 1397 C CA . LEU A 1 178 ? 3.528 9.035 14.548 1.00 95.00 178 LEU A CA 1
ATOM 1398 C C . LEU A 1 178 ? 2.855 8.442 15.787 1.00 95.00 178 LEU A C 1
ATOM 1400 O O . LEU A 1 178 ? 3.497 8.254 16.820 1.00 95.00 178 LEU A O 1
ATOM 1404 N N . GLY A 1 179 ? 1.567 8.131 15.674 1.00 93.44 179 GLY A N 1
ATOM 1405 C CA . GLY A 1 179 ? 0.893 7.258 16.627 1.00 93.44 179 GLY A CA 1
ATOM 1406 C C . GLY A 1 179 ? 1.519 5.864 16.620 1.00 93.44 179 GLY A C 1
ATOM 1407 O O . GLY A 1 179 ? 2.136 5.452 15.634 1.00 93.44 179 GLY A O 1
ATOM 1408 N N . VAL A 1 180 ? 1.364 5.124 17.714 1.00 95.56 180 VAL A N 1
ATOM 1409 C CA . VAL A 1 180 ? 1.873 3.748 17.786 1.00 95.56 180 VAL A CA 1
ATOM 1410 C C . VAL A 1 180 ? 0.892 2.750 17.160 1.00 95.56 180 VAL A C 1
ATOM 1412 O O . VAL A 1 180 ? -0.245 3.080 16.814 1.00 95.56 180 VAL A O 1
ATOM 1415 N N . MET A 1 181 ? 1.350 1.509 16.988 1.00 97.06 181 MET A N 1
ATOM 1416 C CA . MET A 1 181 ? 0.488 0.401 16.574 1.00 97.06 181 MET A CA 1
ATOM 1417 C C . MET A 1 181 ? -0.503 0.043 17.694 1.00 97.06 181 MET A C 1
ATOM 1419 O O . MET A 1 181 ? -0.194 0.257 18.866 1.00 97.06 181 MET A O 1
ATOM 1423 N N . PRO A 1 182 ? -1.684 -0.508 17.373 1.00 96.94 182 PRO A N 1
ATOM 1424 C CA . PRO A 1 182 ? -2.651 -0.885 18.395 1.00 96.94 182 PRO A CA 1
ATOM 1425 C C . PRO A 1 182 ? -2.139 -2.053 19.253 1.00 96.94 182 PRO A C 1
ATOM 1427 O O . PRO A 1 182 ? -1.346 -2.865 18.761 1.00 96.94 182 PRO A O 1
ATOM 1430 N N . PRO A 1 183 ? -2.605 -2.184 20.510 1.00 95.31 183 PRO A N 1
ATOM 1431 C CA . PRO A 1 183 ? -2.064 -3.161 21.454 1.00 95.31 183 PRO A CA 1
ATOM 1432 C C . PRO A 1 183 ? -2.087 -4.601 20.949 1.00 95.31 183 PRO A C 1
ATOM 1434 O O . PRO A 1 183 ? -1.105 -5.312 21.137 1.00 95.31 183 PRO A O 1
ATOM 1437 N N . VAL A 1 184 ? -3.146 -5.014 20.242 1.00 97.56 184 VAL A N 1
ATOM 1438 C CA . VAL A 1 184 ? -3.244 -6.365 19.662 1.00 97.56 184 VAL A CA 1
ATOM 1439 C C . VAL A 1 184 ? -2.101 -6.662 18.675 1.00 97.56 184 VAL A C 1
ATOM 1441 O O . VAL A 1 184 ? -1.499 -7.732 18.709 1.00 97.56 184 VAL A O 1
ATOM 1444 N N . VAL A 1 185 ? -1.699 -5.675 17.867 1.00 98.00 185 VAL A N 1
ATOM 1445 C CA . VAL A 1 185 ? -0.588 -5.796 16.902 1.00 98.00 185 VAL A CA 1
ATOM 1446 C C . VAL A 1 185 ? 0.762 -5.836 17.615 1.00 98.00 185 VAL A C 1
ATOM 1448 O O . VAL A 1 185 ? 1.644 -6.595 17.209 1.00 98.00 185 VAL A O 1
ATOM 1451 N N . ILE A 1 186 ? 0.926 -5.035 18.677 1.00 97.44 186 ILE A N 1
ATOM 1452 C CA . ILE A 1 186 ? 2.141 -5.020 19.508 1.00 97.44 186 ILE A CA 1
ATOM 1453 C C . ILE A 1 186 ? 2.301 -6.359 20.233 1.00 97.44 186 ILE A C 1
ATOM 1455 O O . ILE A 1 186 ? 3.374 -6.961 20.180 1.00 97.44 186 ILE A O 1
ATOM 1459 N N . LYS A 1 187 ? 1.231 -6.851 20.866 1.00 97.62 187 LYS A N 1
ATOM 1460 C CA . LYS A 1 187 ? 1.199 -8.123 21.595 1.00 97.62 187 LYS A CA 1
ATOM 1461 C C . LYS A 1 187 ? 1.625 -9.287 20.700 1.00 97.62 187 LYS A C 1
ATOM 1463 O O . LYS A 1 187 ? 2.495 -10.063 21.087 1.00 97.62 187 LYS A O 1
ATOM 1468 N N . GLN A 1 188 ? 1.083 -9.362 19.485 1.00 98.19 188 GLN A N 1
ATOM 1469 C CA . GLN A 1 188 ? 1.408 -10.411 18.512 1.00 98.19 188 GLN A CA 1
ATOM 1470 C C . GLN A 1 188 ? 2.752 -10.195 17.786 1.00 98.19 188 GLN A C 1
ATOM 1472 O O . GLN A 1 188 ? 3.147 -11.023 16.960 1.00 98.19 188 GLN A O 1
ATOM 1477 N N . ARG A 1 189 ? 3.461 -9.083 18.055 1.00 98.19 189 ARG A N 1
ATOM 1478 C CA . ARG A 1 189 ? 4.684 -8.661 17.337 1.00 98.19 189 ARG A CA 1
ATOM 1479 C C . ARG A 1 189 ? 4.499 -8.686 15.819 1.00 98.19 189 ARG A C 1
ATOM 1481 O O . ARG A 1 189 ? 5.384 -9.089 15.056 1.00 98.19 189 ARG A O 1
ATOM 1488 N N . LEU A 1 190 ? 3.293 -8.339 15.373 1.00 98.25 190 LEU A N 1
ATOM 1489 C CA . LEU A 1 190 ? 2.858 -8.623 14.014 1.00 98.25 190 LEU A CA 1
ATOM 1490 C C . LEU A 1 190 ? 3.642 -7.781 13.000 1.00 98.25 190 LEU A C 1
ATOM 1492 O O . LEU A 1 190 ? 4.094 -8.304 11.981 1.00 98.25 190 LEU A O 1
ATOM 1496 N N . ARG A 1 191 ? 3.894 -6.504 13.309 1.00 97.81 191 ARG A N 1
ATOM 1497 C CA . ARG A 1 191 ? 4.702 -5.615 12.460 1.00 97.81 191 ARG A CA 1
ATOM 1498 C C . ARG A 1 191 ? 6.127 -6.148 12.285 1.00 97.81 191 ARG A C 1
ATOM 1500 O O . ARG A 1 191 ? 6.647 -6.164 11.171 1.00 97.81 191 ARG A O 1
ATOM 1507 N N . GLU A 1 192 ? 6.750 -6.614 13.363 1.00 97.94 192 GLU A N 1
ATOM 1508 C CA . GLU A 1 192 ? 8.109 -7.156 13.360 1.00 97.94 192 GLU A CA 1
ATOM 1509 C C . GLU A 1 192 ? 8.187 -8.454 12.541 1.00 97.94 192 GLU A C 1
ATOM 1511 O O . GLU A 1 192 ? 9.098 -8.608 11.724 1.00 97.94 192 GLU A O 1
ATOM 1516 N N . ARG A 1 193 ? 7.196 -9.348 12.678 1.00 98.38 193 ARG A N 1
ATOM 1517 C CA . ARG A 1 193 ? 7.072 -10.564 11.855 1.00 98.38 193 ARG A CA 1
ATOM 1518 C C . ARG A 1 193 ? 6.940 -10.235 10.363 1.00 98.38 193 ARG A C 1
ATOM 1520 O O . ARG A 1 193 ? 7.627 -10.835 9.533 1.00 98.38 193 ARG A O 1
ATOM 1527 N N . ILE A 1 194 ? 6.091 -9.262 10.010 1.00 98.19 194 ILE A N 1
ATOM 1528 C CA . ILE A 1 194 ? 5.896 -8.831 8.613 1.00 98.19 194 ILE A CA 1
ATOM 1529 C C . ILE A 1 194 ? 7.194 -8.243 8.054 1.00 98.19 194 ILE A C 1
ATOM 1531 O O . ILE A 1 194 ? 7.589 -8.583 6.941 1.00 98.19 194 ILE A O 1
ATOM 1535 N N . ARG A 1 195 ? 7.895 -7.402 8.824 1.00 97.31 195 ARG A N 1
ATOM 1536 C CA . ARG A 1 195 ? 9.202 -6.850 8.437 1.00 97.31 195 ARG A CA 1
ATOM 1537 C C . ARG A 1 195 ? 10.234 -7.943 8.185 1.00 97.31 195 ARG A C 1
ATOM 1539 O O . ARG A 1 195 ? 10.908 -7.905 7.157 1.00 97.31 195 ARG A O 1
ATOM 1546 N N . ALA A 1 196 ? 10.336 -8.925 9.080 1.00 96.81 196 ALA A N 1
ATOM 1547 C CA . ALA A 1 196 ? 11.243 -10.056 8.902 1.00 96.81 196 ALA A CA 1
ATOM 1548 C C . ALA A 1 196 ? 10.923 -10.829 7.610 1.00 96.81 196 ALA A C 1
ATOM 1550 O O . ALA A 1 196 ? 11.817 -11.093 6.806 1.00 96.81 196 ALA A O 1
ATOM 1551 N N . SER A 1 197 ? 9.636 -11.088 7.360 1.00 97.56 197 SER A N 1
ATOM 1552 C CA . SER A 1 197 ? 9.163 -11.756 6.143 1.00 97.56 197 SER A CA 1
ATOM 1553 C C . SER A 1 197 ? 9.473 -10.947 4.879 1.00 97.56 197 SER A C 1
ATOM 1555 O O . SER A 1 197 ? 9.949 -11.504 3.892 1.00 97.56 197 SER A O 1
ATOM 1557 N N . ALA A 1 198 ? 9.279 -9.624 4.906 1.00 96.81 198 ALA A N 1
ATOM 1558 C CA . ALA A 1 198 ? 9.594 -8.744 3.783 1.00 96.81 198 ALA A CA 1
ATOM 1559 C C . ALA A 1 198 ? 11.092 -8.783 3.440 1.00 96.81 198 ALA A C 1
ATOM 1561 O O . ALA A 1 198 ? 11.451 -8.947 2.276 1.00 96.81 198 ALA A O 1
ATOM 1562 N N . LEU A 1 199 ? 11.965 -8.689 4.449 1.00 94.94 199 LEU A N 1
ATOM 1563 C CA . LEU A 1 199 ? 13.420 -8.753 4.272 1.00 94.94 199 LEU A CA 1
ATOM 1564 C C . LEU A 1 199 ? 13.890 -10.114 3.747 1.00 94.94 199 LEU A C 1
ATOM 1566 O O . LEU A 1 199 ? 14.821 -10.175 2.945 1.00 94.94 199 LEU A O 1
ATOM 1570 N N . GLN A 1 200 ? 13.242 -11.198 4.175 1.00 95.50 200 GLN A N 1
ATOM 1571 C CA . GLN A 1 200 ? 13.554 -12.549 3.716 1.00 95.50 200 GLN A CA 1
ATOM 1572 C C . GLN A 1 200 ? 13.100 -12.791 2.271 1.00 95.50 200 GLN A C 1
ATOM 1574 O O . GLN A 1 200 ? 13.833 -13.385 1.479 1.00 95.50 200 GLN A O 1
ATOM 1579 N N . MET A 1 201 ? 11.882 -12.369 1.926 1.00 95.19 201 MET A N 1
ATOM 1580 C CA . MET A 1 201 ? 11.237 -12.752 0.667 1.00 95.19 201 MET A CA 1
ATOM 1581 C C . MET A 1 201 ? 11.513 -11.778 -0.482 1.00 95.19 201 MET A C 1
ATOM 1583 O O . MET A 1 201 ? 11.569 -12.193 -1.641 1.00 95.19 201 MET A O 1
ATOM 1587 N N . LEU A 1 202 ? 11.705 -10.489 -0.194 1.00 92.19 202 LEU A N 1
ATOM 1588 C CA . LEU A 1 202 ? 11.822 -9.450 -1.215 1.00 92.19 202 LEU A CA 1
ATOM 1589 C C . LEU A 1 202 ? 13.283 -9.044 -1.421 1.00 92.19 202 LEU A C 1
ATOM 1591 O O . LEU A 1 202 ? 13.810 -8.142 -0.764 1.00 92.19 202 LEU A O 1
ATOM 1595 N N . ARG A 1 203 ? 13.938 -9.697 -2.386 1.00 81.31 203 ARG A N 1
ATOM 1596 C CA . ARG A 1 203 ? 15.344 -9.441 -2.739 1.00 81.31 203 ARG A CA 1
ATOM 1597 C C . ARG A 1 203 ? 15.604 -7.956 -3.008 1.00 81.31 203 ARG A C 1
ATOM 1599 O O . ARG A 1 203 ? 14.942 -7.344 -3.840 1.00 81.31 203 ARG A O 1
ATOM 1606 N N . GLY A 1 204 ? 16.627 -7.405 -2.356 1.00 80.06 204 GLY A N 1
ATOM 1607 C CA . GLY A 1 204 ? 17.078 -6.028 -2.583 1.00 80.06 204 GLY A CA 1
ATOM 1608 C C . GLY A 1 204 ? 16.214 -4.945 -1.930 1.00 80.06 204 GLY A C 1
ATOM 1609 O O . GLY A 1 204 ? 16.496 -3.766 -2.137 1.00 80.06 204 GLY A O 1
ATOM 1610 N N . THR A 1 205 ? 15.206 -5.316 -1.135 1.00 82.25 205 THR A N 1
ATOM 1611 C CA . THR A 1 205 ? 14.422 -4.352 -0.352 1.00 82.25 205 THR A CA 1
ATOM 1612 C C . THR A 1 205 ? 15.286 -3.765 0.756 1.00 82.25 205 THR A C 1
ATOM 1614 O O . THR A 1 205 ? 15.914 -4.496 1.523 1.00 82.25 205 THR A O 1
ATOM 1617 N N . ALA A 1 206 ? 15.334 -2.437 0.850 1.00 81.69 206 ALA A N 1
ATOM 1618 C CA . ALA A 1 206 ? 16.080 -1.772 1.908 1.00 81.69 206 ALA A CA 1
ATOM 1619 C C . ALA A 1 206 ? 15.329 -1.870 3.245 1.00 81.69 206 ALA A C 1
ATOM 1621 O O . ALA A 1 206 ? 14.113 -1.726 3.292 1.00 81.69 206 ALA A O 1
ATOM 1622 N N . GLN A 1 207 ? 16.050 -2.013 4.358 1.00 81.25 207 GLN A N 1
ATOM 1623 C CA . GLN A 1 207 ? 15.443 -2.077 5.694 1.00 81.25 207 GLN A CA 1
ATOM 1624 C C . GLN A 1 207 ? 14.521 -0.885 5.986 1.00 81.25 207 GLN A C 1
ATOM 1626 O O . GLN A 1 207 ? 13.384 -1.075 6.416 1.00 81.25 207 GLN A O 1
ATOM 1631 N N . LYS A 1 208 ? 14.970 0.325 5.630 1.00 85.31 208 LYS A N 1
ATOM 1632 C CA . LYS A 1 208 ? 14.196 1.565 5.769 1.00 85.31 208 LYS A CA 1
ATOM 1633 C C . LYS A 1 208 ? 12.851 1.551 5.038 1.00 85.31 208 LYS A C 1
ATOM 1635 O O . LYS A 1 208 ? 11.991 2.342 5.370 1.00 85.31 208 LYS A O 1
ATOM 1640 N N . GLU A 1 209 ? 12.681 0.709 4.018 1.00 87.38 209 GLU A N 1
ATOM 1641 C CA . GLU A 1 209 ? 11.455 0.600 3.217 1.00 87.38 209 GLU A CA 1
ATOM 1642 C C . GLU A 1 209 ? 10.425 -0.350 3.847 1.00 87.38 209 GLU A C 1
ATOM 1644 O O . GLU A 1 209 ? 9.303 -0.466 3.352 1.00 87.38 209 GLU A O 1
ATOM 1649 N N . THR A 1 210 ? 10.794 -0.989 4.960 1.00 91.50 210 THR A N 1
ATOM 1650 C CA . THR A 1 210 ? 10.020 -2.011 5.682 1.00 91.50 210 THR A CA 1
ATOM 1651 C C . THR A 1 210 ? 9.794 -1.650 7.153 1.00 91.50 210 THR A C 1
ATOM 1653 O O . THR A 1 210 ? 9.537 -2.529 7.972 1.00 91.50 210 THR A O 1
ATOM 1656 N N . GLU A 1 211 ? 9.903 -0.367 7.517 1.00 95.44 211 GLU A N 1
ATOM 1657 C CA . GLU A 1 211 ? 9.594 0.079 8.887 1.00 95.44 211 GLU A CA 1
ATOM 1658 C C . GLU A 1 211 ? 8.102 -0.049 9.205 1.00 95.44 211 GLU A C 1
ATOM 1660 O O . GLU A 1 211 ? 7.741 -0.288 10.358 1.00 95.44 211 GLU A O 1
ATOM 1665 N N . PHE A 1 212 ? 7.245 0.050 8.180 1.00 96.88 212 PHE A N 1
ATOM 1666 C CA . PHE A 1 212 ? 5.801 -0.120 8.306 1.00 96.88 212 PHE A CA 1
ATOM 1667 C C . PHE A 1 212 ? 5.194 0.785 9.389 1.00 96.88 212 PHE A C 1
ATOM 1669 O O . PHE A 1 212 ? 4.456 0.327 10.262 1.00 96.88 212 PHE A O 1
ATOM 1676 N N . ASP A 1 213 ? 5.528 2.080 9.350 1.00 96.19 213 ASP A N 1
ATOM 1677 C CA . ASP A 1 213 ? 5.073 3.053 10.346 1.00 96.19 213 ASP A CA 1
ATOM 1678 C C . ASP A 1 213 ? 3.567 3.359 10.290 1.00 96.19 213 ASP A C 1
ATOM 1680 O O . ASP A 1 213 ? 3.020 3.906 11.244 1.00 96.19 213 ASP A O 1
ATOM 1684 N N . GLN A 1 214 ? 2.897 3.049 9.179 1.00 97.00 214 GLN A N 1
ATOM 1685 C CA . GLN A 1 214 ? 1.451 3.179 9.029 1.00 97.00 214 GLN A CA 1
ATOM 1686 C C . GLN A 1 214 ? 0.800 1.801 9.009 1.00 97.00 214 GLN A C 1
ATOM 1688 O O . GLN A 1 214 ? 1.249 0.910 8.285 1.00 97.00 214 GLN A O 1
ATOM 1693 N N . MET A 1 215 ? -0.334 1.683 9.701 1.00 97.94 215 MET A N 1
ATOM 1694 C CA . MET A 1 215 ? -1.280 0.596 9.491 1.00 97.94 215 MET A CA 1
ATOM 1695 C C . MET A 1 215 ? -2.671 1.150 9.184 1.00 97.94 215 MET A C 1
ATOM 1697 O O . MET A 1 215 ? -3.195 2.014 9.886 1.00 97.94 215 MET A O 1
ATOM 1701 N N . TYR A 1 216 ? -3.273 0.624 8.126 1.00 95.81 216 TYR A N 1
ATOM 1702 C CA . TYR A 1 216 ? -4.629 0.925 7.699 1.00 95.81 216 TYR A CA 1
ATOM 1703 C C . TYR A 1 216 ? -5.463 -0.345 7.793 1.00 95.81 216 TYR A C 1
ATOM 1705 O O . TYR A 1 216 ? -5.113 -1.352 7.179 1.00 95.81 216 TYR A O 1
ATOM 1713 N N . VAL A 1 217 ? -6.553 -0.314 8.551 1.00 98.25 217 VAL A N 1
ATOM 1714 C CA . VAL A 1 217 ? -7.459 -1.459 8.675 1.00 98.25 217 VAL A CA 1
ATOM 1715 C C . VAL A 1 217 ? -8.730 -1.146 7.912 1.00 98.25 217 VAL A C 1
ATOM 1717 O O . VAL A 1 217 ? -9.308 -0.085 8.122 1.00 98.25 217 VAL A O 1
ATOM 1720 N N . ASN A 1 218 ? -9.169 -2.041 7.032 1.00 98.31 218 ASN A N 1
ATOM 1721 C CA . ASN A 1 218 ? -10.460 -1.936 6.359 1.00 98.31 218 ASN A CA 1
ATOM 1722 C C . ASN A 1 218 ? -11.355 -3.093 6.795 1.00 98.31 218 ASN A C 1
ATOM 1724 O O . ASN A 1 218 ? -10.996 -4.255 6.604 1.00 98.31 218 ASN A O 1
ATOM 1728 N N . TYR A 1 219 ? -12.523 -2.752 7.324 1.00 98.50 219 TYR A N 1
ATOM 1729 C CA . TYR A 1 219 ? -13.661 -3.645 7.456 1.00 98.50 219 TYR A CA 1
ATOM 1730 C C . TYR A 1 219 ? -14.560 -3.482 6.229 1.00 98.50 219 TYR A C 1
ATOM 1732 O O . TYR A 1 219 ? -15.036 -2.383 5.921 1.00 98.50 219 TYR A O 1
ATOM 1740 N N . HIS A 1 220 ? -14.758 -4.584 5.521 1.00 98.44 220 HIS A N 1
ATOM 1741 C CA . HIS A 1 220 ? -15.644 -4.682 4.380 1.00 98.44 220 HIS A CA 1
ATOM 1742 C C . HIS A 1 220 ? -16.920 -5.393 4.814 1.00 98.44 220 HIS A C 1
ATOM 1744 O O . HIS A 1 220 ? -16.855 -6.512 5.315 1.00 98.44 220 HIS A O 1
ATOM 1750 N N . ASP A 1 221 ? -18.050 -4.742 4.568 1.00 98.00 221 ASP A N 1
ATOM 1751 C CA . ASP A 1 221 ? -19.389 -5.245 4.841 1.00 98.00 221 ASP A CA 1
ATOM 1752 C C . ASP A 1 221 ? -19.995 -5.782 3.534 1.00 98.00 221 ASP A C 1
ATOM 1754 O O . ASP A 1 221 ? -20.174 -5.048 2.550 1.00 98.00 221 ASP A O 1
ATOM 1758 N N . ALA A 1 222 ? -20.269 -7.085 3.499 1.00 98.06 222 ALA A N 1
ATOM 1759 C CA . ALA A 1 222 ? -20.832 -7.751 2.333 1.00 98.06 222 ALA A CA 1
ATOM 1760 C C . ALA A 1 222 ? -22.257 -7.274 2.047 1.00 98.06 222 ALA A C 1
ATOM 1762 O O . ALA A 1 222 ? -22.616 -7.081 0.882 1.00 98.06 222 ALA A O 1
ATOM 1763 N N . ALA A 1 223 ? -23.054 -7.024 3.089 1.00 98.00 223 ALA A N 1
ATOM 1764 C CA . ALA A 1 223 ? -24.412 -6.510 2.948 1.00 98.00 223 ALA A CA 1
ATOM 1765 C C . ALA A 1 223 ? -24.407 -5.087 2.374 1.00 98.00 223 ALA A C 1
ATOM 1767 O O . ALA A 1 223 ? -25.255 -4.740 1.548 1.00 98.00 223 ALA A O 1
ATOM 1768 N N . ALA A 1 224 ? -23.405 -4.280 2.729 1.00 97.75 224 ALA A N 1
ATOM 1769 C CA . ALA A 1 224 ? -23.198 -2.967 2.127 1.00 97.75 224 ALA A CA 1
ATOM 1770 C C . ALA A 1 224 ? -22.642 -3.031 0.692 1.00 97.75 224 ALA A C 1
ATOM 1772 O O . ALA A 1 224 ? -22.655 -2.012 -0.004 1.00 97.75 224 ALA A O 1
ATOM 1773 N N . GLN A 1 225 ? -22.187 -4.198 0.222 1.00 97.69 225 GLN A N 1
ATOM 1774 C CA . GLN A 1 225 ? -21.448 -4.376 -1.031 1.00 97.69 225 GLN A CA 1
ATOM 1775 C C . GLN A 1 225 ? -20.138 -3.575 -1.056 1.00 97.69 225 GLN A C 1
ATOM 1777 O O . GLN A 1 225 ? -19.839 -2.897 -2.044 1.00 97.69 225 GLN A O 1
ATOM 1782 N N . SER A 1 226 ? -19.366 -3.606 0.037 1.00 97.69 226 SER A N 1
ATOM 1783 C CA . SER A 1 226 ? -18.087 -2.894 0.096 1.00 97.69 226 SER A CA 1
ATOM 1784 C C . SER A 1 226 ? -17.112 -3.363 -0.997 1.00 97.69 226 SER A C 1
ATOM 1786 O O . SER A 1 226 ? -17.052 -4.544 -1.347 1.00 97.69 226 SER A O 1
ATOM 1788 N N . CYS A 1 227 ? -16.295 -2.445 -1.511 1.00 97.38 227 CYS A N 1
ATOM 1789 C CA . CYS A 1 227 ? -15.272 -2.719 -2.528 1.00 97.38 227 CYS A CA 1
ATOM 1790 C C . CYS A 1 227 ? -14.051 -1.800 -2.358 1.00 97.38 227 CYS A C 1
ATOM 1792 O O . CYS A 1 227 ? -13.980 -1.011 -1.418 1.00 97.38 227 CYS A O 1
ATOM 1794 N N . ILE A 1 228 ? -13.067 -1.901 -3.253 1.00 96.50 228 ILE A N 1
ATOM 1795 C CA . ILE A 1 228 ? -12.014 -0.901 -3.456 1.00 96.50 228 ILE A CA 1
ATOM 1796 C C . ILE A 1 228 ? -11.750 -0.784 -4.958 1.00 96.50 228 ILE A C 1
ATOM 1798 O O . ILE A 1 228 ? -11.325 -1.758 -5.577 1.00 96.50 228 ILE A O 1
ATOM 1802 N N . ASP A 1 229 ? -11.950 0.399 -5.534 1.00 96.44 229 ASP A N 1
ATOM 1803 C CA . ASP A 1 229 ? -11.652 0.650 -6.948 1.00 96.44 229 ASP A CA 1
ATOM 1804 C C . ASP A 1 229 ? -10.145 0.626 -7.252 1.00 96.44 229 ASP A C 1
ATOM 1806 O O . ASP A 1 229 ? -9.297 0.707 -6.359 1.00 96.44 229 ASP A O 1
ATOM 1810 N N . PHE A 1 230 ? -9.801 0.528 -8.541 1.00 96.00 230 PHE A N 1
ATOM 1811 C CA . PHE A 1 230 ? -8.409 0.521 -8.992 1.00 96.00 230 PHE A CA 1
ATOM 1812 C C . PHE A 1 230 ? -7.676 1.800 -8.601 1.00 96.00 230 PHE A C 1
ATOM 1814 O O . PHE A 1 230 ? -8.017 2.894 -9.051 1.00 96.00 230 PHE A O 1
ATOM 1821 N N . HIS A 1 231 ? -6.612 1.641 -7.821 1.00 94.31 231 HIS A N 1
ATOM 1822 C CA . HIS A 1 231 ? -5.772 2.743 -7.375 1.00 94.31 231 HIS A CA 1
ATOM 1823 C C . HIS A 1 231 ? -4.324 2.293 -7.159 1.00 94.31 231 HIS A C 1
ATOM 1825 O O . HIS A 1 231 ? -4.001 1.104 -7.175 1.00 94.31 231 HIS A O 1
ATOM 1831 N N . HIS A 1 232 ? -3.443 3.270 -6.960 1.00 93.56 232 HIS A N 1
ATOM 1832 C CA . HIS A 1 232 ? -2.142 3.060 -6.335 1.00 93.56 232 HIS A CA 1
ATOM 1833 C C . HIS A 1 232 ? -2.208 3.593 -4.910 1.00 93.56 232 HIS A C 1
ATOM 1835 O O . HIS A 1 232 ? -2.846 4.620 -4.668 1.00 93.56 232 HIS A O 1
ATOM 1841 N N . ASP A 1 233 ?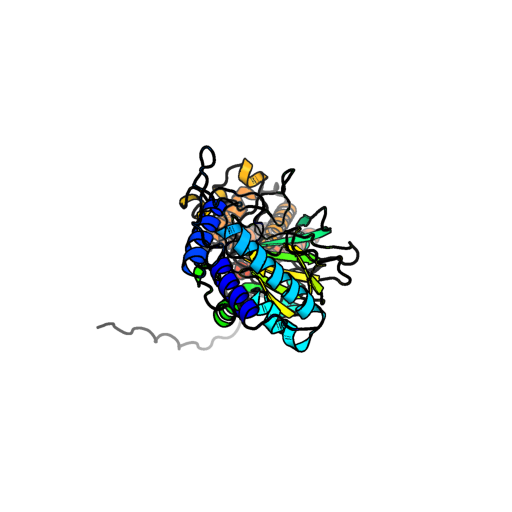 -1.496 2.950 -3.990 1.00 93.75 233 ASP A N 1
ATOM 1842 C CA . ASP A 1 233 ? -1.204 3.578 -2.704 1.00 93.75 233 ASP A CA 1
ATOM 1843 C C . ASP A 1 233 ? -0.427 4.884 -2.936 1.00 93.75 233 ASP A C 1
ATOM 1845 O O . ASP A 1 233 ? 0.327 5.012 -3.908 1.00 93.75 233 ASP A O 1
ATOM 1849 N N . HIS A 1 234 ? -0.612 5.870 -2.054 1.00 90.62 234 HIS A N 1
ATOM 1850 C CA . HIS A 1 234 ? -0.124 7.227 -2.292 1.00 90.62 234 HIS A CA 1
ATOM 1851 C C . HIS A 1 234 ? 1.399 7.292 -2.524 1.00 90.62 234 HIS A C 1
ATOM 1853 O O . HIS A 1 234 ? 2.220 7.247 -1.606 1.00 90.62 234 HIS A O 1
ATOM 1859 N N . MET A 1 235 ? 1.776 7.462 -3.793 1.00 88.31 235 MET A N 1
ATOM 1860 C CA . MET A 1 235 ? 3.153 7.296 -4.271 1.00 88.31 235 MET A CA 1
ATOM 1861 C C . MET A 1 235 ? 4.142 8.345 -3.738 1.00 88.31 235 MET A C 1
ATOM 1863 O O . MET A 1 235 ? 5.356 8.151 -3.824 1.00 88.31 235 MET A O 1
ATOM 1867 N N . SER A 1 236 ? 3.638 9.475 -3.237 1.00 86.81 236 SER A N 1
ATOM 1868 C CA . SER A 1 236 ? 4.471 10.601 -2.797 1.00 86.81 236 SER A CA 1
ATOM 1869 C C . SER A 1 236 ? 4.733 10.618 -1.291 1.00 86.81 236 SER A C 1
ATOM 1871 O O . SER A 1 236 ? 5.687 11.264 -0.879 1.00 86.81 236 SER A O 1
ATOM 1873 N N . SER A 1 237 ? 3.907 9.947 -0.481 1.00 90.31 237 SER A N 1
ATOM 1874 C CA . SER A 1 237 ? 4.052 9.914 0.989 1.00 90.31 237 SER A CA 1
ATOM 1875 C C . SER A 1 237 ? 4.312 8.518 1.542 1.00 90.31 237 SER A C 1
ATOM 1877 O O . SER A 1 237 ? 4.598 8.393 2.726 1.00 90.31 237 SER A O 1
ATOM 1879 N N . MET A 1 238 ? 4.230 7.479 0.710 1.00 93.56 238 MET A N 1
ATOM 1880 C CA . MET A 1 238 ? 4.533 6.107 1.101 1.00 93.56 238 MET A CA 1
ATOM 1881 C C . MET A 1 238 ? 5.704 5.597 0.269 1.00 93.56 238 MET A C 1
ATOM 1883 O O . MET A 1 238 ? 5.705 5.746 -0.955 1.00 93.56 238 MET A O 1
ATOM 1887 N N . MET A 1 239 ? 6.668 4.929 0.902 1.00 92.06 239 MET A N 1
ATOM 1888 C CA . MET A 1 239 ? 7.854 4.363 0.242 1.00 92.06 239 MET A CA 1
ATOM 1889 C C . MET A 1 239 ? 7.871 2.832 0.247 1.00 92.06 239 MET A C 1
ATOM 1891 O O . MET A 1 239 ? 7.190 2.211 1.066 1.00 92.06 239 MET A O 1
ATOM 1895 N N . GLY A 1 240 ? 8.663 2.236 -0.649 1.00 92.56 240 GLY A N 1
ATOM 1896 C CA . GLY A 1 240 ? 9.151 0.864 -0.491 1.00 92.56 240 GLY A CA 1
ATOM 1897 C C . GLY A 1 240 ? 8.175 -0.261 -0.818 1.00 92.56 240 GLY A C 1
ATOM 1898 O O . GLY A 1 240 ? 7.635 -0.337 -1.922 1.00 92.56 240 GLY A O 1
ATOM 1899 N N . THR A 1 241 ? 7.900 -1.107 0.173 1.00 96.38 241 THR A N 1
ATOM 1900 C CA . THR A 1 241 ? 6.987 -2.260 0.103 1.00 96.38 241 THR A CA 1
ATOM 1901 C C . THR A 1 241 ? 5.675 -1.972 0.840 1.00 96.38 241 THR A C 1
ATOM 1903 O O . THR A 1 241 ? 5.656 -1.201 1.798 1.00 96.38 241 THR A O 1
ATOM 1906 N N . ILE A 1 242 ? 4.574 -2.567 0.379 1.00 97.94 242 ILE A N 1
ATOM 1907 C CA . ILE A 1 242 ? 3.291 -2.630 1.098 1.00 97.94 242 ILE A CA 1
ATOM 1908 C C . ILE A 1 242 ? 3.104 -4.067 1.576 1.00 97.94 242 ILE A C 1
ATOM 1910 O O . ILE A 1 242 ? 3.258 -4.985 0.771 1.00 97.94 242 ILE A O 1
ATOM 1914 N N . GLY A 1 243 ? 2.781 -4.261 2.853 1.00 98.31 243 GLY A N 1
ATOM 1915 C CA . GLY A 1 243 ? 2.383 -5.560 3.403 1.00 98.31 243 GLY A CA 1
ATOM 1916 C C . GLY A 1 243 ? 0.883 -5.584 3.670 1.00 98.31 243 GLY A C 1
ATOM 1917 O O . GLY A 1 243 ? 0.368 -4.667 4.298 1.00 98.31 243 GLY A O 1
ATOM 1918 N N . GLY A 1 244 ? 0.171 -6.600 3.202 1.00 98.56 244 GLY A N 1
ATOM 1919 C CA . GLY A 1 244 ? -1.264 -6.751 3.414 1.00 98.56 244 GLY A CA 1
ATOM 1920 C C . GLY A 1 244 ? -1.595 -8.081 4.073 1.00 98.56 244 GLY A C 1
ATOM 1921 O O . GLY A 1 244 ? -1.080 -9.110 3.657 1.00 98.56 244 GLY A O 1
ATOM 1922 N N . ILE A 1 245 ? -2.466 -8.069 5.077 1.00 98.81 245 ILE A N 1
ATOM 1923 C CA . ILE A 1 245 ? -3.032 -9.271 5.695 1.00 98.81 245 ILE A CA 1
ATOM 1924 C C . ILE A 1 245 ? -4.528 -9.319 5.399 1.00 98.81 245 ILE A C 1
ATOM 1926 O O . ILE A 1 245 ? -5.213 -8.296 5.487 1.00 98.81 245 ILE A O 1
ATOM 1930 N N . SER A 1 246 ? -5.028 -10.501 5.045 1.00 98.75 246 SER A N 1
ATOM 1931 C CA . SER A 1 246 ? -6.455 -10.779 4.846 1.00 98.75 246 SER A CA 1
ATOM 1932 C C . SER A 1 246 ? -6.971 -11.644 5.990 1.00 98.75 246 SER A C 1
ATOM 1934 O O . SER A 1 246 ? -6.328 -12.637 6.298 1.00 98.75 246 SER A O 1
ATOM 1936 N N . LEU A 1 247 ? -8.104 -11.303 6.604 1.00 98.81 247 LEU A N 1
ATOM 1937 C CA . LEU A 1 247 ? -8.705 -12.056 7.715 1.00 98.81 247 LEU A CA 1
ATOM 1938 C C . LEU A 1 247 ? -10.212 -12.261 7.501 1.00 98.81 247 LEU A C 1
ATOM 1940 O O . LEU A 1 247 ? -10.842 -11.543 6.717 1.00 98.81 247 LEU A O 1
ATOM 1944 N N . ALA A 1 248 ? -10.782 -13.187 8.271 1.00 98.56 248 ALA A N 1
ATOM 1945 C CA . ALA A 1 248 ? -12.186 -13.599 8.318 1.00 98.56 248 ALA A CA 1
ATOM 1946 C C . ALA A 1 248 ? -12.676 -14.338 7.062 1.00 98.56 248 ALA A C 1
ATOM 1948 O O . ALA A 1 248 ? -13.197 -15.449 7.168 1.00 98.56 248 ALA A O 1
ATOM 1949 N N . SER A 1 249 ? -12.481 -13.769 5.872 1.00 98.56 249 SER A N 1
ATOM 1950 C CA . SER A 1 249 ? -12.891 -14.383 4.608 1.00 98.56 249 SER A CA 1
ATOM 1951 C C . SER A 1 249 ? -11.862 -14.205 3.493 1.00 98.56 249 SER A C 1
ATOM 1953 O O . SER A 1 249 ? -11.040 -13.281 3.487 1.00 98.56 249 SER A O 1
ATOM 1955 N N . ASP A 1 250 ? -11.914 -15.132 2.538 1.00 98.56 250 ASP A N 1
ATOM 1956 C CA . ASP A 1 250 ? -11.122 -15.082 1.316 1.00 98.56 250 ASP A CA 1
ATOM 1957 C C . ASP A 1 250 ? -11.555 -13.897 0.449 1.00 98.56 250 ASP A C 1
ATOM 1959 O O . ASP A 1 250 ? -12.735 -13.532 0.390 1.00 98.56 250 ASP A O 1
ATOM 1963 N N . CYS A 1 251 ? -10.614 -13.313 -0.290 1.00 98.19 251 CYS A N 1
ATOM 1964 C CA . CYS A 1 251 ? -10.944 -12.294 -1.278 1.00 98.19 251 CYS A CA 1
ATOM 1965 C C . CYS A 1 251 ? -10.204 -12.467 -2.595 1.00 98.19 251 CYS A C 1
ATOM 1967 O O . CYS A 1 251 ? -9.189 -13.150 -2.701 1.00 98.19 251 CYS A O 1
ATOM 1969 N N . GLU A 1 252 ? -10.688 -11.748 -3.601 1.00 98.44 252 GLU A N 1
ATOM 1970 C CA . GLU A 1 252 ? -9.962 -11.538 -4.842 1.00 98.44 252 GLU A CA 1
ATOM 1971 C C . GLU A 1 252 ? -9.267 -10.171 -4.797 1.00 98.44 252 GLU A C 1
ATOM 1973 O O . GLU A 1 252 ? -9.916 -9.146 -4.612 1.00 98.44 252 GLU A O 1
ATOM 1978 N N . LEU A 1 253 ? -7.952 -10.147 -4.997 1.00 98.69 253 LEU A N 1
ATOM 1979 C CA . LEU A 1 253 ? -7.192 -8.938 -5.291 1.00 98.69 253 LEU A CA 1
ATOM 1980 C C . LEU A 1 253 ? -6.986 -8.836 -6.798 1.00 98.69 253 LEU A C 1
ATOM 1982 O O . LEU A 1 253 ? -6.500 -9.772 -7.435 1.00 98.69 253 LEU A O 1
ATOM 1986 N N . GLN A 1 254 ? -7.322 -7.688 -7.375 1.00 98.62 254 GLN A N 1
ATOM 1987 C CA . GL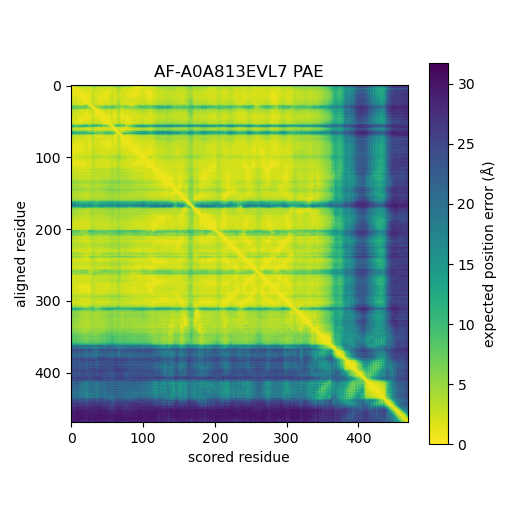N A 1 254 ? -7.126 -7.436 -8.794 1.00 98.62 254 GLN A CA 1
ATOM 1988 C C . GLN A 1 254 ? -5.910 -6.552 -9.040 1.00 98.62 254 GLN A C 1
ATOM 1990 O O . GLN A 1 254 ? -5.764 -5.549 -8.353 1.00 98.62 254 GLN A O 1
ATOM 1995 N N . LEU A 1 255 ? -5.081 -6.879 -10.039 1.00 98.31 255 LEU A N 1
ATOM 1996 C CA . LEU A 1 255 ? -3.975 -6.029 -10.509 1.00 98.31 255 LEU A CA 1
ATOM 1997 C C . LEU A 1 255 ? -4.173 -5.627 -11.976 1.00 98.31 255 LEU A C 1
ATOM 1999 O O . LEU A 1 255 ? -4.464 -6.481 -12.818 1.00 98.31 255 LEU A O 1
ATOM 2003 N N . ARG A 1 256 ? -3.980 -4.345 -12.308 1.00 96.50 256 ARG A N 1
ATOM 2004 C CA . ARG A 1 256 ? -4.153 -3.814 -13.673 1.00 96.50 256 ARG A CA 1
ATOM 2005 C C . ARG A 1 256 ? -3.080 -2.772 -14.023 1.00 96.50 256 ARG A C 1
ATOM 2007 O O . ARG A 1 256 ? -2.840 -1.887 -13.208 1.00 96.50 256 ARG A O 1
ATOM 2014 N N . PRO A 1 257 ? -2.471 -2.808 -15.221 1.00 95.00 257 PRO A N 1
ATOM 2015 C CA . PRO A 1 257 ? -1.637 -1.704 -15.697 1.00 95.00 257 PRO A CA 1
ATOM 2016 C C . PRO A 1 257 ? -2.492 -0.467 -16.024 1.00 95.00 257 PRO A C 1
ATOM 2018 O O . PRO A 1 257 ? -3.683 -0.583 -16.327 1.00 95.00 257 PRO A O 1
ATOM 2021 N N . LEU A 1 258 ? -1.891 0.723 -15.976 1.00 89.44 258 LEU A N 1
ATOM 2022 C CA . LEU A 1 258 ? -2.527 1.949 -16.484 1.00 89.44 258 LEU A CA 1
ATOM 2023 C C . LEU A 1 258 ? -2.429 2.058 -18.009 1.00 89.44 258 LEU A C 1
ATOM 2025 O O . LEU A 1 258 ? -3.287 2.661 -18.655 1.00 89.44 258 LEU A O 1
ATOM 2029 N N . ASP A 1 259 ? -1.387 1.459 -18.578 1.00 93.19 259 ASP A N 1
ATOM 2030 C CA . ASP A 1 259 ? -1.034 1.623 -19.976 1.00 93.19 259 ASP A CA 1
ATOM 2031 C C . ASP A 1 259 ? -2.050 0.996 -20.924 1.00 93.19 259 ASP A C 1
ATOM 2033 O O . ASP A 1 259 ? -2.257 -0.220 -20.951 1.00 93.19 259 ASP A O 1
ATOM 2037 N N . LYS A 1 260 ? -2.611 1.835 -21.803 1.00 86.38 260 LYS A N 1
ATOM 2038 C CA . LYS A 1 260 ? -3.516 1.391 -22.872 1.00 86.38 260 LYS A CA 1
ATOM 2039 C C . LYS A 1 260 ? -2.862 0.349 -23.779 1.00 86.38 260 LYS A C 1
ATOM 2041 O O . LYS A 1 260 ? -3.567 -0.501 -24.298 1.00 86.38 260 LYS A O 1
ATOM 2046 N N . GLY A 1 261 ? -1.535 0.377 -23.930 1.00 87.38 261 GLY A N 1
ATOM 2047 C CA . GLY A 1 261 ? -0.791 -0.592 -24.740 1.00 87.38 261 GLY A CA 1
ATOM 2048 C C . GLY A 1 261 ? -0.869 -2.035 -24.228 1.00 87.38 261 GLY A C 1
ATOM 2049 O O . GLY A 1 261 ? -0.657 -2.969 -24.999 1.00 87.38 261 GLY A O 1
ATOM 2050 N N . VAL A 1 262 ? -1.223 -2.245 -22.956 1.00 88.00 262 VAL A N 1
ATOM 2051 C CA . VAL A 1 262 ? -1.389 -3.576 -22.362 1.00 88.00 262 VAL A CA 1
ATOM 2052 C C . VAL A 1 262 ? -2.885 -3.895 -22.312 1.00 88.00 262 VAL A C 1
ATOM 2054 O O . VAL A 1 262 ? -3.525 -3.868 -21.265 1.00 88.00 262 VAL A O 1
ATOM 2057 N N . HIS A 1 263 ? -3.466 -4.181 -23.482 1.00 89.06 263 HIS A N 1
ATOM 2058 C CA . HIS A 1 263 ? -4.878 -4.550 -23.649 1.00 89.06 263 HIS A CA 1
ATOM 2059 C C . HIS A 1 263 ? -5.171 -5.942 -23.066 1.00 89.06 263 HIS A C 1
ATOM 2061 O O . HIS A 1 263 ? -5.312 -6.934 -23.790 1.00 89.06 263 HIS A O 1
ATOM 2067 N N . ARG A 1 264 ? -5.206 -6.040 -21.736 1.00 93.62 264 ARG A N 1
ATOM 2068 C CA . ARG A 1 264 ? -5.429 -7.281 -20.997 1.00 93.62 264 ARG A CA 1
ATOM 2069 C C . ARG A 1 264 ? -6.369 -7.052 -19.812 1.00 93.62 264 ARG A C 1
ATOM 2071 O O . ARG A 1 264 ? -6.261 -6.020 -19.151 1.00 93.62 264 ARG A O 1
ATOM 2078 N N . PRO A 1 265 ? -7.276 -8.001 -19.512 1.00 95.94 265 PRO A N 1
ATOM 2079 C CA . PRO A 1 265 ? -8.106 -7.896 -18.320 1.00 95.94 265 PRO A CA 1
ATOM 2080 C C . PRO A 1 265 ? -7.239 -7.954 -17.049 1.00 95.94 265 PRO A C 1
ATOM 2082 O O . PRO A 1 265 ? -6.149 -8.545 -17.088 1.00 95.94 265 PRO A O 1
ATOM 2085 N N . PRO A 1 266 ? -7.715 -7.386 -15.924 1.00 97.62 266 PRO A N 1
ATOM 2086 C CA . PRO A 1 266 ? -6.999 -7.437 -14.655 1.00 97.62 266 PRO A CA 1
ATOM 2087 C C . PRO A 1 266 ? -6.615 -8.866 -14.254 1.00 97.62 266 PRO A C 1
ATOM 2089 O O . PRO A 1 266 ? -7.370 -9.815 -14.486 1.00 97.62 266 PRO A O 1
ATOM 2092 N N . LEU A 1 267 ? -5.447 -9.022 -13.631 1.00 98.00 267 LEU A N 1
ATOM 2093 C CA . LEU A 1 267 ? -5.086 -10.266 -12.952 1.00 98.00 267 LEU A CA 1
ATOM 2094 C C . LEU A 1 267 ? -5.961 -10.418 -11.721 1.00 98.00 267 LEU A C 1
ATOM 2096 O O . LEU A 1 267 ? -6.088 -9.464 -10.970 1.00 98.00 267 LEU A O 1
ATOM 2100 N N . ARG A 1 268 ? -6.529 -11.603 -11.507 1.00 98.12 268 ARG A N 1
ATOM 2101 C CA . ARG A 1 268 ? -7.428 -11.899 -10.384 1.00 98.12 268 ARG A CA 1
ATOM 2102 C C . ARG A 1 268 ? -6.773 -12.874 -9.430 1.00 98.12 268 ARG A C 1
ATOM 2104 O O . ARG A 1 268 ? -6.736 -14.064 -9.728 1.00 98.12 268 ARG A O 1
ATOM 2111 N N . ILE A 1 269 ? -6.206 -12.385 -8.340 1.00 98.50 269 ILE A N 1
ATOM 2112 C CA . ILE A 1 269 ? -5.415 -13.150 -7.374 1.00 98.50 269 ILE A CA 1
ATOM 2113 C C . ILE A 1 269 ? -6.305 -13.542 -6.203 1.00 98.50 269 ILE A C 1
ATOM 2115 O O . ILE A 1 269 ? -6.884 -12.671 -5.567 1.00 98.50 269 ILE A O 1
ATOM 2119 N N . GLN A 1 270 ? -6.417 -14.842 -5.931 1.00 98.50 270 GLN A N 1
ATOM 2120 C CA . GLN A 1 270 ? -7.067 -15.299 -4.706 1.00 98.50 270 GLN A CA 1
ATOM 2121 C C . GLN A 1 270 ? -6.132 -15.013 -3.535 1.00 98.50 270 GLN A C 1
ATOM 2123 O O . GLN A 1 270 ? -4.945 -15.327 -3.598 1.00 98.50 270 GLN A O 1
ATOM 2128 N N . VAL A 1 271 ? -6.672 -14.375 -2.508 1.00 98.56 271 VAL A N 1
ATOM 2129 C CA . VAL A 1 271 ? -5.985 -14.022 -1.271 1.00 98.56 271 VAL A CA 1
ATOM 2130 C C . VAL A 1 271 ? -6.795 -14.673 -0.152 1.00 98.56 271 VAL A C 1
ATOM 2132 O O . VAL A 1 271 ? -7.803 -14.099 0.277 1.00 98.56 271 VAL A O 1
ATOM 2135 N N . PRO A 1 272 ? -6.418 -15.894 0.266 1.00 98.69 272 PRO A N 1
ATOM 2136 C CA . PRO A 1 272 ? -7.123 -16.610 1.321 1.00 98.69 272 PRO A CA 1
ATOM 2137 C C . PRO A 1 272 ? -7.126 -15.820 2.631 1.00 98.69 272 PRO A C 1
ATOM 2139 O O . PRO A 1 272 ? -6.240 -14.987 2.868 1.00 98.69 272 PRO A O 1
ATOM 2142 N N . ARG A 1 273 ? -8.088 -16.077 3.516 1.00 98.62 273 ARG A N 1
ATOM 2143 C CA . ARG A 1 273 ? -8.001 -15.594 4.902 1.00 98.62 273 ARG A CA 1
ATOM 2144 C C . ARG A 1 273 ? -6.699 -16.071 5.559 1.00 98.62 273 ARG A C 1
ATOM 2146 O O . ARG A 1 273 ? -6.115 -17.073 5.153 1.00 98.62 273 ARG A O 1
ATOM 2153 N N . ARG A 1 274 ? -6.232 -15.324 6.557 1.00 98.69 274 ARG A N 1
ATOM 2154 C CA . ARG A 1 274 ? -4.950 -15.499 7.262 1.00 98.69 274 ARG A CA 1
ATOM 2155 C C . ARG A 1 274 ? -3.696 -15.386 6.398 1.00 98.69 274 ARG A C 1
ATOM 2157 O O . ARG A 1 274 ? -2.598 -15.651 6.884 1.00 98.69 274 ARG A O 1
ATOM 2164 N N . SER A 1 275 ? -3.816 -14.979 5.137 1.00 98.81 275 SER A N 1
ATOM 2165 C CA . SER A 1 275 ? -2.654 -14.797 4.272 1.00 98.81 275 SER A CA 1
ATOM 2166 C C . SER A 1 275 ? -1.976 -13.443 4.482 1.00 98.81 275 SER A C 1
ATOM 2168 O O . SER A 1 275 ? -2.612 -12.449 4.845 1.00 98.81 275 SER A O 1
ATOM 2170 N N . LEU A 1 276 ? -0.673 -13.414 4.209 1.00 98.81 276 LEU A N 1
ATOM 2171 C CA . LEU A 1 276 ? 0.143 -12.215 4.052 1.00 98.81 276 LEU A CA 1
ATOM 2172 C C . LEU A 1 276 ? 0.506 -12.066 2.577 1.00 98.81 276 LEU A C 1
ATOM 2174 O O . LEU A 1 276 ? 1.012 -13.002 1.964 1.00 98.81 276 LEU A O 1
ATOM 2178 N N . PHE A 1 277 ? 0.329 -10.879 2.013 1.00 98.75 277 PHE A N 1
ATOM 2179 C CA . PHE A 1 277 ? 0.846 -10.544 0.694 1.00 98.75 277 PHE A CA 1
ATOM 2180 C C . PHE A 1 277 ? 1.721 -9.295 0.727 1.00 98.75 277 PHE A C 1
ATOM 2182 O O . PHE A 1 277 ? 1.561 -8.416 1.573 1.00 98.75 277 PHE A O 1
ATOM 2189 N N . PHE A 1 278 ? 2.633 -9.201 -0.235 1.00 98.62 278 PHE A N 1
ATOM 2190 C CA . PHE A 1 278 ? 3.463 -8.026 -0.452 1.00 98.62 278 PHE A CA 1
ATOM 2191 C C . PHE A 1 278 ? 3.246 -7.442 -1.841 1.00 98.62 278 PHE A C 1
ATOM 2193 O O . PHE A 1 278 ? 3.224 -8.178 -2.827 1.00 98.62 278 PHE A O 1
ATOM 2200 N N . LEU A 1 279 ? 3.169 -6.111 -1.915 1.00 98.31 279 LEU A N 1
ATOM 2201 C CA . LEU A 1 279 ? 3.303 -5.349 -3.156 1.00 98.31 279 LEU A CA 1
ATOM 2202 C C . LEU A 1 279 ? 4.609 -4.553 -3.113 1.00 98.31 279 LEU A C 1
ATOM 2204 O O . LEU A 1 279 ? 4.795 -3.662 -2.281 1.00 98.31 279 LEU A O 1
ATOM 2208 N N . SER A 1 280 ? 5.506 -4.854 -4.042 1.00 97.38 280 SER A N 1
ATOM 2209 C CA . SER A 1 280 ? 6.780 -4.163 -4.244 1.00 97.38 280 SER A CA 1
ATOM 2210 C C . SER A 1 280 ? 7.016 -3.931 -5.736 1.00 97.38 280 SER A C 1
ATOM 2212 O O . SER A 1 280 ? 6.258 -4.436 -6.568 1.00 97.38 280 SER A O 1
ATOM 2214 N N . GLY A 1 281 ? 8.039 -3.139 -6.074 1.00 96.06 281 GLY A N 1
ATOM 2215 C CA . GLY A 1 281 ? 8.462 -2.919 -7.460 1.00 96.06 281 GLY A CA 1
ATOM 2216 C C . GLY A 1 281 ? 7.297 -2.637 -8.413 1.00 96.06 281 GLY A C 1
ATOM 2217 O O . GLY A 1 281 ? 6.478 -1.757 -8.144 1.00 96.06 281 GLY A O 1
ATOM 2218 N N . LEU A 1 282 ? 7.191 -3.395 -9.504 1.00 97.50 282 LEU A N 1
ATOM 2219 C CA . LEU A 1 282 ? 6.182 -3.172 -10.542 1.00 97.50 282 LEU A CA 1
ATOM 2220 C C . LEU A 1 282 ? 4.752 -3.340 -10.015 1.00 97.50 282 LEU A C 1
ATOM 2222 O O . LEU A 1 282 ? 3.885 -2.537 -10.360 1.00 97.50 282 LEU A O 1
ATOM 2226 N N . SER A 1 283 ? 4.504 -4.324 -9.147 1.00 97.62 283 SER A N 1
ATOM 2227 C CA . SER A 1 283 ? 3.176 -4.569 -8.565 1.00 97.62 283 SER A CA 1
ATOM 2228 C C . SER A 1 283 ? 2.691 -3.420 -7.690 1.00 97.62 283 SER A C 1
ATOM 2230 O O . SER A 1 283 ? 1.489 -3.215 -7.577 1.00 97.62 283 SER A O 1
ATOM 2232 N N . ARG A 1 284 ? 3.610 -2.660 -7.088 1.00 95.88 284 ARG A N 1
ATOM 2233 C CA . ARG A 1 284 ? 3.274 -1.459 -6.319 1.00 95.88 284 ARG A CA 1
ATOM 2234 C C . ARG A 1 284 ? 3.220 -0.204 -7.182 1.00 95.88 284 ARG A C 1
ATOM 2236 O O . ARG A 1 284 ? 2.317 0.612 -7.033 1.00 95.88 284 ARG A O 1
ATOM 2243 N N . TRP A 1 285 ? 4.256 0.012 -7.987 1.00 95.31 285 TRP A N 1
ATOM 2244 C CA . TRP A 1 285 ? 4.528 1.318 -8.582 1.00 95.31 285 TRP A CA 1
ATOM 2245 C C . TRP A 1 285 ? 3.955 1.483 -9.982 1.00 95.31 285 TRP A C 1
ATOM 2247 O O . TRP A 1 285 ? 3.768 2.614 -10.415 1.00 95.31 285 TRP A O 1
ATOM 2257 N N . HIS A 1 286 ? 3.697 0.387 -10.691 1.00 95.88 286 HIS A N 1
ATOM 2258 C CA . HIS A 1 286 ? 3.102 0.426 -12.021 1.00 95.88 286 HIS A CA 1
ATOM 2259 C C . HIS A 1 286 ? 1.670 -0.114 -12.005 1.00 95.88 286 HIS A C 1
ATOM 2261 O O . HIS A 1 286 ? 0.752 0.549 -12.487 1.00 95.88 286 HIS A O 1
ATOM 2267 N N . LEU A 1 287 ? 1.441 -1.283 -11.410 1.00 97.25 287 LEU A N 1
ATOM 2268 C CA . LEU A 1 287 ? 0.118 -1.900 -11.412 1.00 97.25 287 LEU A CA 1
ATOM 2269 C C . LEU A 1 287 ? -0.792 -1.248 -10.365 1.00 97.25 287 LEU A C 1
ATOM 2271 O O . LEU A 1 287 ? -0.440 -1.136 -9.194 1.00 97.25 287 LEU A O 1
ATOM 2275 N N . GLN A 1 288 ? -1.980 -0.826 -10.792 1.00 96.62 288 GLN A N 1
ATOM 2276 C CA . GLN A 1 288 ? -3.063 -0.488 -9.878 1.00 96.62 288 GLN A CA 1
ATOM 2277 C C . GLN A 1 288 ? -3.608 -1.760 -9.243 1.00 96.62 288 GLN A C 1
ATOM 2279 O O . GLN A 1 288 ? -3.647 -2.806 -9.897 1.00 96.62 288 GLN A O 1
ATOM 2284 N N . HIS A 1 289 ? -4.106 -1.645 -8.018 1.00 98.12 289 HIS A N 1
ATOM 2285 C CA . HIS A 1 289 ? -4.787 -2.730 -7.334 1.00 98.12 289 HIS A CA 1
ATOM 2286 C C . HIS A 1 289 ? -6.219 -2.356 -6.937 1.00 98.12 289 HIS A C 1
ATOM 2288 O O . HIS A 1 289 ? -6.535 -1.183 -6.738 1.00 98.12 289 HIS A O 1
ATOM 2294 N N . ALA A 1 290 ? -7.088 -3.362 -6.868 1.00 98.12 290 ALA A N 1
ATOM 2295 C CA . ALA A 1 290 ? -8.500 -3.232 -6.521 1.00 98.12 290 ALA A CA 1
ATOM 2296 C C . ALA A 1 290 ? -8.993 -4.467 -5.761 1.00 98.12 290 ALA A C 1
ATOM 2298 O O . ALA A 1 290 ? -8.433 -5.555 -5.896 1.00 98.12 290 ALA A O 1
ATOM 2299 N N . ILE A 1 291 ? -10.081 -4.300 -5.016 1.00 98.25 291 ILE A N 1
ATOM 2300 C CA . ILE A 1 291 ? -10.868 -5.389 -4.436 1.00 98.25 291 ILE A CA 1
ATOM 2301 C C . ILE A 1 291 ? -12.273 -5.260 -5.038 1.00 98.25 291 ILE A C 1
ATOM 2303 O O . ILE A 1 291 ? -12.928 -4.241 -4.802 1.00 98.25 291 ILE A O 1
ATOM 2307 N N . PRO A 1 292 ? -12.756 -6.232 -5.834 1.00 98.00 292 PRO A N 1
ATOM 2308 C CA . PRO A 1 292 ? -14.124 -6.198 -6.334 1.00 98.00 292 PRO A CA 1
ATOM 2309 C C . PRO A 1 292 ? -15.117 -6.284 -5.164 1.00 98.00 292 PRO A C 1
ATOM 2311 O O . PRO A 1 292 ? -14.729 -6.489 -4.015 1.00 98.00 292 PRO A O 1
ATOM 2314 N N . VAL A 1 293 ? -16.411 -6.134 -5.451 1.00 98.06 293 VAL A N 1
ATOM 2315 C CA . VAL A 1 293 ? -17.460 -6.280 -4.429 1.00 98.06 293 VAL A CA 1
ATOM 2316 C C . VAL A 1 293 ? -17.294 -7.613 -3.697 1.00 98.06 293 VAL A C 1
ATOM 2318 O O . VAL A 1 293 ? -17.280 -8.680 -4.320 1.00 98.06 293 VAL A O 1
ATOM 2321 N N . ILE A 1 294 ? -17.138 -7.530 -2.377 1.00 97.38 294 ILE A N 1
ATOM 2322 C CA . ILE A 1 294 ? -16.927 -8.698 -1.523 1.00 97.38 294 ILE A CA 1
ATOM 2323 C C . ILE A 1 294 ? -18.217 -9.506 -1.352 1.00 97.38 294 ILE A C 1
ATOM 2325 O O . ILE A 1 294 ? -19.324 -8.977 -1.436 1.00 97.38 294 ILE A O 1
ATOM 2329 N N . LYS A 1 295 ? -18.061 -10.812 -1.117 1.00 97.62 295 LYS A N 1
ATOM 2330 C CA . LYS A 1 295 ? -19.178 -11.759 -0.951 1.00 97.62 295 LYS A CA 1
ATOM 2331 C C . LYS A 1 295 ? -19.442 -12.145 0.506 1.00 97.62 295 LYS A C 1
ATOM 2333 O O . LYS A 1 295 ? -20.495 -12.700 0.793 1.00 97.62 295 LYS A O 1
ATOM 2338 N N . ALA A 1 296 ? -18.483 -11.886 1.386 1.00 98.44 296 ALA A N 1
ATOM 2339 C CA . ALA A 1 296 ? -18.534 -12.164 2.813 1.00 98.44 296 ALA A CA 1
ATOM 2340 C C . ALA A 1 296 ? -17.748 -11.077 3.549 1.00 98.44 296 ALA A C 1
ATOM 2342 O O . ALA A 1 296 ? -16.818 -10.504 2.970 1.00 98.44 296 ALA A O 1
ATOM 2343 N N . ASP A 1 297 ? -18.134 -10.792 4.791 1.00 98.69 297 ASP A N 1
ATOM 2344 C CA . ASP A 1 297 ? -17.475 -9.773 5.600 1.00 98.69 297 ASP A CA 1
ATOM 2345 C C . ASP A 1 297 ? -15.990 -10.091 5.747 1.00 98.69 297 ASP A C 1
ATOM 2347 O O . ASP A 1 297 ? -15.577 -11.250 5.872 1.00 98.69 297 ASP A O 1
ATOM 2351 N N . ARG A 1 298 ? -15.172 -9.047 5.680 1.00 98.56 298 ARG A N 1
ATOM 2352 C CA . ARG A 1 298 ? -13.723 -9.195 5.594 1.00 98.56 298 ARG A CA 1
ATOM 2353 C C . ARG A 1 298 ? -13.021 -8.097 6.354 1.00 98.56 298 ARG A C 1
ATOM 2355 O O . ARG A 1 298 ? -13.351 -6.921 6.197 1.00 98.56 298 ARG A O 1
ATOM 2362 N N . LEU A 1 299 ? -11.961 -8.469 7.059 1.00 98.62 299 LEU A N 1
ATOM 2363 C CA . LEU A 1 299 ? -10.997 -7.511 7.574 1.00 98.62 299 LEU A CA 1
ATOM 2364 C C . LEU A 1 299 ? -9.711 -7.561 6.741 1.00 98.62 299 LEU A C 1
ATOM 2366 O O . LEU A 1 299 ? -9.254 -8.627 6.330 1.00 98.62 299 LEU A O 1
ATOM 2370 N N . SER A 1 300 ? -9.106 -6.403 6.492 1.00 98.62 300 SER A N 1
ATOM 2371 C CA . SER A 1 300 ? -7.743 -6.336 5.964 1.00 98.62 300 SER A CA 1
ATOM 2372 C C . SER A 1 300 ? -6.892 -5.324 6.685 1.00 98.62 300 SER A C 1
ATOM 2374 O O . SER A 1 300 ? -7.354 -4.224 6.971 1.00 98.62 300 SER A O 1
ATOM 2376 N N . LEU A 1 301 ? -5.641 -5.694 6.935 1.00 98.62 301 LEU A N 1
ATOM 2377 C CA . LEU A 1 301 ? -4.639 -4.844 7.563 1.00 98.62 301 LEU A CA 1
ATOM 2378 C C . LEU A 1 301 ? -3.574 -4.534 6.514 1.00 98.62 301 LEU A C 1
ATOM 2380 O O . LEU A 1 301 ? -2.977 -5.444 5.949 1.00 98.62 301 LEU A O 1
ATOM 2384 N N . THR A 1 302 ? -3.345 -3.258 6.235 1.00 98.56 302 THR A N 1
ATOM 2385 C CA . THR A 1 302 ? -2.363 -2.785 5.254 1.00 98.56 302 THR A CA 1
ATOM 2386 C C . THR A 1 302 ? -1.278 -1.992 5.962 1.00 98.56 302 THR A C 1
ATOM 2388 O O . THR A 1 302 ? -1.555 -0.960 6.567 1.00 98.56 302 THR A O 1
ATOM 2391 N N . PHE A 1 303 ? -0.044 -2.460 5.859 1.00 98.31 303 PHE A N 1
ATOM 2392 C CA . PHE A 1 303 ? 1.151 -1.894 6.461 1.00 98.31 303 PHE A CA 1
ATOM 2393 C C . PHE A 1 303 ? 1.970 -1.157 5.407 1.00 98.31 303 PHE A C 1
ATOM 2395 O O . PHE A 1 303 ? 2.286 -1.708 4.346 1.00 98.31 303 PHE A O 1
ATOM 2402 N N . ARG A 1 304 ? 2.332 0.094 5.698 1.00 97.69 304 ARG A N 1
ATOM 2403 C CA . ARG A 1 304 ? 3.084 0.962 4.782 1.00 97.69 304 ARG A CA 1
ATOM 2404 C C . ARG A 1 304 ? 4.148 1.741 5.529 1.00 97.69 304 ARG A C 1
ATOM 2406 O O . ARG A 1 304 ? 3.980 2.081 6.694 1.00 97.69 304 ARG A O 1
ATOM 2413 N N . THR A 1 305 ? 5.225 2.061 4.830 1.00 96.69 305 THR A N 1
ATOM 2414 C CA . THR A 1 305 ? 6.301 2.899 5.358 1.00 96.69 305 THR A CA 1
ATOM 2415 C C . THR A 1 305 ? 6.109 4.338 4.899 1.00 96.69 305 THR A C 1
ATOM 2417 O O . THR A 1 305 ? 5.985 4.592 3.695 1.00 96.69 305 THR A O 1
ATOM 2420 N N . VAL A 1 306 ? 6.112 5.277 5.845 1.00 95.00 306 VAL A N 1
ATOM 2421 C CA . VAL A 1 306 ? 5.902 6.702 5.564 1.00 95.00 306 VAL A CA 1
ATOM 2422 C C . VAL A 1 306 ? 7.188 7.329 5.031 1.00 95.00 306 VAL A C 1
ATOM 2424 O O . VAL A 1 306 ? 8.256 7.222 5.630 1.00 95.00 306 VAL A O 1
ATOM 2427 N N . ASP A 1 307 ? 7.086 8.039 3.912 1.00 92.50 307 ASP A N 1
ATOM 2428 C CA . ASP A 1 307 ? 8.176 8.833 3.362 1.00 92.50 307 ASP A CA 1
ATOM 2429 C C . ASP A 1 307 ? 8.305 10.171 4.086 1.00 92.50 307 ASP A C 1
ATOM 2431 O O . ASP A 1 307 ? 7.739 11.181 3.677 1.00 92.50 307 ASP A O 1
ATOM 2435 N N . ARG A 1 308 ? 9.107 10.201 5.153 1.00 91.06 308 ARG A N 1
ATOM 2436 C CA . ARG A 1 308 ? 9.342 11.430 5.926 1.00 91.06 308 ARG A CA 1
ATOM 2437 C C . ARG A 1 308 ? 10.050 12.531 5.121 1.00 91.06 308 ARG A C 1
ATOM 2439 O O . ARG A 1 308 ? 10.024 13.689 5.526 1.00 91.06 308 ARG A O 1
ATOM 2446 N N . SER A 1 309 ? 10.612 12.222 3.948 1.00 87.31 309 SER A N 1
ATOM 2447 C CA . SER A 1 309 ? 11.168 13.240 3.044 1.00 87.31 309 SER A CA 1
ATOM 2448 C C . SER A 1 309 ? 10.105 13.996 2.236 1.00 87.31 309 SER A C 1
ATOM 2450 O O . SER A 1 309 ? 10.437 14.946 1.528 1.00 87.31 309 SER A O 1
ATOM 2452 N N . CYS A 1 310 ? 8.824 13.607 2.326 1.00 81.62 310 CYS A N 1
ATOM 2453 C CA . CYS A 1 310 ? 7.743 14.302 1.626 1.00 81.62 310 CYS A CA 1
ATOM 2454 C C . CYS A 1 310 ? 7.352 15.642 2.277 1.00 81.62 310 CYS A C 1
ATOM 2456 O O . CYS A 1 310 ? 6.719 16.471 1.622 1.00 81.62 310 CYS A O 1
ATOM 2458 N N . GLY A 1 311 ? 7.719 15.863 3.545 1.00 74.19 311 GLY A N 1
ATOM 2459 C CA . GLY A 1 311 ? 7.601 17.161 4.211 1.00 74.19 311 GLY A CA 1
ATOM 2460 C C . GLY A 1 311 ? 8.740 18.085 3.784 1.00 74.19 311 GLY A C 1
ATOM 2461 O O . GLY A 1 311 ? 9.880 17.642 3.678 1.00 74.19 311 GLY A O 1
ATOM 2462 N N . ARG A 1 312 ? 8.453 19.373 3.537 1.00 72.69 312 ARG A N 1
ATOM 2463 C CA . ARG A 1 312 ? 9.507 20.360 3.210 1.00 72.69 312 ARG A CA 1
ATOM 2464 C C . ARG A 1 312 ? 10.476 20.590 4.372 1.00 72.69 312 ARG A C 1
ATOM 2466 O O . ARG A 1 312 ? 11.574 21.079 4.142 1.00 72.69 312 ARG A O 1
ATOM 2473 N N . ASP A 1 313 ? 10.055 20.233 5.579 1.00 84.88 313 ASP A N 1
ATOM 2474 C CA . ASP A 1 313 ? 10.770 20.470 6.818 1.00 84.88 313 ASP A CA 1
ATOM 2475 C C . ASP A 1 313 ? 10.715 19.208 7.693 1.00 84.88 313 ASP A C 1
ATOM 2477 O O . ASP A 1 313 ? 9.635 18.681 7.984 1.00 84.88 313 ASP A O 1
ATOM 2481 N N . GLN A 1 314 ? 11.891 18.689 8.056 1.00 86.31 314 GLN A N 1
ATOM 2482 C CA . GLN A 1 314 ? 12.014 17.501 8.902 1.00 86.31 314 GLN A CA 1
ATOM 2483 C C . GLN A 1 314 ? 11.539 17.768 10.333 1.00 86.31 314 GLN A C 1
ATOM 2485 O O . GLN A 1 314 ? 11.064 16.839 10.988 1.00 86.31 314 GLN A O 1
ATOM 2490 N N . GLU A 1 315 ? 11.596 19.017 10.798 1.00 90.88 315 GLU A N 1
ATOM 2491 C CA . GLU A 1 315 ? 11.160 19.409 12.140 1.00 90.88 315 GLU A CA 1
ATOM 2492 C C . GLU A 1 315 ? 9.654 19.189 12.326 1.00 90.88 315 GLU A C 1
ATOM 2494 O O . GLU A 1 315 ? 9.197 18.823 13.412 1.00 90.88 315 GLU A O 1
ATOM 2499 N N . LEU A 1 316 ? 8.874 19.269 11.241 1.00 91.31 316 LEU A N 1
ATOM 2500 C CA . LEU A 1 316 ? 7.440 18.980 11.276 1.00 91.31 316 LEU A CA 1
ATOM 2501 C C . LEU A 1 316 ? 7.130 17.522 11.642 1.00 91.31 316 LEU A C 1
ATOM 2503 O O . LEU A 1 316 ? 6.033 17.246 12.110 1.00 91.31 316 LEU A O 1
ATOM 2507 N N . TRP A 1 317 ? 8.060 16.579 11.474 1.00 93.31 317 TRP A N 1
ATOM 2508 C CA . TRP A 1 317 ? 7.869 15.198 11.937 1.00 93.31 317 TRP A CA 1
ATOM 2509 C C . TRP A 1 317 ? 8.146 15.017 13.430 1.00 93.31 317 TRP A C 1
ATOM 2511 O O . TRP A 1 317 ? 7.702 14.030 14.016 1.00 93.31 317 TRP A O 1
ATOM 2521 N N . ALA A 1 318 ? 8.860 15.957 14.051 1.00 93.25 318 ALA A N 1
ATOM 2522 C CA . ALA A 1 318 ? 9.108 15.963 15.488 1.00 93.25 318 ALA A CA 1
ATOM 2523 C C . ALA A 1 318 ? 7.985 16.659 16.276 1.00 93.25 318 ALA A C 1
ATOM 2525 O O . ALA A 1 318 ? 7.882 16.456 17.489 1.00 93.25 318 ALA A O 1
ATOM 2526 N N . ARG A 1 319 ? 7.131 17.452 15.608 1.00 94.88 319 ARG A N 1
ATOM 2527 C CA . ARG A 1 319 ? 6.060 18.205 16.274 1.00 94.88 319 ARG A CA 1
ATOM 2528 C C . ARG A 1 319 ? 5.016 17.282 16.901 1.00 94.88 319 ARG A C 1
ATOM 2530 O O . ARG A 1 319 ? 4.597 16.279 16.316 1.00 94.88 319 ARG A O 1
ATOM 2537 N N . ARG A 1 320 ? 4.572 17.664 18.096 1.00 94.81 320 ARG A N 1
ATOM 2538 C CA . ARG A 1 320 ? 3.472 17.010 18.810 1.00 94.81 320 ARG A CA 1
ATOM 2539 C C . ARG A 1 320 ? 2.140 17.262 18.108 1.00 94.81 320 ARG A C 1
ATOM 2541 O O . ARG A 1 320 ? 1.995 18.242 17.379 1.00 94.81 320 ARG A O 1
ATOM 2548 N N . TRP A 1 321 ? 1.155 16.410 18.381 1.00 93.88 321 TRP A N 1
ATOM 2549 C CA . TRP A 1 321 ? -0.188 16.551 17.810 1.00 93.88 321 TRP A CA 1
ATOM 2550 C C . TRP A 1 321 ? -0.871 17.857 18.231 1.00 93.88 321 TRP A C 1
ATOM 2552 O O . TRP A 1 321 ? -1.589 18.465 17.448 1.00 93.88 321 TRP A O 1
ATOM 2562 N N . GLU A 1 322 ? -0.587 18.338 19.439 1.00 93.62 322 GLU A N 1
ATOM 2563 C CA . GLU A 1 322 ? -1.123 19.606 19.943 1.00 93.62 322 GLU A CA 1
ATOM 2564 C C . GLU A 1 322 ? -0.533 20.831 19.216 1.00 93.62 322 GLU A C 1
ATOM 2566 O O . GLU A 1 322 ? -1.061 21.932 19.322 1.00 93.62 322 GLU A O 1
ATOM 2571 N N . GLY A 1 323 ? 0.562 20.642 18.469 1.00 93.69 323 GLY A N 1
ATOM 2572 C CA . GLY A 1 323 ? 1.206 21.679 17.664 1.00 93.69 323 GLY A CA 1
ATOM 2573 C C . GLY A 1 323 ? 0.682 21.781 16.229 1.00 93.69 323 GLY A C 1
ATOM 2574 O O . GLY A 1 323 ? 1.263 22.522 15.435 1.00 93.69 323 GLY A O 1
ATOM 2575 N N . LEU A 1 324 ? -0.357 21.023 15.857 1.00 92.69 324 LEU A N 1
ATOM 2576 C CA . LEU A 1 324 ? -1.023 21.198 14.565 1.00 92.69 324 LEU A CA 1
ATOM 2577 C C . LEU A 1 324 ? -1.769 22.536 14.541 1.00 92.69 324 LEU A C 1
ATOM 2579 O O . LEU A 1 324 ? -2.328 22.975 15.547 1.00 92.69 324 LEU A O 1
ATOM 2583 N N . SER A 1 325 ? -1.828 23.173 13.370 1.00 94.44 325 SER A N 1
ATOM 2584 C CA . SER A 1 325 ? -2.691 24.341 13.207 1.00 94.44 325 SER A CA 1
ATOM 2585 C C . SER A 1 325 ? -4.162 23.948 13.391 1.00 94.44 325 SER A C 1
ATOM 2587 O O . SER A 1 325 ? -4.544 22.776 13.281 1.00 94.44 325 SER A O 1
ATOM 2589 N N . ARG A 1 326 ? -5.022 24.938 13.646 1.00 93.44 326 ARG A N 1
ATOM 2590 C CA . ARG A 1 326 ? -6.469 24.710 13.728 1.00 93.44 326 ARG A CA 1
ATOM 2591 C C . ARG A 1 326 ? -7.017 24.084 12.441 1.00 93.44 326 ARG A C 1
ATOM 2593 O O . ARG A 1 326 ? -7.764 23.116 12.516 1.00 93.44 326 ARG A O 1
ATOM 2600 N N . GLU A 1 327 ? -6.601 24.596 11.285 1.00 92.81 327 GLU A N 1
ATOM 2601 C CA . GLU A 1 327 ? -7.009 24.082 9.973 1.00 92.81 327 GLU A CA 1
ATOM 2602 C C . GLU A 1 327 ? -6.558 22.629 9.768 1.00 92.81 327 GLU A C 1
ATOM 2604 O O . GLU A 1 327 ? -7.352 21.783 9.361 1.00 92.81 327 GLU A O 1
ATOM 2609 N N . GLU A 1 328 ? -5.303 22.309 10.106 1.00 93.44 328 GLU A N 1
ATOM 2610 C CA . GLU A 1 328 ? -4.793 20.937 10.016 1.00 93.44 328 GLU A CA 1
ATOM 2611 C C . GLU A 1 328 ? -5.569 19.989 10.937 1.00 93.44 328 GLU A C 1
ATOM 2613 O O . GLU A 1 328 ? -5.920 18.884 10.527 1.00 93.44 328 GLU A O 1
ATOM 2618 N N . SER A 1 329 ? -5.867 20.431 12.160 1.00 92.62 329 SER A N 1
ATOM 2619 C CA . SER A 1 329 ? -6.594 19.648 13.164 1.00 92.62 329 SER A CA 1
ATOM 2620 C C . SER A 1 329 ? -8.050 19.392 12.765 1.00 92.62 329 SER A C 1
ATOM 2622 O O . SER A 1 329 ? -8.549 18.274 12.903 1.00 92.62 329 SER A O 1
ATOM 2624 N N . GLU A 1 330 ? -8.738 20.405 12.233 1.00 90.81 330 GLU A N 1
ATOM 2625 C CA . GLU A 1 330 ? -10.110 20.286 11.721 1.00 90.81 330 GLU A CA 1
ATOM 2626 C C . GLU A 1 330 ? -10.169 19.380 10.479 1.00 90.81 330 GLU A C 1
ATOM 2628 O O . GLU A 1 330 ? -11.127 18.621 10.292 1.00 90.81 330 GLU A O 1
ATOM 2633 N N . ASN A 1 331 ? -9.108 19.400 9.668 1.00 90.56 331 ASN A N 1
ATOM 2634 C CA . ASN A 1 331 ? -8.943 18.541 8.505 1.00 90.56 331 ASN A CA 1
ATOM 2635 C C . ASN A 1 331 ? -8.308 17.177 8.833 1.00 90.56 331 ASN A C 1
ATOM 2637 O O . ASN A 1 331 ? -8.013 16.425 7.914 1.00 90.56 331 ASN A O 1
ATOM 2641 N N . ALA A 1 332 ? -8.082 16.808 10.093 1.00 91.62 332 ALA A N 1
ATOM 2642 C CA . ALA A 1 332 ? -7.409 15.553 10.418 1.00 91.62 332 ALA A CA 1
ATOM 2643 C C . ALA A 1 332 ? -8.371 14.350 10.475 1.00 91.62 332 ALA A C 1
ATOM 2645 O O . ALA A 1 332 ? -9.514 14.422 10.945 1.00 91.62 332 ALA A O 1
ATOM 2646 N N . VAL A 1 333 ? -7.859 13.206 10.024 1.00 91.75 333 VAL A N 1
ATOM 2647 C CA . VAL A 1 333 ? -8.298 11.855 10.369 1.00 91.75 333 VAL A CA 1
ATOM 2648 C C . VAL A 1 333 ? -7.259 11.297 11.338 1.00 91.75 333 VAL A C 1
ATOM 2650 O O . VAL A 1 333 ? -6.162 10.882 10.947 1.00 91.75 333 VAL A O 1
ATOM 2653 N N . TRP A 1 334 ? -7.602 11.347 12.620 1.00 91.25 334 TRP A N 1
ATOM 2654 C CA . TRP A 1 334 ? -6.696 11.016 13.712 1.00 91.25 334 TRP A CA 1
ATOM 2655 C C . TRP A 1 334 ? -6.417 9.510 13.796 1.00 91.25 334 TRP A C 1
ATOM 2657 O O . TRP A 1 334 ? -7.341 8.707 13.634 1.00 91.25 334 TRP A O 1
ATOM 2667 N N . PRO A 1 335 ? -5.164 9.103 14.066 1.00 90.88 335 PRO A N 1
ATOM 2668 C CA . PRO A 1 335 ? -4.865 7.730 14.437 1.00 90.88 335 PRO A CA 1
ATOM 2669 C C . PRO A 1 335 ? -5.590 7.341 15.727 1.00 90.88 335 PRO A C 1
ATOM 2671 O O . PRO A 1 335 ? -5.688 8.144 16.653 1.00 90.88 335 PRO A O 1
ATOM 2674 N N . LEU A 1 336 ? -6.063 6.097 15.814 1.00 93.25 336 LEU A N 1
ATOM 2675 C CA . LEU A 1 336 ? -6.830 5.638 16.980 1.00 93.25 336 LEU A CA 1
ATOM 2676 C C . LEU A 1 336 ? -5.970 5.337 18.214 1.00 93.25 336 LEU A C 1
ATOM 2678 O O . LEU A 1 336 ? -6.517 5.082 19.288 1.00 93.25 336 LEU A O 1
ATOM 2682 N N . VAL A 1 337 ? -4.644 5.377 18.067 1.00 92.25 337 VAL A N 1
ATOM 2683 C CA . VAL A 1 337 ? -3.690 5.311 19.176 1.00 92.25 337 VAL A CA 1
ATOM 2684 C C . VAL A 1 337 ? -2.721 6.485 19.062 1.00 92.25 337 VAL A C 1
ATOM 2686 O O . VAL A 1 337 ? -2.140 6.728 18.001 1.00 92.25 337 VAL A O 1
ATOM 2689 N N . ARG A 1 338 ? -2.564 7.228 20.158 1.00 92.69 338 ARG A N 1
ATOM 2690 C CA . ARG A 1 338 ? -1.658 8.382 20.253 1.00 92.69 338 ARG A CA 1
ATOM 2691 C C . ARG A 1 338 ? -0.184 7.942 20.293 1.00 92.69 338 ARG A C 1
ATOM 2693 O O . ARG A 1 338 ? 0.095 6.766 20.531 1.00 92.69 338 ARG A O 1
ATOM 2700 N N . PRO A 1 339 ? 0.788 8.857 20.107 1.00 92.94 339 PRO A N 1
ATOM 2701 C CA . PRO A 1 339 ? 2.216 8.525 20.196 1.00 92.94 339 PRO A CA 1
ATOM 2702 C C . PRO A 1 339 ? 2.639 7.964 21.561 1.00 92.94 339 PRO A C 1
ATOM 2704 O O . PRO A 1 339 ? 3.576 7.179 21.640 1.00 92.94 339 PRO A O 1
ATOM 2707 N N . ASN A 1 340 ? 1.921 8.320 22.628 1.00 88.44 340 ASN A N 1
ATOM 2708 C CA . ASN A 1 340 ? 2.141 7.802 23.979 1.00 88.44 340 ASN A CA 1
ATOM 2709 C C . ASN A 1 340 ? 1.405 6.477 24.270 1.00 88.44 340 ASN A C 1
ATOM 2711 O O . ASN A 1 340 ? 1.365 6.048 25.416 1.00 88.44 340 ASN A O 1
ATOM 2715 N N . GLY A 1 341 ? 0.780 5.844 23.270 1.00 91.81 341 GLY A N 1
ATOM 2716 C CA . GLY A 1 341 ? 0.094 4.558 23.437 1.00 91.81 341 GLY A CA 1
ATOM 2717 C C . GLY A 1 341 ? -1.351 4.637 23.927 1.00 91.81 341 GLY A C 1
ATOM 2718 O O . GLY A 1 341 ? -2.025 3.611 23.970 1.00 91.81 341 GLY A O 1
ATOM 2719 N N . VAL A 1 342 ? -1.866 5.828 24.245 1.00 89.62 342 VAL A N 1
ATOM 2720 C CA . VAL A 1 342 ? -3.256 5.973 24.692 1.00 89.62 342 VAL A CA 1
ATOM 2721 C C . VAL A 1 342 ? -4.220 5.726 23.530 1.00 89.62 342 VAL A C 1
ATOM 2723 O O . VAL A 1 342 ? -4.175 6.409 22.502 1.00 89.62 342 VAL A O 1
ATOM 2726 N N . GLU A 1 343 ? -5.118 4.761 23.714 1.00 91.06 343 GLU A N 1
ATOM 2727 C CA . GLU A 1 343 ? -6.174 4.420 22.761 1.00 91.06 343 GLU A CA 1
ATOM 2728 C C . GLU A 1 343 ? -7.358 5.382 22.893 1.00 91.06 343 GLU A C 1
ATOM 2730 O O . GLU A 1 343 ? -7.848 5.647 23.993 1.00 91.06 343 GLU A O 1
ATOM 2735 N N . LEU A 1 344 ? -7.858 5.893 21.766 1.00 87.94 344 LEU A N 1
ATOM 2736 C CA . LEU A 1 344 ? -8.905 6.919 21.781 1.00 87.94 344 LEU A CA 1
ATOM 2737 C C . LEU A 1 344 ? -10.244 6.426 22.360 1.00 87.94 344 LEU A C 1
ATOM 2739 O O . LEU A 1 344 ? -10.965 7.227 22.949 1.00 87.94 344 LEU A O 1
ATOM 2743 N N . HIS A 1 345 ? -10.574 5.132 22.250 1.00 86.31 345 HIS A N 1
ATOM 2744 C CA . HIS A 1 345 ? -11.808 4.590 22.843 1.00 86.31 345 HIS A CA 1
ATOM 2745 C C . HIS A 1 345 ? -11.772 4.626 24.376 1.00 86.31 345 HIS A C 1
ATOM 2747 O O . HIS A 1 345 ? -12.755 5.018 24.999 1.00 86.31 345 HIS A O 1
ATOM 2753 N N . LYS A 1 346 ? -10.611 4.344 24.982 1.00 88.44 346 LYS A N 1
ATOM 2754 C CA . LYS A 1 346 ? -10.422 4.428 26.436 1.00 88.44 346 LYS A CA 1
ATOM 2755 C C . LYS A 1 346 ? -10.604 5.852 26.948 1.00 88.44 346 LYS A C 1
ATOM 2757 O O . LYS A 1 346 ? -11.156 6.053 28.021 1.00 88.44 346 LYS A O 1
ATOM 2762 N N . LEU A 1 347 ? -10.192 6.861 26.177 1.00 84.94 347 LEU A N 1
ATOM 2763 C CA . LEU A 1 347 ? -10.441 8.260 26.542 1.00 84.94 347 LEU A CA 1
ATOM 2764 C C . LEU A 1 347 ? -11.937 8.586 26.570 1.00 84.94 347 LEU A C 1
ATOM 2766 O O . LEU A 1 347 ? -12.379 9.274 27.486 1.00 84.94 347 LEU A O 1
ATOM 2770 N N . ALA A 1 348 ? -12.712 8.081 25.608 1.00 82.56 348 ALA A N 1
ATOM 2771 C CA . ALA A 1 348 ? -14.159 8.281 25.581 1.00 82.56 348 ALA A CA 1
ATOM 2772 C C . ALA A 1 348 ? -14.851 7.600 26.775 1.00 82.56 348 ALA A C 1
ATOM 2774 O O . ALA A 1 348 ? -15.723 8.198 27.404 1.00 82.56 348 ALA A O 1
ATOM 2775 N N . GLU A 1 349 ? -14.422 6.389 27.137 1.00 85.44 349 GLU A N 1
ATOM 2776 C CA . GLU A 1 349 ? -14.909 5.683 28.329 1.00 85.44 349 GLU A CA 1
ATOM 2777 C C . GLU A 1 349 ? -14.590 6.450 29.616 1.00 85.44 349 GLU A C 1
ATOM 2779 O O . GLU A 1 349 ? -15.476 6.670 30.440 1.00 85.44 349 GLU A O 1
ATOM 2784 N N . LEU A 1 350 ? -13.350 6.923 29.770 1.00 83.19 350 LEU A N 1
ATOM 2785 C CA . LEU A 1 350 ? -12.942 7.734 30.920 1.00 83.19 350 LEU A CA 1
ATOM 2786 C C . LEU A 1 350 ? -13.734 9.046 31.005 1.00 83.19 350 LEU A C 1
ATOM 2788 O O . LEU A 1 350 ? -14.118 9.462 32.097 1.00 83.19 350 LEU A O 1
ATOM 2792 N N . GLN A 1 351 ? -14.008 9.691 29.867 1.00 84.75 351 GLN A N 1
ATOM 2793 C CA . GLN A 1 351 ? -14.824 10.906 29.809 1.00 84.75 351 GLN A CA 1
ATOM 2794 C C . GLN A 1 351 ? -16.271 10.647 30.234 1.00 84.75 351 GLN A C 1
ATOM 2796 O O . GLN A 1 351 ? -16.838 11.430 30.996 1.00 84.75 351 GLN A O 1
ATOM 2801 N N . GLU A 1 352 ? -16.858 9.543 29.783 1.00 87.75 352 GLU A N 1
ATOM 2802 C CA . GLU A 1 352 ? -18.214 9.148 30.155 1.00 87.75 352 GLU A CA 1
ATOM 2803 C C . GLU A 1 352 ? -18.312 8.763 31.639 1.00 87.75 352 GLU A C 1
ATOM 2805 O O . GLU A 1 352 ? -19.249 9.180 32.322 1.00 87.75 352 GLU A O 1
ATOM 2810 N N . LEU A 1 353 ? -17.326 8.033 32.172 1.00 85.44 353 LEU A N 1
ATOM 2811 C CA . LEU A 1 353 ? -17.238 7.716 33.602 1.00 85.44 353 LEU A CA 1
ATOM 2812 C C . LEU A 1 353 ? -17.125 8.987 34.450 1.00 85.44 353 LEU A C 1
ATOM 2814 O O . LEU A 1 353 ? -17.855 9.143 35.430 1.00 85.44 353 LEU A O 1
ATOM 2818 N N . ALA A 1 354 ? -16.270 9.929 34.048 1.00 81.12 354 ALA A N 1
ATOM 2819 C CA . ALA A 1 354 ? -16.120 11.210 34.729 1.00 81.12 354 ALA A CA 1
ATOM 2820 C C . ALA A 1 354 ? -17.406 12.055 34.676 1.00 81.12 354 ALA A C 1
ATOM 2822 O O . ALA A 1 354 ? -17.778 12.664 35.681 1.00 81.12 354 ALA A O 1
ATOM 2823 N N . ARG A 1 355 ? -18.124 12.054 33.544 1.00 84.88 355 ARG A N 1
ATOM 2824 C CA . ARG A 1 355 ? -19.432 12.718 33.414 1.00 84.88 355 ARG A CA 1
ATOM 2825 C C . ARG A 1 355 ? -20.456 12.124 34.383 1.00 84.88 355 ARG A C 1
ATOM 2827 O O . ARG A 1 355 ? -21.088 12.873 35.122 1.00 84.88 355 ARG A O 1
ATOM 2834 N N . ARG A 1 356 ? -20.575 10.793 34.435 1.00 86.12 356 ARG A N 1
ATOM 2835 C CA . ARG A 1 356 ? -21.484 10.096 35.364 1.00 86.12 356 ARG A CA 1
ATOM 2836 C C . ARG A 1 356 ? -21.132 10.365 36.822 1.00 86.12 356 ARG A C 1
ATOM 2838 O O . ARG A 1 356 ? -22.020 10.613 37.629 1.00 86.12 356 ARG A O 1
ATOM 2845 N N . ALA A 1 357 ? -19.844 10.358 37.162 1.00 82.81 357 ALA A N 1
ATOM 2846 C CA . ALA A 1 357 ? -19.392 10.678 38.512 1.00 82.81 357 ALA A CA 1
ATOM 2847 C C . ALA A 1 357 ? -19.774 12.114 38.918 1.00 82.81 357 ALA A C 1
ATOM 2849 O O . ALA A 1 357 ? -20.243 12.323 40.036 1.00 82.81 357 ALA A O 1
ATOM 2850 N N . ALA A 1 358 ? -19.640 13.090 38.011 1.00 81.69 358 ALA A N 1
ATOM 2851 C CA . ALA A 1 358 ? -20.055 14.473 38.261 1.00 81.69 358 ALA A CA 1
ATOM 2852 C C . ALA A 1 358 ? -21.575 14.605 38.476 1.00 81.69 358 ALA A C 1
ATOM 2854 O O . ALA A 1 358 ? -22.003 15.325 39.379 1.00 81.69 358 ALA A O 1
ATOM 2855 N N . GLU A 1 359 ? -22.377 13.868 37.699 1.00 87.38 359 GLU A N 1
ATOM 2856 C CA . GLU A 1 359 ? -23.840 13.818 37.843 1.00 87.38 359 GLU A CA 1
ATOM 2857 C C . GLU A 1 359 ? -24.265 13.240 39.197 1.00 87.38 359 GLU A C 1
ATOM 2859 O O . GLU A 1 359 ? -25.116 13.818 39.874 1.00 87.38 359 GLU A O 1
ATOM 2864 N N . VAL A 1 360 ? -23.637 12.143 39.636 1.00 87.62 360 VAL A N 1
ATOM 2865 C CA . VAL A 1 360 ? -23.922 11.532 40.946 1.00 87.62 360 VAL A CA 1
ATOM 2866 C C . VAL A 1 360 ? -23.487 12.444 42.097 1.00 87.62 360 VAL A C 1
ATOM 2868 O O . VAL A 1 360 ? -24.186 12.531 43.108 1.00 87.62 360 VAL A O 1
ATOM 2871 N N . ALA A 1 361 ? -22.376 13.167 41.937 1.00 84.19 361 ALA A N 1
ATOM 2872 C CA . ALA A 1 361 ? -21.862 14.103 42.936 1.00 84.19 361 ALA A CA 1
ATOM 2873 C C . ALA A 1 361 ? -22.667 15.416 43.044 1.00 84.19 361 ALA A C 1
ATOM 2875 O O . ALA A 1 361 ? -22.345 16.255 43.883 1.00 84.19 361 ALA A O 1
ATOM 2876 N N . GLY A 1 362 ? -23.690 15.630 42.204 1.00 88.06 362 GLY A N 1
ATOM 2877 C CA . GLY A 1 362 ? -24.476 16.871 42.191 1.00 88.06 362 GLY A CA 1
ATOM 2878 C C . GLY A 1 362 ? -23.666 18.112 41.791 1.00 88.06 362 GLY A C 1
ATOM 2879 O O . GLY A 1 362 ? -24.079 19.237 42.073 1.00 88.06 362 GLY A O 1
ATOM 2880 N N . GLY A 1 363 ? -22.501 17.920 41.166 1.00 75.88 363 GLY A N 1
ATOM 2881 C CA . GLY A 1 363 ? -21.625 18.992 40.710 1.00 75.88 363 GLY A CA 1
ATOM 2882 C C . GLY A 1 363 ? -21.941 19.414 39.277 1.00 75.88 363 GLY A C 1
ATOM 2883 O O . GLY A 1 363 ? -22.411 18.617 38.467 1.00 75.88 363 GLY A O 1
ATOM 2884 N N . ALA A 1 364 ? -21.645 20.671 38.934 1.00 63.59 364 ALA A N 1
ATOM 2885 C CA . ALA A 1 364 ? -21.640 21.090 37.535 1.00 63.59 364 ALA A CA 1
ATOM 2886 C C . ALA A 1 364 ? -20.650 20.208 36.743 1.00 63.59 364 ALA A C 1
ATOM 2888 O O . ALA A 1 364 ? -19.564 19.922 37.261 1.00 63.59 364 ALA A O 1
ATOM 2889 N N . PRO A 1 365 ? -20.989 19.778 35.513 1.00 58.31 365 PRO A N 1
ATOM 2890 C CA . PRO A 1 365 ? -20.104 18.952 34.703 1.00 58.31 365 PRO A CA 1
ATOM 2891 C C . PRO A 1 365 ? -18.767 19.673 34.531 1.00 58.31 365 PRO A C 1
ATOM 2893 O O . PRO A 1 365 ? -18.686 20.731 33.905 1.00 58.31 365 PRO A O 1
ATOM 2896 N N . VAL A 1 366 ? -17.709 19.111 35.116 1.00 56.50 366 VAL A N 1
ATOM 2897 C CA . VAL A 1 366 ? -16.351 19.614 34.925 1.00 56.50 366 VAL A CA 1
ATOM 2898 C C . VAL A 1 366 ? -16.010 19.359 33.464 1.00 56.50 366 VAL A C 1
ATOM 2900 O O . VAL A 1 366 ? -15.898 18.209 33.047 1.00 56.50 366 VAL A O 1
ATOM 2903 N N . THR A 1 367 ? -15.883 20.412 32.657 1.00 49.84 367 THR A N 1
ATOM 2904 C CA . THR A 1 367 ? -15.452 20.263 31.267 1.00 49.84 367 THR A CA 1
ATOM 2905 C C . THR A 1 367 ? -14.041 19.688 31.256 1.00 49.84 367 THR A C 1
ATOM 2907 O O . THR A 1 367 ? -13.079 20.337 31.665 1.00 49.84 367 THR A O 1
ATOM 2910 N N . ILE A 1 368 ? -13.947 18.449 30.780 1.00 50.22 368 ILE A N 1
ATOM 2911 C CA . ILE A 1 368 ? -12.770 17.587 30.837 1.00 50.22 368 ILE A CA 1
ATOM 2912 C C . ILE A 1 368 ? -11.567 18.032 29.973 1.00 50.22 368 ILE A C 1
ATOM 2914 O O . ILE A 1 368 ? -10.505 17.482 30.248 1.00 50.22 368 ILE A O 1
ATOM 2918 N N . PRO A 1 369 ? -11.593 18.996 29.013 1.00 48.84 369 PRO A N 1
ATOM 2919 C CA . PRO A 1 369 ? -10.374 19.322 28.263 1.00 48.84 369 PRO A CA 1
ATOM 2920 C C . PRO A 1 369 ? -9.172 19.589 29.176 1.00 48.84 369 PRO A C 1
ATOM 2922 O O . PRO A 1 369 ? -8.140 18.962 28.991 1.00 48.84 369 PRO A O 1
ATOM 2925 N N . SER A 1 370 ? -9.341 20.342 30.273 1.00 48.56 370 SER A N 1
ATOM 2926 C CA . SER A 1 370 ? -8.235 20.590 31.206 1.00 48.56 370 SER A CA 1
ATOM 2927 C C . SER A 1 370 ? -7.869 19.391 32.088 1.00 48.56 370 SER A C 1
ATOM 2929 O O . SER A 1 370 ? -6.702 19.239 32.425 1.00 48.56 370 SER A O 1
ATOM 2931 N N . VAL A 1 371 ? -8.816 18.515 32.447 1.00 45.25 371 VAL A N 1
ATOM 2932 C CA . VAL A 1 371 ? -8.570 17.383 33.361 1.00 45.25 371 VAL A CA 1
ATOM 2933 C C . VAL A 1 371 ? -8.059 16.152 32.620 1.00 45.25 371 VAL A C 1
ATOM 2935 O O . VAL A 1 371 ? -7.171 15.493 33.136 1.00 45.25 371 VAL A O 1
ATOM 2938 N N . ALA A 1 372 ? -8.546 15.846 31.413 1.00 45.94 372 ALA A N 1
ATOM 2939 C CA . ALA A 1 372 ? -7.986 14.775 30.586 1.00 45.94 372 ALA A CA 1
ATOM 2940 C C . ALA A 1 372 ? -6.653 15.178 29.952 1.00 45.94 372 ALA A C 1
ATOM 2942 O O . ALA A 1 372 ? -5.783 14.323 29.838 1.00 45.94 372 ALA A O 1
ATOM 2943 N N . GLU A 1 373 ? -6.444 16.449 29.584 1.00 46.88 373 GLU A N 1
ATOM 2944 C CA . GLU A 1 373 ? -5.111 16.908 29.171 1.00 46.88 373 GLU A CA 1
ATOM 2945 C C . GLU A 1 373 ? -4.143 16.879 30.352 1.00 46.88 373 GLU A C 1
ATOM 2947 O O . GLU A 1 373 ? -3.075 16.296 30.212 1.00 46.88 373 GLU A O 1
ATOM 2952 N N . GLN A 1 374 ? -4.533 17.351 31.546 1.00 44.94 374 GLN A N 1
ATOM 2953 C CA . GLN A 1 374 ? -3.717 17.173 32.755 1.00 44.94 374 GLN A CA 1
ATOM 2954 C C . GLN A 1 374 ? -3.548 15.697 33.140 1.00 44.94 374 GLN A C 1
ATOM 2956 O O . GLN A 1 374 ? -2.486 15.341 33.639 1.00 44.94 374 GLN A O 1
ATOM 2961 N N . ALA A 1 375 ? -4.532 14.822 32.897 1.00 45.22 375 ALA A N 1
ATOM 2962 C CA . ALA A 1 375 ? -4.436 13.380 33.144 1.00 45.22 375 ALA A CA 1
ATOM 2963 C C . ALA A 1 375 ? -3.438 12.745 32.192 1.00 45.22 375 ALA A C 1
ATOM 2965 O O . ALA A 1 375 ? -2.593 11.987 32.624 1.00 45.22 375 ALA A O 1
ATOM 2966 N N . VAL A 1 376 ? -3.476 13.098 30.911 1.00 44.72 376 VAL A N 1
ATOM 2967 C CA . VAL A 1 376 ? -2.534 12.591 29.912 1.00 44.72 376 VAL A CA 1
ATOM 2968 C C . VAL A 1 376 ? -1.127 13.145 30.146 1.00 44.72 376 VAL A C 1
ATOM 2970 O O . VAL A 1 376 ? -0.173 12.379 30.057 1.00 44.72 376 VAL A O 1
ATOM 2973 N N . GLN A 1 377 ? -0.985 14.417 30.539 1.00 43.50 377 GLN A N 1
ATOM 2974 C CA . GLN A 1 377 ? 0.301 15.007 30.939 1.00 43.50 377 GLN A CA 1
ATOM 2975 C C . GLN A 1 377 ? 0.859 14.412 32.244 1.00 43.50 377 GLN A C 1
ATOM 2977 O O . GLN A 1 377 ? 2.045 14.530 32.508 1.00 43.50 377 GLN A O 1
ATOM 2982 N N . SER A 1 378 ? 0.013 13.801 33.078 1.00 40.81 378 SER A N 1
ATOM 2983 C CA . SER A 1 378 ? 0.393 13.227 34.379 1.00 40.81 378 SER A CA 1
ATOM 2984 C C . SER A 1 378 ? 0.275 11.704 34.451 1.00 40.81 378 SER A C 1
ATOM 2986 O O . SER A 1 378 ? 0.633 11.127 35.474 1.00 40.81 378 SER A O 1
ATOM 2988 N N . ILE A 1 379 ? -0.178 11.045 33.382 1.00 41.78 379 ILE A N 1
ATOM 2989 C CA . ILE A 1 379 ? 0.044 9.619 33.116 1.00 41.78 379 ILE A CA 1
ATOM 2990 C C . ILE A 1 379 ? 1.540 9.397 32.852 1.00 41.78 379 ILE A C 1
ATOM 2992 O O . ILE A 1 379 ? 2.067 8.358 33.232 1.00 41.78 379 ILE A O 1
ATOM 2996 N N . GLU A 1 380 ? 2.251 10.410 32.343 1.00 44.41 380 GLU A N 1
ATOM 2997 C CA . GLU A 1 380 ? 3.723 10.451 32.359 1.00 44.41 380 GLU A CA 1
ATOM 2998 C C . GLU A 1 380 ? 4.305 10.530 33.790 1.00 44.41 380 GLU A C 1
ATOM 3000 O O . GLU A 1 380 ? 5.479 10.235 33.980 1.00 44.41 380 GLU A O 1
ATOM 3005 N N . ASP A 1 381 ? 3.487 10.850 34.802 1.00 43.06 381 ASP A N 1
ATOM 3006 C CA . ASP A 1 381 ? 3.918 11.199 36.166 1.00 43.06 381 ASP A CA 1
ATOM 3007 C C . ASP A 1 381 ? 3.185 10.404 37.277 1.00 43.06 381 ASP A C 1
ATOM 3009 O O . ASP A 1 381 ? 3.305 10.714 38.462 1.00 43.06 381 ASP A O 1
ATOM 3013 N N . ASN A 1 382 ? 2.373 9.396 36.920 1.00 49.22 382 ASN A N 1
ATOM 3014 C CA . ASN A 1 382 ? 1.552 8.563 37.822 1.00 49.22 382 ASN A CA 1
ATOM 3015 C C . ASN A 1 382 ? 0.668 9.320 38.854 1.00 49.22 382 ASN A C 1
ATOM 3017 O O . ASN A 1 382 ? 0.126 8.717 39.784 1.00 49.22 382 ASN A O 1
ATOM 3021 N N . SER A 1 383 ? 0.492 10.642 38.737 1.00 48.53 383 SER A N 1
ATOM 3022 C CA . SER A 1 383 ? 0.024 11.471 39.859 1.00 48.53 383 SER A CA 1
ATOM 3023 C C . SER A 1 383 ? -1.441 11.893 39.776 1.00 48.53 383 SER A C 1
ATOM 3025 O O . SER A 1 383 ? -2.051 12.120 40.817 1.00 48.53 383 SER A O 1
ATOM 3027 N N . LEU A 1 384 ? -2.062 12.020 38.595 1.00 45.12 384 LEU A N 1
ATOM 3028 C CA . LEU A 1 384 ? -3.470 12.449 38.524 1.00 45.12 384 LEU A CA 1
ATOM 3029 C C . LEU A 1 384 ? -4.469 11.301 38.639 1.00 45.12 384 LEU A C 1
ATOM 3031 O O . LEU A 1 384 ? -5.504 11.514 39.247 1.00 45.12 384 LEU A O 1
ATOM 3035 N N . CYS A 1 385 ? -4.176 10.089 38.163 1.00 46.31 385 CYS A N 1
ATOM 3036 C CA . CYS A 1 385 ? -5.033 8.938 38.477 1.00 46.31 385 CYS A CA 1
ATOM 3037 C C . CYS A 1 385 ? -5.051 8.670 39.986 1.00 46.31 385 CYS A C 1
ATOM 3039 O O . CYS A 1 385 ? -6.123 8.494 40.552 1.00 46.31 385 CYS A O 1
ATOM 3041 N N . ASN A 1 386 ? -3.896 8.783 40.653 1.00 49.03 386 ASN A N 1
ATOM 3042 C CA . ASN A 1 386 ? -3.814 8.744 42.112 1.00 49.03 386 ASN A CA 1
ATOM 3043 C C . ASN A 1 386 ? -4.530 9.934 42.766 1.00 49.03 386 ASN A C 1
ATOM 3045 O O . ASN A 1 386 ? -5.261 9.729 43.721 1.00 49.03 386 ASN A O 1
ATOM 3049 N N . ARG A 1 387 ? -4.416 11.166 42.245 1.00 54.78 387 ARG A N 1
ATOM 3050 C CA . ARG A 1 387 ? -5.160 12.323 42.787 1.00 54.78 387 ARG A CA 1
ATOM 3051 C C . ARG A 1 387 ? -6.665 12.259 42.530 1.00 54.78 387 ARG A C 1
ATOM 3053 O O . ARG A 1 387 ? -7.411 12.724 43.373 1.00 54.78 387 ARG A O 1
ATOM 3060 N N . LEU A 1 388 ? -7.128 11.714 41.407 1.00 49.88 388 LEU A N 1
ATOM 3061 C CA . LEU A 1 388 ? -8.549 11.506 41.115 1.00 49.88 388 LEU A CA 1
ATOM 3062 C C . LEU A 1 388 ? -9.107 10.368 41.967 1.00 49.88 388 LEU A C 1
ATOM 3064 O O . LEU A 1 388 ? -10.175 10.540 42.534 1.00 49.88 388 LEU A O 1
ATOM 3068 N N . ALA A 1 389 ? -8.364 9.271 42.138 1.00 50.66 389 ALA A N 1
ATOM 3069 C CA . ALA A 1 389 ? -8.715 8.203 43.071 1.00 50.66 389 ALA A CA 1
ATOM 3070 C C . ALA A 1 389 ? -8.763 8.716 44.518 1.00 50.66 389 ALA A C 1
ATOM 3072 O O . ALA A 1 389 ? -9.763 8.511 45.192 1.00 50.66 389 ALA A O 1
ATOM 3073 N N . LEU A 1 390 ? -7.749 9.468 44.963 1.00 53.66 390 LEU A N 1
ATOM 3074 C CA . LEU A 1 390 ? -7.720 10.109 46.282 1.00 53.66 390 LEU A CA 1
ATOM 3075 C C . LEU A 1 390 ? -8.842 11.132 46.445 1.00 53.66 390 LEU A C 1
ATOM 3077 O O . LEU A 1 390 ? -9.461 11.170 47.489 1.00 53.66 390 LEU A O 1
ATOM 3081 N N . LYS A 1 391 ? -9.174 11.914 45.414 1.00 57.00 391 LYS A N 1
ATOM 3082 C CA . LYS A 1 391 ? -10.269 12.890 45.482 1.00 57.00 391 LYS A CA 1
ATOM 3083 C C . LYS A 1 391 ? -11.645 12.223 45.444 1.00 57.00 391 LYS A C 1
ATOM 3085 O O . LYS A 1 391 ? -12.576 12.726 46.060 1.00 57.00 391 LYS A O 1
ATOM 3090 N N . CYS A 1 392 ? -11.785 11.089 44.759 1.00 50.75 392 CYS A N 1
ATOM 3091 C CA . CYS A 1 392 ? -12.963 10.230 44.854 1.00 50.75 392 CYS A CA 1
ATOM 3092 C C . CYS A 1 392 ? -13.075 9.599 46.248 1.00 50.75 392 CYS A C 1
ATOM 3094 O O . CYS A 1 392 ? -14.178 9.564 46.782 1.00 50.75 392 CYS A O 1
ATOM 3096 N N . LEU A 1 393 ? -11.960 9.170 46.850 1.00 53.84 393 LEU A N 1
ATOM 3097 C CA . LEU A 1 393 ? -11.905 8.685 48.232 1.00 53.84 393 LEU A CA 1
ATOM 3098 C C . LEU A 1 393 ? -12.229 9.802 49.234 1.00 53.84 393 LEU A C 1
ATOM 3100 O O . LEU A 1 393 ? -13.084 9.592 50.075 1.00 53.84 393 LEU A O 1
ATOM 3104 N N . ASP A 1 394 ? -11.691 11.014 49.074 1.00 57.41 394 ASP A N 1
ATOM 3105 C CA . ASP A 1 394 ? -12.003 12.180 49.914 1.00 57.41 394 ASP A CA 1
ATOM 3106 C C . ASP A 1 394 ? -13.488 12.576 49.816 1.00 57.41 394 ASP A C 1
ATOM 3108 O O . ASP A 1 394 ? -14.109 12.961 50.806 1.00 57.41 394 ASP A O 1
ATOM 3112 N N . LEU A 1 395 ? -14.086 12.481 48.621 1.00 54.22 395 LEU A N 1
ATOM 3113 C CA . LEU A 1 395 ? -15.526 12.689 48.425 1.00 54.22 395 LEU A CA 1
ATOM 3114 C C . LEU A 1 395 ? -16.359 11.567 49.069 1.00 54.22 395 LEU A C 1
ATOM 3116 O O . LEU A 1 395 ? -17.456 11.839 49.558 1.00 54.22 395 LEU A O 1
ATOM 3120 N N . CYS A 1 396 ? -15.844 10.334 49.105 1.00 53.31 396 CYS A N 1
ATOM 3121 C CA . CYS A 1 396 ? -16.470 9.212 49.807 1.00 53.31 396 CYS A CA 1
ATOM 3122 C C . CYS A 1 396 ? -16.349 9.358 51.331 1.00 53.31 396 CYS A C 1
ATOM 3124 O O . CYS A 1 396 ? -17.356 9.216 52.016 1.00 53.31 396 CYS A O 1
ATOM 3126 N N . ASP A 1 397 ? -15.178 9.728 51.849 1.00 53.66 397 ASP A N 1
ATOM 3127 C CA . ASP A 1 397 ? -14.914 9.960 53.274 1.00 53.66 397 ASP A CA 1
ATOM 3128 C C . ASP A 1 397 ? -15.693 11.177 53.791 1.00 53.66 397 ASP A C 1
ATOM 3130 O O . ASP A 1 397 ? -16.261 11.151 54.885 1.00 53.66 397 ASP A O 1
ATOM 3134 N N . GLY A 1 398 ? -15.808 12.234 52.978 1.00 56.22 398 GLY A N 1
ATOM 3135 C CA . GLY A 1 398 ? -16.675 13.380 53.254 1.00 56.22 398 GLY A CA 1
ATOM 3136 C C . GLY A 1 398 ? -18.163 13.008 53.273 1.00 56.22 398 GLY A C 1
ATOM 3137 O O . GLY A 1 398 ? -18.913 13.504 54.118 1.00 56.22 398 GLY A O 1
ATOM 3138 N N . GLY A 1 399 ? -18.586 12.096 52.392 1.00 52.00 399 GLY A N 1
ATOM 3139 C CA . GLY A 1 399 ? -19.928 11.509 52.395 1.00 52.00 399 GLY A CA 1
ATOM 3140 C C . GLY A 1 399 ? -20.182 10.606 53.607 1.00 52.00 399 GLY A C 1
ATOM 3141 O O . GLY A 1 399 ? -21.247 10.679 54.215 1.00 52.00 399 GLY A O 1
ATOM 3142 N N . GLU A 1 400 ? -19.194 9.811 54.022 1.00 47.06 400 GLU A N 1
ATOM 3143 C CA . GLU A 1 400 ? -19.282 8.926 55.186 1.00 47.06 400 GLU A CA 1
ATOM 3144 C C . GLU A 1 400 ? -19.309 9.720 56.503 1.00 47.06 400 GLU A C 1
ATOM 3146 O O . GLU A 1 400 ? -20.071 9.395 57.416 1.00 47.06 400 GLU A O 1
ATOM 3151 N N . ALA A 1 401 ? -18.549 10.815 56.594 1.00 52.09 401 ALA A N 1
ATOM 3152 C CA . ALA A 1 401 ? -18.602 11.748 57.717 1.00 52.09 401 ALA A CA 1
ATOM 3153 C C . ALA A 1 401 ? -19.959 12.476 57.800 1.00 52.09 401 ALA A C 1
ATOM 3155 O O . ALA A 1 401 ? -20.529 12.598 58.888 1.00 52.09 401 ALA A O 1
ATOM 3156 N N . ALA A 1 402 ? -20.521 12.895 56.660 1.00 47.88 402 ALA A N 1
ATOM 3157 C CA . ALA A 1 402 ? -21.869 13.464 56.588 1.00 47.88 402 ALA A CA 1
ATOM 3158 C C . ALA A 1 402 ? -22.968 12.432 56.936 1.00 47.88 402 ALA A C 1
ATOM 3160 O O . ALA A 1 402 ? -23.973 12.774 57.566 1.00 47.88 402 ALA A O 1
ATOM 3161 N N . TRP A 1 403 ? -22.760 11.154 56.601 1.00 44.75 403 TRP A N 1
ATOM 3162 C CA . TRP A 1 403 ? -23.643 10.037 56.953 1.00 44.75 403 TRP A CA 1
ATOM 3163 C C . TRP A 1 403 ? -23.603 9.702 58.453 1.00 44.75 403 TRP A C 1
ATOM 3165 O O . TRP A 1 403 ? -24.646 9.587 59.095 1.00 44.75 403 TRP A O 1
ATOM 3175 N N . ARG A 1 404 ? -22.410 9.638 59.064 1.00 50.91 404 ARG A N 1
ATOM 3176 C CA . ARG A 1 404 ? -22.265 9.426 60.519 1.00 50.91 404 ARG A CA 1
ATOM 3177 C C . ARG A 1 404 ? -22.875 10.566 61.342 1.00 50.91 404 ARG A C 1
ATOM 3179 O O . ARG A 1 404 ? -23.316 10.329 62.463 1.00 50.91 404 ARG A O 1
ATOM 3186 N N . GLY A 1 405 ? -22.939 11.777 60.785 1.00 52.94 405 GLY A N 1
ATOM 3187 C CA . GLY A 1 405 ? -23.584 12.935 61.409 1.00 52.94 405 GLY A CA 1
ATOM 3188 C C . GLY A 1 405 ? -25.114 12.989 61.285 1.00 52.94 405 GLY A C 1
ATOM 3189 O O . GLY A 1 405 ? -25.744 13.701 62.063 1.00 52.94 405 GLY A O 1
ATOM 3190 N N . SER A 1 406 ? -25.729 12.254 60.351 1.00 48.28 406 SER A N 1
ATOM 3191 C CA . SER A 1 406 ? -27.168 12.372 60.036 1.00 48.28 406 SER A CA 1
ATOM 3192 C C . SER A 1 406 ? -28.077 11.351 60.738 1.00 48.28 406 SER A C 1
ATOM 3194 O O . SER A 1 406 ? -29.299 11.435 60.620 1.00 48.28 406 SER A O 1
ATOM 3196 N N . GLY A 1 407 ? -27.519 10.449 61.553 1.00 45.06 407 GLY A N 1
ATOM 3197 C CA . GLY A 1 407 ? -28.289 9.425 62.263 1.00 45.06 407 GLY A CA 1
ATOM 3198 C C . GLY A 1 407 ? -28.762 8.300 61.332 1.00 45.06 407 GLY A C 1
ATOM 3199 O O . GLY A 1 407 ? -28.946 8.486 60.135 1.00 45.06 407 GLY A O 1
ATOM 3200 N N . ALA A 1 408 ? -28.938 7.098 61.883 1.00 45.94 408 ALA A N 1
ATOM 3201 C CA . ALA A 1 408 ? -29.026 5.816 61.167 1.00 45.94 408 ALA A CA 1
ATOM 3202 C C . ALA A 1 408 ? -30.239 5.596 60.220 1.00 45.94 408 ALA A C 1
ATOM 3204 O O . ALA A 1 408 ? -30.515 4.459 59.850 1.00 45.94 408 ALA A O 1
ATOM 3205 N N . ASN A 1 409 ? -30.938 6.650 59.789 1.00 51.94 409 ASN A N 1
ATOM 3206 C CA . ASN A 1 409 ? -32.102 6.596 58.896 1.00 51.94 409 ASN A CA 1
ATOM 3207 C C . ASN A 1 409 ? -31.826 7.192 57.500 1.00 51.94 409 ASN A C 1
ATOM 3209 O O . ASN A 1 409 ? -32.731 7.742 56.875 1.00 51.94 409 ASN A O 1
ATOM 3213 N N . GLY A 1 410 ? -30.585 7.124 57.008 1.00 52.12 410 GLY A N 1
ATOM 3214 C CA . GLY A 1 410 ? -30.253 7.594 55.659 1.00 52.12 410 GLY A CA 1
ATOM 3215 C C . GLY A 1 410 ? -31.077 6.875 54.582 1.00 52.12 410 GLY A C 1
ATOM 3216 O O . GLY A 1 410 ? -31.178 5.649 54.596 1.00 52.12 410 GLY 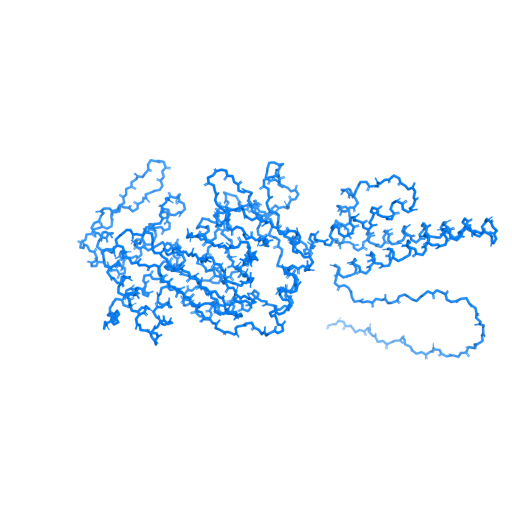A O 1
ATOM 3217 N N . GLU A 1 411 ? -31.667 7.640 53.656 1.00 57.59 411 GLU A N 1
ATOM 3218 C CA . GLU A 1 411 ? -32.468 7.112 52.547 1.00 57.59 411 GLU A CA 1
ATOM 3219 C C . GLU A 1 411 ? -31.693 6.044 51.744 1.00 57.59 411 GLU A C 1
ATOM 3221 O O . GLU A 1 411 ? -30.524 6.264 51.406 1.00 57.59 411 GLU A O 1
ATOM 3226 N N . PRO A 1 412 ? -32.336 4.924 51.353 1.00 63.53 412 PRO A N 1
ATOM 3227 C CA . PRO A 1 412 ? -31.728 3.872 50.527 1.00 63.53 412 PRO A CA 1
ATOM 3228 C C . PRO A 1 412 ? -31.066 4.380 49.234 1.00 63.53 412 PRO A C 1
ATOM 3230 O O . PRO A 1 412 ? -30.126 3.765 48.729 1.00 63.53 412 PRO A O 1
ATOM 3233 N N . ASP A 1 413 ? -31.527 5.520 48.709 1.00 62.69 413 ASP A N 1
ATOM 3234 C CA . ASP A 1 413 ? -30.982 6.147 47.503 1.00 62.69 413 ASP A CA 1
ATOM 3235 C C . ASP A 1 413 ? -29.554 6.687 47.713 1.00 62.69 413 ASP A C 1
ATOM 3237 O O . ASP A 1 413 ? -28.722 6.636 46.809 1.00 62.69 413 ASP A O 1
ATOM 3241 N N . HIS A 1 414 ? -29.211 7.126 48.929 1.00 58.66 414 HIS A N 1
ATOM 3242 C CA . HIS A 1 414 ? -27.876 7.644 49.229 1.00 58.66 414 HIS A CA 1
ATOM 3243 C C . HIS A 1 414 ? -26.825 6.528 49.314 1.00 58.66 414 HIS A C 1
ATOM 3245 O O . HIS A 1 414 ? -25.761 6.636 48.704 1.00 58.66 414 HIS A O 1
ATOM 3251 N N . GLN A 1 415 ? -27.138 5.413 49.988 1.00 60.47 415 GLN A N 1
ATOM 3252 C CA . GLN A 1 415 ? -26.255 4.236 50.029 1.00 60.47 415 GLN A CA 1
ATOM 3253 C C . GLN A 1 415 ? -25.984 3.677 48.631 1.00 60.47 415 GLN A C 1
ATOM 3255 O O . GLN A 1 415 ? -24.850 3.310 48.317 1.00 60.47 415 GLN A O 1
ATOM 3260 N N . ARG A 1 416 ? -27.007 3.656 47.770 1.00 70.06 416 ARG A N 1
ATOM 3261 C CA . ARG A 1 416 ? -26.858 3.235 46.378 1.00 70.06 416 ARG A CA 1
ATOM 3262 C C . ARG A 1 416 ? -25.900 4.146 45.604 1.00 70.06 416 ARG A C 1
ATOM 3264 O O . ARG A 1 416 ? -25.008 3.634 44.933 1.00 70.06 416 ARG A O 1
ATOM 3271 N N . ARG A 1 417 ? -26.027 5.471 45.739 1.00 59.66 417 ARG A N 1
ATOM 3272 C CA . ARG A 1 417 ? -25.134 6.447 45.081 1.00 59.66 417 ARG A CA 1
ATOM 3273 C C . ARG A 1 417 ? -23.682 6.327 45.544 1.00 59.66 417 ARG A C 1
ATOM 3275 O O . ARG A 1 417 ? -22.782 6.383 44.713 1.00 59.66 417 ARG A O 1
ATOM 3282 N N . VAL A 1 418 ? -23.444 6.102 46.839 1.00 59.50 418 VAL A N 1
ATOM 3283 C CA . VAL A 1 418 ? -22.089 5.869 47.377 1.00 59.50 418 VAL A CA 1
ATOM 3284 C C . VAL A 1 418 ? -21.487 4.580 46.808 1.00 59.50 418 VAL A C 1
ATOM 3286 O O . VAL A 1 418 ? -20.348 4.584 46.348 1.00 59.50 418 VAL A O 1
ATOM 3289 N N . GLN A 1 419 ? -22.253 3.488 46.747 1.00 67.19 419 GLN A N 1
ATOM 3290 C CA . GLN A 1 419 ? -21.785 2.238 46.133 1.00 67.19 419 GLN A CA 1
ATOM 3291 C C . GLN A 1 419 ? -21.512 2.377 44.627 1.00 67.19 419 GLN A C 1
ATOM 3293 O O . GLN A 1 419 ? -20.561 1.785 44.117 1.00 67.19 419 GLN A O 1
ATOM 3298 N N . GLU A 1 420 ? -22.325 3.150 43.904 1.00 65.75 420 GLU A N 1
ATOM 3299 C CA . GLU A 1 420 ? -22.103 3.451 42.485 1.00 65.75 420 GLU A CA 1
ATOM 3300 C C . GLU A 1 420 ? -20.840 4.309 42.275 1.00 65.75 420 GLU A C 1
ATOM 3302 O O . GLU A 1 420 ? -20.078 4.041 41.344 1.00 65.75 420 GLU A O 1
ATOM 3307 N N . LEU A 1 421 ? -20.550 5.262 43.171 1.00 58.59 421 LEU 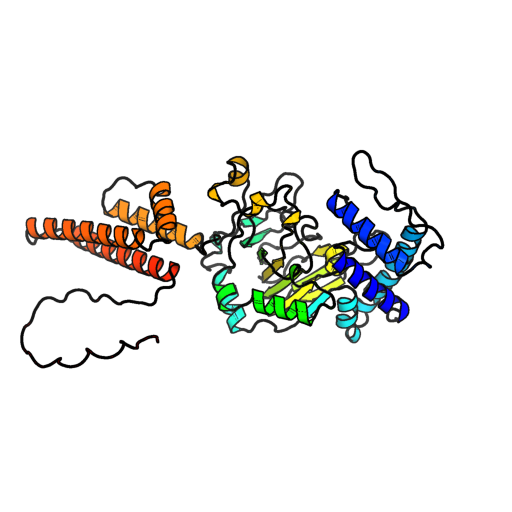A N 1
ATOM 3308 C CA . LEU A 1 421 ? -19.306 6.044 43.161 1.00 58.59 421 LEU A CA 1
ATOM 3309 C C . LEU A 1 421 ? -18.067 5.179 43.418 1.00 58.59 421 LEU A C 1
ATOM 3311 O O . LEU A 1 421 ? -17.094 5.305 42.677 1.00 58.59 421 LEU A O 1
ATOM 3315 N N . PHE A 1 422 ? -18.109 4.266 44.396 1.00 64.56 422 PHE A N 1
ATOM 3316 C CA . PHE A 1 422 ? -17.005 3.333 44.662 1.00 64.56 422 PHE A CA 1
ATOM 3317 C C . PHE A 1 422 ? -16.715 2.433 43.460 1.00 64.56 422 PHE A C 1
ATOM 3319 O O . PHE A 1 422 ? -15.566 2.330 43.037 1.00 64.56 422 PHE A O 1
ATOM 3326 N N . LYS A 1 423 ? -17.754 1.854 42.843 1.00 67.12 423 LYS A N 1
ATOM 3327 C CA . LYS A 1 423 ? -17.603 1.050 41.618 1.00 67.12 423 LYS A CA 1
ATOM 3328 C C . LYS A 1 423 ? -17.021 1.867 40.463 1.00 67.12 423 LYS A C 1
ATOM 3330 O O . LYS A 1 423 ? -16.208 1.359 39.696 1.00 67.12 423 LYS A O 1
ATOM 3335 N N . CYS A 1 424 ? -17.419 3.135 40.336 1.00 58.94 424 CYS A N 1
ATOM 3336 C CA . CYS A 1 424 ? -16.887 4.036 39.316 1.00 58.94 424 CYS A CA 1
ATOM 3337 C C . CYS A 1 424 ? -15.402 4.354 39.564 1.00 58.94 424 CYS A C 1
ATOM 3339 O O . CYS A 1 424 ? -14.597 4.280 38.638 1.00 58.94 424 CYS A O 1
ATOM 3341 N N . ALA A 1 425 ? -15.019 4.637 40.814 1.00 61.38 425 ALA A N 1
ATOM 3342 C CA . ALA A 1 425 ? -13.636 4.906 41.206 1.00 61.38 425 ALA A CA 1
ATOM 3343 C C . ALA A 1 425 ? -12.724 3.681 41.022 1.00 61.38 425 ALA A C 1
ATOM 3345 O O . ALA A 1 425 ? -11.627 3.805 40.478 1.00 61.38 425 ALA A O 1
ATOM 3346 N N . GLU A 1 426 ? -13.195 2.493 41.403 1.00 67.06 426 GLU A N 1
ATOM 3347 C CA . GLU A 1 426 ? -12.483 1.225 41.219 1.00 67.06 426 GLU A CA 1
ATOM 3348 C C . GLU A 1 426 ? -12.292 0.908 39.727 1.00 67.06 426 GLU A C 1
ATOM 3350 O O . GLU A 1 426 ? -11.184 0.597 39.284 1.00 67.06 426 GLU A O 1
ATOM 3355 N N . SER A 1 427 ? -13.336 1.101 38.913 1.00 64.62 427 SER A N 1
ATOM 3356 C CA . SER A 1 427 ? -13.247 0.943 37.458 1.00 64.62 427 SER A CA 1
ATOM 3357 C C . SER A 1 427 ? -12.289 1.957 36.820 1.00 64.62 427 SER A C 1
ATOM 3359 O O . SER A 1 427 ? -11.534 1.594 35.920 1.00 64.62 427 SER A O 1
ATOM 3361 N N . LEU A 1 428 ? -12.276 3.213 37.287 1.00 60.72 428 LEU A N 1
ATOM 3362 C CA . LEU A 1 428 ? -11.333 4.244 36.837 1.00 60.72 428 LEU A CA 1
ATOM 3363 C C . LEU A 1 428 ? -9.885 3.879 37.193 1.00 60.72 428 LEU A C 1
ATOM 3365 O O . LEU A 1 428 ? -8.996 4.027 36.352 1.00 60.72 428 LEU A O 1
ATOM 3369 N N . MET A 1 429 ? -9.645 3.372 38.406 1.00 61.28 429 MET A N 1
ATOM 3370 C CA . MET A 1 429 ? -8.325 2.902 38.836 1.00 61.28 429 MET A CA 1
ATOM 3371 C C . MET A 1 429 ? -7.841 1.715 38.003 1.00 61.28 429 MET A C 1
ATOM 3373 O O . MET A 1 429 ? -6.696 1.726 37.551 1.00 61.28 429 MET A O 1
ATOM 3377 N N . HIS A 1 430 ? -8.694 0.723 37.747 1.00 63.47 430 HIS A N 1
ATOM 3378 C CA . HIS A 1 430 ? -8.324 -0.427 36.922 1.00 63.47 430 HIS A CA 1
ATOM 3379 C C . HIS A 1 430 ? -8.016 -0.034 35.476 1.00 63.47 430 HIS A C 1
ATOM 3381 O O . HIS A 1 430 ? -6.999 -0.468 34.931 1.00 63.47 430 HIS A O 1
ATOM 3387 N N . SER A 1 431 ? -8.821 0.843 34.872 1.00 58.12 431 SER A N 1
ATOM 3388 C CA . SER A 1 431 ? -8.550 1.366 33.529 1.00 58.12 431 SER A CA 1
ATOM 3389 C C . SER A 1 431 ? -7.247 2.168 33.470 1.00 58.12 431 SER A C 1
ATOM 3391 O O . SER A 1 431 ? -6.493 2.042 32.505 1.00 58.12 431 SER A O 1
ATOM 3393 N N . ALA A 1 432 ? -6.940 2.949 34.510 1.00 53.56 432 ALA A N 1
ATOM 3394 C CA . ALA A 1 432 ? -5.684 3.688 34.618 1.00 53.56 432 ALA A CA 1
ATOM 3395 C C . ALA A 1 432 ? -4.465 2.761 34.758 1.00 53.56 432 ALA A C 1
ATOM 3397 O O . ALA A 1 432 ? -3.474 2.939 34.053 1.00 53.56 432 ALA A O 1
ATOM 3398 N N . GLN A 1 433 ? -4.547 1.741 35.617 1.00 58.62 433 GLN A N 1
ATOM 3399 C CA . GLN A 1 433 ? -3.491 0.737 35.791 1.00 58.62 433 GLN A CA 1
ATOM 3400 C C . GLN A 1 433 ? -3.249 -0.063 34.504 1.00 58.62 433 GLN A C 1
ATOM 3402 O O . GLN A 1 433 ? -2.099 -0.274 34.118 1.00 58.62 433 GLN A O 1
ATOM 3407 N N . ALA A 1 434 ? -4.322 -0.443 33.802 1.00 53.84 434 ALA A N 1
ATOM 3408 C CA . ALA A 1 434 ? -4.245 -1.130 32.516 1.00 53.84 434 ALA A CA 1
ATOM 3409 C C . ALA A 1 434 ? -3.641 -0.244 31.413 1.00 53.84 434 ALA A C 1
ATOM 3411 O O . ALA A 1 434 ? -2.862 -0.729 30.596 1.00 53.84 434 ALA A O 1
ATOM 3412 N N . ALA A 1 435 ? -3.961 1.055 31.393 1.00 48.78 435 ALA A N 1
ATOM 3413 C CA . ALA A 1 435 ? -3.353 2.016 30.472 1.00 48.78 435 ALA A CA 1
ATOM 3414 C C . ALA A 1 435 ? -1.863 2.271 30.777 1.00 48.78 435 ALA A C 1
ATOM 3416 O O . ALA A 1 435 ? -1.093 2.519 29.853 1.00 48.78 435 ALA A O 1
ATOM 3417 N N . ALA A 1 436 ? -1.455 2.174 32.046 1.00 49.38 436 ALA A N 1
ATOM 3418 C CA . ALA A 1 436 ? -0.073 2.355 32.491 1.00 49.38 436 ALA A CA 1
ATOM 3419 C C . ALA A 1 436 ? 0.782 1.069 32.446 1.00 49.38 436 ALA A C 1
ATOM 3421 O O . ALA A 1 436 ? 1.982 1.126 32.706 1.00 49.38 436 ALA A O 1
ATOM 3422 N N . GLY A 1 437 ? 0.193 -0.093 32.138 1.00 41.56 437 GLY A N 1
ATOM 3423 C CA . GLY A 1 437 ? 0.908 -1.375 32.092 1.00 41.56 437 GLY A CA 1
ATOM 3424 C C . GLY A 1 437 ? 1.401 -1.886 33.455 1.00 41.56 437 GLY A C 1
ATOM 3425 O O . GLY A 1 437 ? 2.368 -2.644 33.505 1.00 41.56 437 GLY A O 1
ATOM 3426 N N . VAL A 1 438 ? 0.771 -1.475 34.562 1.00 43.94 438 VAL A N 1
ATOM 3427 C CA . VAL A 1 438 ? 1.173 -1.849 35.933 1.00 43.94 438 VAL A CA 1
ATOM 3428 C C . VAL A 1 438 ? 0.441 -3.123 36.384 1.00 43.94 438 VAL A C 1
ATOM 3430 O O . VAL A 1 438 ? -0.772 -3.238 36.225 1.00 43.94 438 VAL A O 1
ATOM 3433 N N . VAL A 1 439 ? 1.172 -4.085 36.963 1.00 34.12 439 VAL A N 1
ATOM 3434 C CA . VAL A 1 439 ? 0.629 -5.350 37.505 1.00 34.12 439 VAL A CA 1
ATOM 3435 C C . VAL A 1 439 ? -0.126 -5.100 38.824 1.00 34.12 439 VAL A C 1
ATOM 3437 O O . VAL A 1 439 ? 0.333 -4.334 39.667 1.00 34.12 439 VAL A O 1
ATOM 3440 N N . GLN A 1 440 ? -1.289 -5.746 38.981 1.00 36.84 440 GLN A N 1
ATOM 3441 C CA . GLN A 1 440 ? -2.278 -5.581 40.062 1.00 36.84 440 GLN A CA 1
ATOM 3442 C C . GLN A 1 440 ? -1.702 -5.509 41.495 1.00 36.84 440 GLN A C 1
ATOM 3444 O O . GLN A 1 440 ? -1.001 -6.417 41.936 1.00 36.84 440 GLN A O 1
ATOM 3449 N N . MET A 1 441 ? -2.140 -4.503 42.267 1.00 32.38 441 MET A N 1
ATOM 3450 C CA . MET A 1 441 ? -2.254 -4.577 43.732 1.00 32.38 441 MET A CA 1
ATOM 3451 C C . MET A 1 441 ? -3.740 -4.634 44.101 1.00 32.38 441 MET A C 1
ATOM 3453 O O . MET A 1 441 ? -4.489 -3.708 43.794 1.00 32.38 441 MET A O 1
ATOM 3457 N N . SER A 1 442 ? -4.168 -5.723 44.737 1.00 31.30 442 SER A N 1
ATOM 3458 C CA . SER A 1 442 ? -5.547 -5.898 45.202 1.00 31.30 442 SER A CA 1
ATOM 3459 C C . SER A 1 442 ? -5.759 -5.169 46.529 1.00 31.30 442 SER A C 1
ATOM 3461 O O . SER A 1 442 ? -5.044 -5.436 47.494 1.00 31.30 442 SER A O 1
ATOM 3463 N N . PHE A 1 443 ? -6.764 -4.298 46.601 1.00 34.62 443 PHE A N 1
ATOM 3464 C CA . PHE A 1 443 ? -7.253 -3.736 47.860 1.00 34.62 443 PHE A CA 1
ATOM 3465 C C . PHE A 1 443 ? -8.501 -4.505 48.296 1.00 34.62 443 PHE A C 1
ATOM 3467 O O . PHE A 1 443 ? -9.468 -4.600 47.547 1.00 34.62 443 PHE A O 1
ATOM 3474 N N . TYR A 1 444 ? -8.475 -5.070 49.503 1.00 32.16 444 TYR A N 1
ATOM 3475 C CA . TYR A 1 444 ? -9.670 -5.623 50.139 1.00 32.16 444 TYR A CA 1
ATOM 3476 C C . TYR A 1 444 ? -10.378 -4.527 50.950 1.00 32.16 444 TYR A C 1
ATOM 3478 O O . TYR A 1 444 ? -9.696 -3.718 51.586 1.00 32.16 444 TYR A O 1
ATOM 3486 N N . PRO A 1 445 ? -11.723 -4.492 50.971 1.00 31.41 445 PRO A N 1
ATOM 3487 C CA . PRO A 1 445 ? -12.463 -3.557 51.812 1.00 31.41 445 PRO A CA 1
ATOM 3488 C C . PRO A 1 445 ? -12.238 -3.861 53.307 1.00 31.41 445 PRO A C 1
ATOM 3490 O O . PRO A 1 445 ? -12.041 -5.025 53.675 1.00 31.41 445 PRO A O 1
ATOM 3493 N N . PRO A 1 446 ? -12.295 -2.850 54.195 1.00 30.22 446 PRO A N 1
ATOM 3494 C CA . PRO A 1 446 ? -12.106 -3.058 55.623 1.00 30.22 446 PRO A CA 1
ATOM 3495 C C . PRO A 1 446 ? -13.318 -3.789 56.213 1.00 30.22 446 PRO A C 1
ATOM 3497 O O . PRO A 1 446 ? -14.424 -3.255 56.283 1.00 30.22 446 PRO A O 1
ATOM 3500 N N . THR A 1 447 ? -13.116 -5.023 56.671 1.00 34.66 447 THR A N 1
ATOM 3501 C CA . THR A 1 447 ? -14.092 -5.733 57.505 1.00 34.66 447 THR A CA 1
ATOM 3502 C C . THR A 1 447 ? -14.009 -5.235 58.947 1.00 34.66 447 THR A C 1
ATOM 3504 O O . THR A 1 447 ? -12.931 -5.221 59.543 1.00 34.66 447 THR A O 1
ATOM 3507 N N . MET A 1 448 ? -15.150 -4.857 59.530 1.00 33.22 448 MET A N 1
ATOM 3508 C CA . MET A 1 448 ? -15.240 -4.472 60.938 1.00 33.22 448 MET A CA 1
ATOM 3509 C C . MET A 1 448 ? -15.088 -5.678 61.884 1.00 33.22 448 MET A C 1
ATOM 3511 O O . MET A 1 448 ? -15.904 -6.593 61.878 1.00 33.22 448 MET A O 1
ATOM 3515 N N . SER A 1 449 ? -14.049 -5.595 62.725 1.00 34.03 449 SER A N 1
ATOM 3516 C CA . SER A 1 449 ? -13.870 -6.151 64.082 1.00 34.03 449 SER A CA 1
ATOM 3517 C C . SER A 1 449 ? -14.091 -7.649 64.366 1.00 34.03 449 SER A C 1
ATOM 3519 O O . SER A 1 449 ? -15.223 -8.115 64.442 1.00 34.03 449 SER A O 1
ATOM 3521 N N . SER A 1 450 ? -13.009 -8.328 64.781 1.00 25.67 450 SER A N 1
ATOM 3522 C CA . SER A 1 450 ? -12.952 -9.121 66.030 1.00 25.67 450 SER A CA 1
ATOM 3523 C C . SER A 1 450 ? -11.481 -9.343 66.461 1.00 25.67 450 SER A C 1
ATOM 3525 O O . SER A 1 450 ? -10.629 -9.464 65.578 1.00 25.67 450 SER A O 1
ATOM 3527 N N . PRO A 1 451 ? -11.133 -9.350 67.768 1.00 43.91 451 PRO A N 1
ATOM 3528 C CA . PRO A 1 451 ? -9.749 -9.442 68.243 1.00 43.91 451 PRO A CA 1
ATOM 3529 C C . PRO A 1 451 ? -9.312 -10.890 68.544 1.00 43.91 451 PRO A C 1
ATOM 3531 O O . PRO A 1 451 ? -10.150 -11.782 68.629 1.00 43.91 451 PRO A O 1
ATOM 3534 N N . VAL A 1 452 ? -8.008 -11.046 68.838 1.00 30.59 452 VAL A N 1
ATOM 3535 C CA . VAL A 1 452 ? -7.292 -12.220 69.406 1.00 30.59 452 VAL A CA 1
ATOM 3536 C C . VAL A 1 452 ? -6.533 -13.066 68.364 1.00 30.59 452 VAL A C 1
ATOM 3538 O O . VAL A 1 452 ? -7.111 -13.917 67.705 1.00 30.59 452 VAL A O 1
ATOM 3541 N N . LEU A 1 453 ? -5.217 -12.863 68.197 1.00 29.14 453 LEU A N 1
ATOM 3542 C CA . LEU A 1 453 ? -4.106 -13.496 68.943 1.00 29.14 453 LEU A CA 1
ATOM 3543 C C . LEU A 1 453 ? -2.768 -13.141 68.262 1.00 29.14 453 LEU A C 1
ATOM 3545 O O . LEU A 1 453 ? -2.632 -13.210 67.045 1.00 29.14 453 LEU A O 1
ATOM 3549 N N . ALA A 1 454 ? -1.790 -12.748 69.074 1.00 34.50 454 ALA A N 1
ATOM 3550 C CA . ALA A 1 454 ? -0.420 -12.467 68.672 1.00 34.50 454 ALA A CA 1
ATOM 3551 C C . ALA A 1 454 ? 0.376 -13.765 68.460 1.00 34.50 454 ALA A C 1
ATOM 3553 O O . ALA A 1 454 ? 0.326 -14.637 69.325 1.00 34.50 454 ALA A O 1
ATOM 3554 N N . ALA A 1 455 ? 1.154 -13.847 67.375 1.00 31.44 455 ALA A N 1
ATOM 3555 C CA . ALA A 1 455 ? 2.403 -14.610 67.307 1.00 31.44 455 ALA A CA 1
ATOM 3556 C C . ALA A 1 455 ? 3.225 -14.229 66.057 1.00 31.44 455 ALA A C 1
ATOM 3558 O O . ALA A 1 455 ? 2.699 -14.199 64.950 1.00 31.44 455 ALA A O 1
ATOM 3559 N N . ASP A 1 456 ? 4.507 -13.950 66.299 1.00 35.34 456 ASP A N 1
ATOM 3560 C CA . ASP A 1 456 ? 5.684 -14.092 65.430 1.00 35.34 456 ASP A CA 1
ATOM 3561 C C . ASP A 1 456 ? 5.661 -13.631 63.965 1.00 35.34 456 ASP A C 1
ATOM 3563 O O . ASP A 1 456 ? 5.241 -14.361 63.073 1.00 35.34 456 ASP A O 1
ATOM 3567 N N . VAL A 1 457 ? 6.363 -12.517 63.701 1.00 28.31 457 VAL A N 1
ATOM 3568 C CA . VAL A 1 457 ? 7.198 -12.371 62.493 1.00 28.31 457 VAL A CA 1
ATOM 3569 C C . VAL A 1 457 ? 8.492 -11.624 62.846 1.00 28.31 457 VAL A C 1
ATOM 3571 O O . VAL A 1 457 ? 8.586 -10.401 62.773 1.00 28.31 457 VAL A O 1
ATOM 3574 N N . SER A 1 458 ? 9.514 -12.391 63.219 1.00 33.47 458 SER A N 1
ATOM 3575 C CA . SER A 1 458 ? 10.926 -12.000 63.213 1.00 33.47 458 SER A CA 1
ATOM 3576 C C . SER A 1 458 ? 11.631 -12.852 62.157 1.00 33.47 458 SER A C 1
ATOM 3578 O O . SER A 1 458 ? 12.119 -13.928 62.484 1.00 33.47 458 SER A O 1
ATOM 3580 N N . ALA A 1 459 ? 11.637 -12.405 60.896 1.00 33.62 459 ALA A N 1
ATOM 3581 C CA . ALA A 1 459 ? 12.601 -12.804 59.857 1.00 33.62 459 ALA A CA 1
ATOM 3582 C C . ALA A 1 459 ? 12.224 -12.164 58.509 1.00 33.62 459 ALA A C 1
ATOM 3584 O O . ALA A 1 459 ? 11.344 -12.673 57.826 1.00 33.62 459 ALA A O 1
ATOM 3585 N N . ALA A 1 460 ? 12.879 -11.054 58.146 1.00 29.20 460 ALA A N 1
ATOM 3586 C CA . ALA A 1 460 ? 13.179 -10.638 56.762 1.00 29.20 460 ALA A CA 1
ATOM 3587 C C . ALA A 1 460 ? 13.771 -9.214 56.750 1.00 29.20 460 ALA A C 1
ATOM 3589 O O . ALA A 1 460 ? 13.188 -8.262 56.234 1.00 29.20 460 ALA A O 1
ATOM 3590 N N . ARG A 1 461 ? 14.952 -9.057 57.344 1.00 31.12 461 ARG A N 1
ATOM 3591 C CA . ARG A 1 461 ? 15.890 -7.978 57.024 1.00 31.12 461 ARG A CA 1
ATOM 3592 C C . ARG A 1 461 ? 17.238 -8.659 56.914 1.00 31.12 461 ARG A C 1
ATOM 3594 O O . ARG A 1 461 ? 17.697 -9.156 57.929 1.00 31.12 461 ARG A O 1
ATOM 3601 N N . ASP A 1 462 ? 17.717 -8.798 55.681 1.00 33.72 462 ASP A N 1
ATOM 3602 C CA . ASP A 1 462 ? 19.124 -8.958 55.281 1.00 33.72 462 ASP A CA 1
ATOM 3603 C C . ASP A 1 462 ? 19.197 -9.728 53.961 1.00 33.72 462 ASP A C 1
ATOM 3605 O O . ASP A 1 462 ? 19.372 -10.936 53.976 1.00 33.72 462 ASP A O 1
ATOM 3609 N N . VAL A 1 463 ? 19.061 -9.034 52.825 1.00 34.31 463 VAL A N 1
ATOM 3610 C CA . VAL A 1 463 ? 19.866 -9.263 51.608 1.00 34.31 463 VAL A CA 1
ATOM 3611 C C . VAL A 1 463 ? 19.814 -7.970 50.782 1.00 34.31 463 VAL A C 1
ATOM 3613 O O . VAL A 1 463 ? 18.722 -7.475 50.510 1.00 34.31 463 VAL A O 1
ATOM 3616 N N . CYS A 1 464 ? 20.996 -7.469 50.396 1.00 29.88 464 CYS A N 1
ATOM 3617 C CA . CYS A 1 464 ? 21.317 -6.440 49.384 1.00 29.88 464 CYS A CA 1
ATOM 3618 C C . CYS A 1 464 ? 22.099 -5.234 49.930 1.00 29.88 464 CYS A C 1
ATOM 3620 O O . CYS A 1 464 ? 21.676 -4.088 49.815 1.00 29.88 464 CYS A O 1
ATOM 3622 N N . ALA A 1 465 ? 23.299 -5.503 50.445 1.00 33.50 465 ALA A N 1
ATOM 3623 C CA . ALA A 1 465 ? 24.428 -4.583 50.339 1.00 33.50 465 ALA A CA 1
ATOM 3624 C C . ALA A 1 465 ? 25.591 -5.380 49.730 1.00 33.50 465 ALA A C 1
ATOM 3626 O O . ALA A 1 465 ? 26.129 -6.282 50.366 1.00 33.50 465 ALA A O 1
ATOM 3627 N N . GLY A 1 466 ? 25.886 -5.120 48.458 1.00 34.00 466 GLY A N 1
ATOM 3628 C CA . GLY A 1 466 ? 27.034 -5.664 47.743 1.00 34.00 466 GLY A CA 1
ATOM 3629 C C . GLY A 1 466 ? 27.822 -4.500 47.167 1.00 34.00 466 GLY A C 1
ATOM 3630 O O . GLY A 1 466 ? 27.316 -3.790 46.298 1.00 34.00 466 GLY A O 1
ATOM 3631 N N . ASP A 1 467 ? 29.012 -4.301 47.722 1.00 40.69 467 ASP A N 1
ATOM 3632 C CA . ASP A 1 467 ? 29.969 -3.254 47.391 1.00 40.69 467 ASP A CA 1
ATOM 3633 C C . ASP A 1 467 ? 30.491 -3.355 45.954 1.00 40.69 467 ASP A C 1
ATOM 3635 O O . ASP A 1 467 ? 30.732 -4.438 45.417 1.00 40.69 467 ASP A O 1
ATOM 3639 N N . VAL A 1 468 ? 30.725 -2.181 45.368 1.00 42.75 468 VAL A N 1
ATOM 3640 C CA . VAL A 1 468 ? 31.527 -1.978 44.163 1.00 42.75 468 VAL A CA 1
ATOM 3641 C C . VAL A 1 468 ? 32.926 -1.572 44.618 1.00 42.75 468 VAL A C 1
ATOM 3643 O O . VAL A 1 468 ? 33.092 -0.519 45.235 1.00 42.75 468 VAL A O 1
ATOM 3646 N N . SER A 1 469 ? 33.921 -2.390 44.279 1.00 50.19 469 SER A N 1
ATOM 3647 C CA . SER A 1 469 ? 35.324 -1.975 44.135 1.00 50.19 469 SER A CA 1
ATOM 3648 C C . SER A 1 469 ? 35.880 -2.496 42.821 1.00 50.19 469 SER A C 1
ATOM 3650 O O . SER A 1 469 ? 35.471 -3.613 42.427 1.00 50.19 469 SER A O 1
#

Mean predicted aligned error: 10.59 Å

Organism: Polarella glacialis (NCBI:txid89957)

Sequence (469 aa):
MSLPSADDRKFVSELNALSARFSSAGFGDCGNLVPTKVRRQLAFALSARRRWPELGGGELRTIQAEGSAARVDADCPFWVEGQRRYFKALASYFDAIREVPAARSSLLADLGFVLVEDYISEDDEQELIDYWWPGGPVHSLGVTERYSKRRFFNYGPILPRETQGTSKSTLSVIPAQLGVMPPVVIKQRLRERIRASALQMLRGTAQKETEFDQMYVNYHDAAAQSCIDFHHDHMSSMMGTIGGISLASDCELQLRPLDKGVHRPPLRIQVPRRSLFFLSGLSRWHLQHAIPVIKADRLSLTFRTVDRSCGRDQELWARRWEGLSREESENAVWPLVRPNGVELHKLAELQELARRAAEVAGGAPVTIPSVAEQAVQSIEDNSLCNRLALKCLDLCDGGEAAWRGSGANGEPDHQRRVQELFKCAESLMHSAQAAAGVVQMSFYPPTMSSPVLAADVSAARDVCAGDVS

InterPro domains:
  IPR005123 Oxoglutarate/iron-dependent dioxygenase domain [PS51471] (211-307)
  IPR032857 Alpha-ketoglutarate-dependent dioxygenase alkB homologue 4 [PTHR12463] (112-316)
  IPR037151 Alpha-ketoglutarate-dependent dioxygenase AlkB-like superfamily [G3DSA:2.60.120.590] (105-314)

Radius of gyration: 29.36 Å; Cα contacts (8 Å, |Δi|>4): 765; chains: 1; bounding box: 68×50×100 Å

Solvent-accessible surface area (backbone atoms only — not comparable to full-atom values): 25929 Å² total; per-residue (Å²): 138,70,69,60,49,72,68,45,48,52,50,46,34,53,45,15,50,48,9,34,75,34,70,19,24,61,69,50,56,66,74,85,72,50,75,70,51,32,54,23,43,36,57,36,51,59,50,46,44,74,73,44,60,75,34,47,77,50,67,85,44,67,40,81,44,91,99,53,72,62,27,67,35,72,84,24,46,22,47,46,40,43,26,53,55,47,41,54,41,48,48,36,45,57,53,29,48,73,76,35,70,90,52,25,66,62,57,36,41,37,35,28,30,49,78,41,73,69,66,42,52,72,69,59,46,49,58,55,42,54,44,58,35,94,90,19,81,48,34,85,76,36,48,73,40,84,86,37,44,24,33,35,42,47,24,8,55,34,26,54,54,76,50,98,94,55,54,78,68,52,47,58,66,50,72,33,52,48,16,33,76,55,66,72,45,58,74,66,42,44,66,60,54,51,32,53,49,47,62,72,71,40,80,87,61,55,72,83,26,47,66,42,56,25,41,41,36,39,41,35,37,29,90,68,48,9,39,37,72,77,39,50,69,31,76,73,38,42,41,57,39,35,41,38,36,30,29,90,32,64,44,54,43,32,40,34,71,74,43,79,87,51,86,66,80,61,48,77,41,82,43,50,39,28,16,38,35,36,32,20,15,32,43,41,42,26,24,24,38,27,29,65,68,40,90,54,50,29,41,34,43,39,32,31,11,67,34,70,81,61,47,98,46,68,66,42,42,69,32,54,79,89,70,50,51,70,68,56,54,74,36,45,43,70,31,52,19,37,64,87,62,54,44,54,57,60,53,53,51,53,50,50,51,51,49,51,51,25,59,74,69,74,46,77,76,73,76,48,71,65,55,54,48,49,33,59,68,19,65,82,61,67,48,38,68,51,48,50,46,48,49,51,45,52,54,46,52,53,48,48,55,54,48,72,72,65,48,100,76,72,56,73,68,55,59,51,51,53,54,53,48,50,54,49,46,52,52,50,49,52,53,49,34,63,74,68,72,57,82,88,80,88,82,78,82,88,76,85,83,84,88,90,84,91,80,87,90,90,86,90,86,88,89,87,86,80,86,88,130